Protein 6WC2 (pdb70)

Solvent-accessible surface area: 44729 Å² total; per-residue (Å²): 117,247,174,184,87,129,50,80,87,23,139,83,109,172,76,25,91,50,19,7,67,148,63,12,28,29,2,0,70,82,0,8,21,0,0,22,2,2,15,0,4,0,1,0,1,0,1,23,65,76,73,99,3,34,17,0,2,0,10,54,12,98,27,0,17,98,64,32,94,124,60,105,112,125,59,42,60,70,65,30,102,53,0,68,87,42,48,149,178,153,200,231,104,147,45,84,21,37,64,14,134,116,66,34,95,84,32,7,71,151,56,12,23,28,1,0,71,78,0,13,19,1,7,44,1,3,69,10,32,0,2,0,1,0,0,21,52,95,64,100,1,17,14,0,6,25,42,87,17,101,90,0,20,106,50,32,97,127,49,111,97,134,62,51,55,63,32,2,14,47,0,55,59,20,35,138,171,153,192,118,205,170,194,91,138,54,82,105,36,146,42,119,151,63,15,93,85,30,7,72,152,62,19,54,27,1,1,74,85,0,13,19,0,6,40,1,2,62,8,71,0,1,0,2,0,2,17,52,71,69,93,1,27,12,0,4,8,112,47,18,110,141,5,23,103,62,32,100,123,62,92,116,122,64,48,56,82,47,25,93,55,0,76,103,59,64,148,240,118,248,180,184,92,134,43,83,26,25,56,82,94,184,63,12,88,53,19,3,60,145,59,17,60,34,3,2,71,81,0,16,22,1,8,44,1,2,66,9,65,0,2,0,2,0,0,7,50,73,76,106,3,27,12,0,2,17,73,55,16,76,136,0,22,87,63,32,96,133,59,113,129,38,110,46,67,39,36,25,105,56,0,92,106,22,63,117,170,231,116,190,289,119,253,177,180,87,92,48,22,25,25,4,33,58,132,74,7,87,84,22,7,66,139,61,14,26,27,1,5,72,80,0,15,23,0,8,45,1,1,56,8,42,0,2,1,2,2,1,22,28,63,63,90,3,17,20,1,1,4,98,70,13,103,126,0,28,114,43,33,102,128,72,124,132,39,115,33,58,88,48,31,104,53,1,76,94,19,48,148,152,152,200,118,215,165,179,87,123,53,83,115,34,157,57,135,109,90,34,93,88,30,6,70,151,62,15,31,29,2,2,74,80,0,16,20,1,7,41,1,2,52,9,44,0,1,0,1,0,0,18,50,82,64,93,3,14,20,0,6,17,59,72,14,107,101,0,28,118,46,36,102,131,68,123,132,39,119,32,57,82,40,21,106,56,1,74,111,43,25,107,182,133,118,202,282,88,128,51,56,136,74,35,46,110,57,0,36,124,64,7,136,145,51,122,153,17,56,56,98,64,47,77,126,15,5,81,105,15,182,24,82,44,78,47,0,79,73,34,5,86,96,44,52,132,130,62,160,91,263,122,158,55,56,167,72,32,54,136,47,0,43,127,46,7,166,135,63,117,154,13,56,51,98,49,51,76,124,19,5,79,115,16,175,25,50,41,73,70,0,76,70,34,4,82,95,49,48,128,145,55,178,199,170,56,58,137,67,34,49,142,67,0,65,133,25,14,162,35,34,105,146,15,56,52,85,32,55,70,121,16,4,88,114,15,178,25,81,39,81,69,0,82,72,33,5,84,77,61,37,124,138,53,133,165

Structure (mmCIF, N/CA/C/O backbone):
data_6WC2
#
_entry.id   6WC2
#
_cell.length_a   69.370
_cell.length_b   133.900
_cell.length_c   140.040
_cell.angle_alpha   90.000
_cell.angle_beta   90.000
_cell.angle_gamma   90.000
#
_symmetry.space_group_name_H-M   'P 21 21 21'
#
loop_
_entity.id
_entity.type
_entity.pdbx_description
1 polymer 'MEF2 Chimera,Myocyte-specific enhancer factor 2B,Myocyte-specific enhancer factor 2A'
2 polymer 'Myocardin Enhancer DNA'
3 polymer 'Myocardin Enhancer DNA'
4 polymer 'Homeobox protein Nkx-2.5'
5 water water
#
loop_
_atom_site.group_PDB
_atom_site.id
_atom_site.type_symbol
_atom_site.label_atom_id
_atom_site.label_alt_id
_atom_site.label_comp_id
_atom_site.label_asym_id
_atom_site.label_entity_id
_atom_site.label_seq_id
_atom_site.pdbx_PDB_ins_code
_atom_site.Cartn_x
_atom_site.Cartn_y
_atom_site.Cartn_z
_atom_site.occupancy
_atom_site.B_iso_or_equiv
_atom_site.auth_seq_id
_atom_site.auth_comp_id
_atom_site.auth_asym_id
_atom_site.auth_atom_id
_atom_site.pdbx_PDB_model_num
ATOM 1 N N . GLY A 1 2 ? 3.437 -111.195 4.096 1.00 45.90 2 GLY A N 1
ATOM 2 C CA . GLY A 1 2 ? 3.296 -112.655 4.017 1.00 47.41 2 GLY A CA 1
ATOM 3 C C . GLY A 1 2 ? 3.138 -113.103 2.595 1.00 48.29 2 GLY A C 1
ATOM 4 O O . GLY A 1 2 ? 2.790 -112.268 1.771 1.00 48.32 2 GLY A O 1
ATOM 5 N N . ARG A 1 3 ? 3.349 -114.383 2.307 1.00 53.15 3 ARG A N 1
ATOM 6 C CA . ARG A 1 3 ? 3.149 -114.941 0.956 1.00 56.41 3 ARG A CA 1
ATOM 7 C C . ARG A 1 3 ? 1.711 -114.640 0.492 1.00 59.18 3 ARG A C 1
ATOM 8 O O . ARG A 1 3 ? 1.535 -114.415 -0.712 1.00 59.25 3 ARG A O 1
ATOM 16 N N . LYS A 1 4 ? 0.724 -114.635 1.398 1.00 57.61 4 LYS A N 1
ATOM 17 C CA . LYS A 1 4 ? -0.683 -114.241 1.097 1.00 59.31 4 LYS A CA 1
ATOM 18 C C . LYS A 1 4 ? -1.177 -113.306 2.211 1.00 54.91 4 LYS A C 1
ATOM 19 O O . LYS A 1 4 ? -0.687 -113.450 3.345 1.00 50.64 4 LYS A O 1
ATOM 25 N N . LYS A 1 5 ? -2.099 -112.403 1.881 1.00 54.57 5 LYS A N 1
ATOM 26 C CA . LYS A 1 5 ? -2.868 -111.547 2.823 1.00 55.02 5 LYS A CA 1
ATOM 27 C C . LYS A 1 5 ? -3.794 -112.475 3.606 1.00 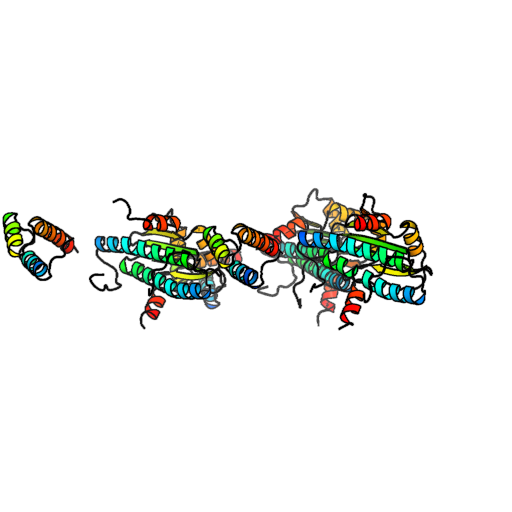56.07 5 LYS A C 1
ATOM 28 O O . LYS A 1 5 ? -4.369 -113.386 2.969 1.00 57.01 5 LYS A O 1
ATOM 34 N N . ILE A 1 6 ? -3.913 -112.319 4.915 1.00 55.60 6 ILE A N 1
ATOM 35 C CA . ILE A 1 6 ? -4.909 -113.125 5.677 1.00 57.45 6 ILE A CA 1
ATOM 36 C C . ILE A 1 6 ? -5.994 -112.192 6.188 1.00 56.87 6 ILE A C 1
ATOM 37 O O . ILE A 1 6 ? -5.706 -110.992 6.481 1.00 56.98 6 ILE A O 1
ATOM 42 N N . GLN A 1 7 ? -7.182 -112.749 6.333 1.00 53.25 7 GLN A N 1
ATOM 43 C CA . GLN A 1 7 ? -8.292 -112.083 7.051 1.00 55.85 7 GLN A CA 1
ATOM 44 C C . GLN A 1 7 ? -8.032 -112.242 8.543 1.00 50.10 7 GLN A C 1
ATOM 45 O O . GLN A 1 7 ? -7.534 -113.292 8.956 1.00 50.00 7 GLN A O 1
ATOM 51 N N . ILE A 1 8 ? -8.388 -111.228 9.309 1.00 46.79 8 ILE A N 1
ATOM 52 C CA . ILE A 1 8 ? -8.297 -111.262 10.786 1.00 44.18 8 ILE A CA 1
ATOM 53 C C . ILE A 1 8 ? -9.577 -111.924 11.290 1.00 47.45 8 ILE A C 1
ATOM 54 O O . ILE A 1 8 ? -10.601 -111.271 11.456 1.00 50.03 8 ILE A O 1
ATOM 59 N N . THR A 1 9 ? -9.490 -113.245 11.408 1.00 47.81 9 THR A N 1
ATOM 60 C CA . THR A 1 9 ? -10.549 -114.155 11.878 1.00 49.28 9 THR A CA 1
ATOM 61 C C . THR A 1 9 ? -9.832 -115.321 12.548 1.00 46.38 9 THR A C 1
ATOM 62 O O . THR A 1 9 ? -8.626 -115.518 12.250 1.00 41.29 9 THR A O 1
ATOM 66 N N . ARG A 1 10 ? -10.495 -116.027 13.457 1.00 47.40 10 ARG A N 1
ATOM 67 C CA A ARG A 1 10 ? -9.831 -117.091 14.253 0.50 46.93 10 ARG A CA 1
ATOM 68 C CA B ARG A 1 10 ? -9.841 -117.099 14.254 0.50 47.86 10 ARG A CA 1
ATOM 69 C C . ARG A 1 10 ? -9.285 -118.137 13.272 1.00 46.46 10 ARG A C 1
ATOM 70 O O . ARG A 1 10 ? -10.017 -118.571 12.422 1.00 49.95 10 ARG A O 1
ATOM 85 N N . ILE A 1 11 ? -8.033 -118.518 13.445 1.00 46.32 11 ILE A N 1
ATOM 86 C CA . ILE A 1 11 ? -7.397 -119.588 12.650 1.00 47.91 11 ILE A CA 1
ATOM 87 C C . ILE A 1 11 ? -7.938 -120.932 13.144 1.00 54.33 11 ILE A C 1
ATOM 88 O O . ILE A 1 11 ? -7.728 -121.253 14.330 1.00 49.32 11 ILE A O 1
ATOM 93 N N . MET A 1 12 ? -8.589 -121.688 12.272 1.00 57.36 12 MET A N 1
ATOM 94 C CA . MET A 1 12 ? -9.338 -122.898 12.692 1.00 65.34 12 MET A CA 1
ATOM 95 C C . MET A 1 12 ? -8.377 -124.091 12.799 1.00 62.22 12 MET A C 1
ATOM 96 O O . MET A 1 12 ? -8.584 -124.890 13.732 1.00 68.22 12 MET A O 1
ATOM 101 N N . ASP A 1 13 ? -7.309 -124.152 11.994 1.00 60.37 13 ASP A N 1
ATOM 102 C CA . ASP A 1 13 ? -6.248 -125.194 12.115 1.00 65.06 13 ASP A CA 1
ATOM 103 C C . ASP A 1 13 ? -5.394 -124.944 13.377 1.00 65.23 13 ASP A C 1
ATOM 104 O O . ASP A 1 13 ? -4.681 -123.929 13.405 1.00 55.92 13 ASP A O 1
ATOM 109 N N . GLU A 1 14 ? -5.427 -125.862 14.349 1.00 70.81 14 GLU A N 1
ATOM 110 C CA . GLU A 1 14 ? -4.695 -125.750 15.646 1.00 72.06 14 GLU A CA 1
ATOM 111 C C . GLU A 1 14 ? -3.187 -125.574 15.405 1.00 63.39 14 GLU A C 1
ATOM 112 O O . GLU A 1 14 ? -2.550 -124.778 16.084 1.00 52.68 14 GLU A O 1
ATOM 118 N N . ARG A 1 15 ? -2.609 -126.315 14.472 1.00 64.85 15 ARG A N 1
ATOM 119 C CA . ARG A 1 15 ? -1.147 -126.255 14.249 1.00 61.18 15 ARG A CA 1
ATOM 120 C C . ARG A 1 15 ? -0.797 -124.862 13.727 1.00 55.46 15 ARG A C 1
ATOM 121 O O . ARG A 1 15 ? 0.121 -124.270 14.281 1.00 45.77 15 ARG A O 1
ATOM 129 N N . ASN A 1 16 ? -1.521 -124.352 12.719 1.00 50.15 16 ASN A N 1
ATOM 130 C CA . ASN A 1 16 ? -1.257 -123.001 12.135 1.00 51.50 16 ASN A CA 1
ATOM 131 C C . ASN A 1 16 ? -1.523 -121.956 13.225 1.00 41.22 16 ASN A C 1
ATOM 132 O O . ASN A 1 16 ? -0.764 -121.022 13.329 1.00 36.42 16 ASN A O 1
ATOM 137 N N . ARG A 1 17 ? -2.566 -122.145 14.027 1.00 41.74 17 ARG A N 1
ATOM 138 C CA . ARG A 1 17 ? -2.885 -121.164 15.087 1.00 41.77 17 ARG A CA 1
ATOM 139 C C . ARG A 1 17 ? -1.697 -121.031 16.047 1.00 37.16 17 ARG A C 1
ATOM 140 O O . ARG A 1 17 ? -1.327 -119.879 16.362 1.00 34.50 17 ARG A O 1
ATOM 148 N N . GLN A 1 18 ? -1.122 -122.161 16.475 1.00 38.42 18 GLN A N 1
ATOM 149 C CA . GLN A 1 18 ? 0.024 -122.180 17.430 1.00 39.20 18 GLN A CA 1
ATOM 150 C C . GLN A 1 18 ? 1.256 -121.541 16.763 1.00 37.27 18 GLN A C 1
ATOM 151 O O . GLN A 1 18 ? 1.979 -120.766 17.444 1.00 31.04 18 GLN A O 1
ATOM 157 N N . VAL A 1 19 ? 1.549 -121.855 15.497 1.00 37.66 19 VAL A N 1
ATOM 158 C CA . VAL A 1 19 ? 2.776 -121.302 14.836 1.00 39.25 19 VAL A CA 1
ATOM 159 C C . VAL A 1 19 ? 2.614 -119.791 14.756 1.00 34.23 19 VAL A C 1
ATOM 160 O O . VAL A 1 19 ? 3.547 -119.055 15.032 1.00 34.27 19 VAL A O 1
ATOM 164 N N . THR A 1 20 ? 1.427 -119.324 14.363 1.00 37.41 20 THR A N 1
ATOM 165 C CA . THR A 1 20 ? 1.149 -117.875 14.182 1.00 31.84 20 THR A CA 1
ATOM 166 C C . THR A 1 20 ? 1.267 -117.202 15.544 1.00 30.19 20 THR A C 1
ATOM 167 O O . THR A 1 20 ? 1.879 -116.091 15.625 1.00 27.53 20 THR A O 1
ATOM 171 N N . PHE A 1 21 ? 0.709 -117.818 16.584 1.00 28.64 21 PHE A N 1
ATOM 172 C CA . PHE A 1 21 ? 0.737 -117.245 17.959 1.00 28.60 21 PHE A CA 1
ATOM 173 C C . PHE A 1 21 ? 2.190 -116.983 18.391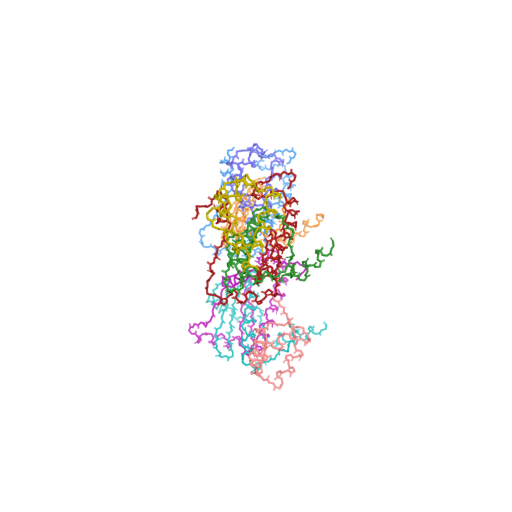 1.00 28.24 21 PHE A C 1
ATOM 174 O O . PHE A 1 21 ? 2.525 -115.883 18.820 1.00 25.74 21 PHE A O 1
ATOM 182 N N . THR A 1 22 ? 3.049 -117.974 18.236 1.00 34.23 22 THR A N 1
ATOM 183 C CA . THR A 1 22 ? 4.465 -117.887 18.668 1.00 39.39 22 THR A CA 1
ATOM 184 C C . THR A 1 22 ? 5.177 -116.758 17.909 1.00 39.36 22 THR A C 1
ATOM 185 O O . THR A 1 22 ? 5.812 -115.906 18.567 1.00 34.69 22 THR A O 1
ATOM 189 N N . LYS A 1 23 ? 5.036 -116.712 16.587 1.00 32.72 23 LYS A N 1
ATOM 190 C CA . LYS A 1 23 ? 5.688 -115.669 15.752 1.00 37.23 23 LYS A CA 1
ATOM 191 C C . LYS A 1 23 ? 5.127 -114.299 16.125 1.00 28.44 23 LYS A C 1
ATOM 192 O O . LYS A 1 23 ? 5.902 -113.358 16.381 1.00 29.49 23 LYS A O 1
ATOM 198 N N . ARG A 1 24 ? 3.822 -114.137 16.126 1.00 28.92 24 ARG A N 1
ATOM 199 C CA . ARG A 1 24 ? 3.253 -112.777 16.324 1.00 25.77 24 ARG A CA 1
ATOM 200 C C . ARG A 1 24 ? 3.412 -112.315 17.762 1.00 24.33 24 ARG A C 1
ATOM 201 O O . ARG A 1 24 ? 3.486 -111.090 17.972 1.00 24.98 24 ARG A O 1
ATOM 209 N N . LYS A 1 25 ? 3.457 -113.225 18.740 1.00 27.59 25 LYS A N 1
ATOM 210 C CA . LYS A 1 25 ? 3.627 -112.795 20.157 1.00 24.58 25 LYS A CA 1
ATOM 211 C C . LYS A 1 25 ? 5.005 -112.141 20.272 1.00 24.25 25 LYS A C 1
ATOM 212 O O . LYS A 1 25 ? 5.127 -111.087 20.886 1.00 24.52 25 LYS A O 1
ATOM 218 N N . PHE A 1 26 ? 6.037 -112.722 19.682 1.00 25.65 26 PHE A N 1
ATOM 219 C CA . PHE A 1 26 ? 7.385 -112.141 19.785 1.00 23.38 26 PHE A CA 1
ATOM 220 C C . PHE A 1 26 ? 7.387 -110.794 19.053 1.00 24.86 26 PHE A C 1
ATOM 221 O O . PHE A 1 26 ? 7.935 -109.799 19.582 1.00 25.30 26 PHE A O 1
ATOM 229 N N . GLY A 1 27 ? 6.778 -110.739 17.863 1.00 25.57 27 GLY A N 1
ATOM 230 C CA . GLY A 1 27 ? 6.697 -109.488 17.089 1.00 25.52 27 GLY A CA 1
ATOM 231 C C . GLY A 1 27 ? 6.027 -108.352 17.886 1.00 23.40 27 GLY A C 1
ATOM 232 O O . GLY A 1 27 ? 6.437 -107.213 17.818 1.00 23.76 27 GLY A O 1
ATOM 233 N N . LEU A 1 28 ? 5.000 -108.670 18.631 1.00 22.41 28 LEU A N 1
ATOM 234 C CA . LEU A 1 28 ? 4.245 -107.724 19.478 1.00 23.30 28 LEU A CA 1
ATOM 235 C C . LEU A 1 28 ? 5.122 -107.253 20.659 1.00 22.26 28 LEU A C 1
ATOM 236 O O . LEU A 1 28 ? 5.175 -106.086 20.958 1.00 23.77 28 LEU A O 1
ATOM 241 N N . MET A 1 29 ? 5.808 -108.162 21.303 1.00 22.50 29 MET A N 1
ATOM 242 C CA . MET A 1 29 ? 6.731 -107.809 22.426 1.00 24.02 29 MET A CA 1
ATOM 243 C C . MET A 1 29 ? 7.903 -106.959 21.882 1.00 24.96 29 MET A C 1
ATOM 244 O O . MET A 1 29 ? 8.292 -105.973 22.526 1.00 20.89 29 MET A O 1
ATOM 249 N N . LYS A 1 30 ? 8.367 -107.259 20.674 1.00 24.75 30 LYS A N 1
ATOM 250 C CA . LYS A 1 30 ? 9.440 -106.441 20.069 1.00 22.90 30 LYS A CA 1
ATOM 251 C C . LYS A 1 30 ? 8.937 -105.017 19.815 1.00 22.66 30 LYS A C 1
ATOM 252 O O . LYS A 1 30 ? 9.664 -104.048 20.080 1.00 21.15 30 LYS A O 1
ATOM 258 N N . LYS A 1 31 ? 7.724 -104.853 19.327 1.00 22.42 31 LYS A N 1
ATOM 259 C CA A LYS A 1 31 ? 7.163 -103.512 19.064 0.50 21.14 31 LYS A CA 1
ATOM 260 C CA B LYS A 1 31 ? 7.148 -103.515 19.058 0.50 23.22 31 LYS A CA 1
ATOM 261 C C . LYS A 1 31 ? 6.927 -102.789 20.388 1.00 22.99 31 LYS A C 1
ATOM 262 O O . LYS A 1 31 ? 7.108 -101.553 20.411 1.00 20.98 31 LYS A O 1
ATOM 273 N N . ALA A 1 32 ? 6.554 -103.498 21.451 1.00 22.23 32 ALA A N 1
ATOM 274 C CA . ALA A 1 32 ? 6.346 -102.848 22.781 1.00 19.94 32 ALA A CA 1
ATOM 275 C C . ALA A 1 32 ? 7.711 -102.318 23.253 1.00 19.99 32 ALA A C 1
ATOM 276 O O . ALA A 1 32 ? 7.794 -101.182 23.732 1.00 21.23 32 ALA A O 1
ATOM 278 N N . TYR A 1 33 ? 8.758 -103.128 23.119 1.00 23.37 33 TYR A N 1
ATOM 279 C CA . TYR A 1 33 ? 10.140 -102.754 23.499 1.00 23.91 33 TYR A CA 1
ATOM 280 C C . TYR A 1 33 ? 10.538 -101.505 22.716 1.00 25.86 33 TYR A C 1
ATOM 281 O O . TYR A 1 33 ? 11.028 -100.562 23.306 1.00 22.95 33 TYR A O 1
ATOM 290 N N . GLU A 1 34 ? 10.254 -101.466 21.421 1.00 22.40 34 GLU A N 1
ATOM 291 C CA . GLU A 1 34 ? 10.670 -100.326 20.559 1.00 25.45 34 GLU A CA 1
ATOM 292 C C . GLU A 1 34 ? 9.928 -99.047 20.966 1.00 25.62 34 GLU A C 1
ATOM 293 O O . GLU A 1 34 ? 10.584 -97.992 21.155 1.00 28.05 34 GLU A O 1
ATOM 299 N N . LEU A 1 35 ? 8.625 -99.149 21.172 1.00 23.56 35 LEU A N 1
ATOM 300 C CA . LEU A 1 35 ? 7.848 -97.991 21.661 1.00 24.77 35 LEU A CA 1
ATOM 301 C C . LEU A 1 35 ? 8.420 -97.521 23.031 1.00 24.99 35 LEU A C 1
ATOM 302 O O . LEU A 1 35 ? 8.589 -96.333 23.212 1.00 22.46 35 LEU A O 1
ATOM 307 N N . SER A 1 36 ? 8.689 -98.444 23.957 1.00 22.85 36 SER A N 1
ATOM 308 C CA . SER A 1 36 ? 9.161 -98.131 25.324 1.00 25.84 36 SER A CA 1
ATOM 309 C C . SER A 1 36 ? 10.456 -97.330 25.240 1.00 23.92 36 SER A C 1
ATOM 310 O O . SER A 1 36 ? 10.588 -96.338 25.950 1.00 26.01 36 SER A O 1
ATOM 313 N N . VAL A 1 37 ? 11.365 -97.749 24.377 1.00 23.17 37 VAL A N 1
ATOM 314 C CA . VAL A 1 37 ? 12.709 -97.142 24.288 1.00 26.47 37 VAL A CA 1
ATOM 315 C C . VAL A 1 37 ? 12.633 -95.872 23.469 1.00 25.53 37 VAL A C 1
ATOM 316 O O . VAL A 1 37 ? 13.217 -94.865 23.907 1.00 25.45 37 VAL A O 1
ATOM 320 N N . LEU A 1 38 ? 12.022 -95.889 22.297 1.00 27.06 38 LEU A N 1
ATOM 321 C CA . LEU A 1 38 ? 11.972 -94.662 21.442 1.00 26.51 38 LEU A CA 1
ATOM 322 C C . LEU A 1 38 ? 11.274 -93.532 22.223 1.00 26.82 38 LEU A C 1
ATOM 323 O O . LEU A 1 38 ? 11.677 -92.368 22.112 1.00 27.67 38 LEU A O 1
ATOM 328 N N . CYS A 1 39 ? 10.183 -93.823 22.899 1.00 25.38 39 CYS A N 1
ATOM 329 C CA . CYS A 1 39 ? 9.260 -92.766 23.375 1.00 25.99 39 CYS A CA 1
ATOM 330 C C . CYS A 1 39 ? 9.242 -92.690 24.914 1.00 27.00 39 CYS A C 1
ATOM 331 O O . CYS A 1 39 ? 8.441 -91.933 25.443 1.00 29.99 39 CYS A O 1
ATOM 334 N N . ASP A 1 40 ? 10.140 -93.394 25.604 1.00 27.31 40 ASP A N 1
ATOM 335 C CA . ASP A 1 40 ? 10.297 -93.262 27.082 1.00 29.10 40 ASP A CA 1
ATOM 336 C C . ASP A 1 40 ? 8.964 -93.637 27.752 1.00 27.71 40 ASP A C 1
ATOM 337 O O . ASP A 1 40 ? 8.406 -92.802 28.508 1.00 30.63 40 ASP A O 1
ATOM 342 N N . CYS A 1 41 ? 8.440 -94.801 27.450 1.00 27.79 41 CYS A N 1
ATOM 343 C CA . CYS A 1 41 ? 7.144 -95.330 27.985 1.00 29.04 41 CYS A CA 1
ATOM 344 C C . CYS A 1 41 ? 7.410 -96.536 28.873 1.00 26.91 41 CYS A C 1
ATOM 345 O O . CYS A 1 41 ? 8.174 -97.338 28.464 1.00 26.61 41 CYS A O 1
ATOM 348 N N . GLU A 1 42 ? 6.656 -96.718 29.927 1.00 25.84 42 GLU A N 1
ATOM 349 C CA . GLU A 1 42 ? 6.570 -97.954 30.729 1.00 27.95 42 GLU A CA 1
ATOM 350 C C . GLU A 1 42 ? 5.330 -98.712 30.275 1.00 24.24 42 GLU A C 1
ATOM 351 O O . GLU A 1 42 ? 4.254 -98.129 30.256 1.00 26.44 42 GLU A O 1
ATOM 357 N N . ILE A 1 43 ? 5.501 -99.944 29.861 1.00 22.28 43 ILE A N 1
ATOM 358 C CA . ILE A 1 43 ? 4.438 -100.756 29.220 1.00 23.25 43 ILE A CA 1
ATOM 359 C C . ILE A 1 43 ? 4.388 -102.106 29.916 1.00 22.50 43 ILE A C 1
ATOM 360 O O . ILE A 1 43 ? 5.448 -102.653 30.342 1.00 23.38 43 ILE A O 1
ATOM 365 N N . ALA A 1 44 ? 3.184 -102.611 30.107 1.00 21.92 44 ALA A N 1
ATOM 366 C CA . ALA A 1 44 ? 2.924 -103.985 30.511 1.00 23.55 44 ALA A CA 1
ATOM 367 C C . ALA A 1 44 ? 2.042 -104.630 29.430 1.00 24.21 44 ALA A C 1
ATOM 368 O O . ALA A 1 44 ? 1.057 -103.970 28.952 1.00 23.59 44 ALA A O 1
ATOM 370 N N . LEU A 1 45 ? 2.362 -105.873 29.092 1.00 22.30 45 LEU A N 1
ATOM 371 C CA . LEU A 1 45 ? 1.597 -106.660 28.105 1.00 23.91 45 LEU A CA 1
ATOM 372 C C . LEU A 1 45 ? 1.374 -108.037 28.720 1.00 24.22 45 LEU A C 1
ATOM 373 O O . LEU A 1 45 ? 2.363 -108.740 29.067 1.00 22.84 45 LEU A O 1
ATOM 378 N N . ILE A 1 46 ? 0.106 -108.389 28.875 1.00 24.23 46 ILE A N 1
ATOM 379 C CA . ILE A 1 46 ? -0.315 -109.676 29.483 1.00 23.89 46 ILE A CA 1
ATOM 380 C C . ILE A 1 46 ? -1.083 -110.453 28.422 1.00 21.88 46 ILE A C 1
ATOM 381 O O . ILE A 1 46 ? -2.045 -109.885 27.855 1.00 22.09 46 ILE A O 1
ATOM 386 N N . ILE A 1 47 ? -0.654 -111.686 28.154 1.00 23.99 47 ILE A N 1
ATOM 387 C CA . ILE A 1 47 ? -1.285 -112.546 27.120 1.00 23.06 47 ILE A CA 1
ATOM 388 C C . ILE A 1 47 ? -1.611 -113.885 27.736 1.00 24.37 47 ILE A C 1
ATOM 389 O O . ILE A 1 47 ? -0.670 -114.563 28.215 1.00 24.15 47 ILE A O 1
ATOM 394 N N . PHE A 1 48 ? -2.894 -114.266 27.705 1.00 24.43 48 PHE A N 1
ATOM 395 C CA . PHE A 1 48 ? -3.323 -115.625 27.999 1.00 27.19 48 PHE A CA 1
ATOM 396 C C . PHE A 1 48 ? -3.656 -116.273 26.652 1.00 29.94 48 PHE A C 1
ATOM 397 O O . PHE A 1 48 ? -4.478 -115.749 25.915 1.00 30.38 48 PHE A O 1
ATOM 405 N N . ASN A 1 49 ? -3.093 -117.437 26.382 1.00 28.52 49 ASN A N 1
ATOM 406 C CA . ASN A 1 49 ? -3.468 -118.207 25.161 1.00 35.01 49 ASN A CA 1
ATOM 407 C C . ASN A 1 49 ? -4.769 -118.939 25.453 1.00 33.03 49 ASN A C 1
ATOM 408 O O . ASN A 1 49 ? -5.302 -118.829 26.589 1.00 34.81 49 ASN A O 1
ATOM 413 N N . SER A 1 50 ? -5.263 -119.683 24.468 1.00 40.08 50 SER A N 1
ATOM 414 C CA . SER A 1 50 ? -6.571 -120.394 24.539 1.00 43.16 50 SER A CA 1
ATOM 415 C C . SER A 1 50 ? -6.546 -121.437 25.643 1.00 43.67 50 SER A C 1
ATOM 416 O O . SER A 1 50 ? -7.622 -121.753 26.137 1.00 45.38 50 SER A O 1
ATOM 419 N N . SER A 1 51 ? -5.385 -121.977 26.038 1.00 42.35 51 SER A N 1
ATOM 420 C CA . SER A 1 51 ? -5.310 -122.958 27.164 1.00 43.48 51 SER A CA 1
ATOM 421 C C . SER A 1 51 ? -5.100 -122.227 28.502 1.00 40.83 51 SER A C 1
ATOM 422 O O . SER A 1 51 ? -4.800 -122.895 29.466 1.00 39.25 51 SER A O 1
ATOM 425 N N . ASN A 1 52 ? -5.167 -120.898 28.536 1.00 40.00 52 ASN A N 1
ATOM 426 C CA . ASN A 1 52 ? -4.953 -120.078 29.758 1.00 40.55 52 ASN A CA 1
ATOM 427 C C . ASN A 1 52 ? -3.500 -120.121 30.250 1.00 40.18 52 ASN A C 1
ATOM 428 O O . ASN A 1 52 ? -3.265 -119.869 31.454 1.00 32.84 52 ASN A O 1
ATOM 433 N N . LYS A 1 53 ? -2.533 -120.326 29.372 1.00 34.65 53 LYS A N 1
ATOM 434 C CA . LYS A 1 53 ? -1.111 -120.134 29.749 1.00 33.30 53 LYS A CA 1
ATOM 435 C C . LYS A 1 53 ? -0.779 -118.651 29.637 1.00 27.42 53 LYS A C 1
ATOM 436 O O . LYS A 1 53 ? -1.246 -118.008 28.697 1.00 27.87 53 LYS A O 1
ATOM 442 N N . LEU A 1 54 ? 0.059 -118.159 30.538 1.00 25.28 54 LEU A N 1
ATOM 443 C CA . LEU A 1 54 ? 0.457 -116.738 30.621 1.00 24.53 54 LEU A CA 1
ATOM 444 C C . LEU A 1 54 ? 1.782 -116.479 29.916 1.00 24.30 54 LEU A C 1
ATOM 445 O O . LEU A 1 54 ? 2.754 -117.271 30.043 1.00 24.28 54 LEU A O 1
ATOM 450 N N . PHE A 1 55 ? 1.806 -115.419 29.128 1.00 23.52 55 PHE A N 1
ATOM 451 C CA . PHE A 1 55 ? 3.040 -114.861 28.514 1.00 25.50 55 PHE A CA 1
ATOM 452 C C . PHE A 1 55 ? 3.028 -113.381 28.845 1.00 24.18 55 PHE A C 1
ATOM 453 O O . PHE A 1 55 ? 1.971 -112.791 28.654 1.00 24.80 55 PHE A O 1
ATOM 461 N N . GLN A 1 56 ? 4.151 -112.804 29.270 1.00 23.15 56 GLN A N 1
ATOM 462 C CA . GLN A 1 56 ? 4.154 -111.377 29.672 1.00 24.60 56 GLN A CA 1
ATOM 463 C C . GLN A 1 56 ? 5.382 -110.669 29.116 1.00 21.75 56 GLN A C 1
ATOM 464 O O . GLN A 1 56 ? 6.449 -111.300 28.930 1.00 23.54 56 GLN A O 1
ATOM 470 N N . TYR A 1 57 ? 5.215 -109.377 28.913 1.00 21.46 57 TYR A N 1
ATOM 471 C CA . TYR A 1 57 ? 6.286 -108.382 28.728 1.00 21.62 57 TYR A CA 1
ATOM 472 C C . TYR A 1 57 ? 6.037 -107.211 29.684 1.00 22.88 57 TYR A C 1
ATOM 473 O O . TYR A 1 57 ? 4.877 -106.776 29.872 1.00 20.57 57 TYR A O 1
ATOM 482 N N . ALA A 1 58 ? 7.106 -106.676 30.228 1.00 21.33 58 ALA A N 1
ATOM 483 C CA . ALA A 1 58 ? 7.062 -105.365 30.907 1.00 20.38 58 ALA A CA 1
ATOM 484 C C . ALA A 1 58 ? 8.365 -104.660 30.652 1.00 21.96 58 ALA A C 1
ATOM 485 O O . ALA A 1 58 ? 9.405 -105.321 30.600 1.00 23.79 58 ALA A O 1
ATOM 487 N N . SER A 1 59 ? 8.321 -103.353 30.469 1.00 20.73 59 SER A N 1
ATOM 488 C CA . SER A 1 59 ? 9.529 -102.594 30.078 1.00 23.38 59 SER A CA 1
ATOM 489 C C . SER A 1 59 ? 10.692 -102.856 31.058 1.00 24.12 59 SER A C 1
ATOM 490 O O . SER A 1 59 ? 11.805 -103.190 30.631 1.00 19.85 59 SER A O 1
ATOM 493 N N . THR A 1 60 ? 10.404 -102.717 32.344 1.00 25.46 60 THR A N 1
ATOM 494 C CA . THR A 1 60 ? 11.384 -102.820 33.411 1.00 28.38 60 THR A CA 1
ATOM 495 C C . THR A 1 60 ? 10.854 -103.699 34.528 1.00 31.67 60 THR A C 1
ATOM 496 O O . THR A 1 60 ? 11.659 -104.436 35.068 1.00 36.54 60 THR A O 1
ATOM 500 N N . ASP A 1 61 ? 9.623 -103.500 34.954 1.00 31.93 61 ASP A N 1
ATOM 501 C CA . ASP A 1 61 ? 9.049 -104.212 36.120 1.00 31.42 61 ASP A CA 1
ATOM 502 C C . ASP A 1 61 ? 7.528 -104.261 35.990 1.00 26.85 61 ASP A C 1
ATOM 503 O O . ASP A 1 61 ? 6.853 -103.173 36.060 1.00 31.80 61 ASP A O 1
ATOM 508 N N . MET A 1 62 ? 6.978 -105.473 35.916 1.00 25.32 62 MET A N 1
ATOM 509 C CA . MET A 1 62 ? 5.515 -105.647 35.759 1.00 25.87 62 MET A CA 1
ATOM 510 C C . MET A 1 62 ? 4.773 -105.047 36.965 1.00 31.03 62 MET A C 1
ATOM 511 O O . MET A 1 62 ? 3.787 -104.304 36.767 1.00 28.74 62 MET A O 1
ATOM 516 N N . ASP A 1 63 ? 5.180 -105.396 38.182 1.00 34.27 63 ASP A N 1
ATOM 517 C CA . ASP A 1 63 ? 4.417 -105.012 39.420 1.00 37.60 63 ASP A CA 1
ATOM 518 C C . ASP A 1 63 ? 4.330 -103.492 39.553 1.00 37.33 63 ASP A C 1
ATOM 519 O O . ASP A 1 63 ? 3.250 -103.010 39.977 1.00 41.40 63 ASP A O 1
ATOM 524 N N . LYS A 1 64 ? 5.382 -102.756 39.181 1.00 34.42 64 LYS A N 1
ATOM 525 C CA . LYS A 1 64 ? 5.369 -101.269 39.241 1.00 39.76 64 LYS A CA 1
ATOM 526 C C . LYS A 1 64 ? 4.311 -100.720 38.258 1.00 33.84 64 LYS A C 1
ATOM 527 O O . LYS A 1 64 ? 3.570 -99.810 38.593 1.00 33.08 64 LYS A O 1
ATOM 533 N N . VAL A 1 65 ? 4.229 -101.256 37.052 1.00 32.15 65 VAL A N 1
ATOM 534 C CA . VAL A 1 65 ? 3.252 -100.724 36.068 1.00 29.70 65 VAL A CA 1
ATOM 535 C C . VAL A 1 65 ? 1.846 -101.033 36.564 1.00 32.77 65 VAL A C 1
ATOM 536 O O . VAL A 1 65 ? 1.013 -100.141 36.523 1.00 32.88 65 VAL A O 1
ATOM 540 N N . LEU A 1 66 ? 1.591 -102.240 37.058 1.00 35.24 66 LEU A N 1
ATOM 541 C CA . LEU A 1 66 ? 0.222 -102.659 37.471 1.00 36.15 66 LEU A CA 1
ATOM 542 C C . LEU A 1 66 ? -0.208 -101.834 38.696 1.00 40.97 66 LEU A C 1
ATOM 543 O O . LEU A 1 66 ? -1.381 -101.436 38.740 1.00 38.44 66 LEU A O 1
ATOM 548 N N . LEU A 1 67 ? 0.707 -101.512 39.601 1.00 40.24 67 LEU A N 1
ATOM 549 C CA . LEU A 1 67 ? 0.406 -100.673 40.779 1.00 44.79 67 LEU A CA 1
ATOM 550 C C . LEU A 1 67 ? 0.022 -99.264 40.322 1.00 45.45 67 LEU A C 1
ATOM 551 O O . LEU A 1 67 ? -1.013 -98.731 40.788 1.00 46.47 67 LEU A O 1
ATOM 556 N N . LYS A 1 68 ? 0.821 -98.664 39.443 1.00 42.75 68 LYS A N 1
ATOM 557 C CA . LYS A 1 68 ? 0.490 -97.342 38.856 1.00 44.94 68 LYS A CA 1
ATOM 558 C C . LYS A 1 68 ? -0.890 -97.409 38.178 1.00 45.31 68 LYS A C 1
ATOM 559 O O . LYS A 1 68 ? -1.649 -96.470 38.304 1.00 45.09 68 LYS A O 1
ATOM 565 N N . TYR A 1 69 ? -1.176 -98.482 37.435 1.00 40.20 69 TYR A N 1
ATOM 566 C CA . TYR A 1 69 ? -2.491 -98.696 36.777 1.00 41.33 69 TYR A CA 1
ATOM 567 C C . TYR A 1 69 ? -3.591 -98.634 37.844 1.00 46.47 69 TYR A C 1
ATOM 568 O O . TYR A 1 69 ? -4.560 -97.893 37.662 1.00 48.27 69 TYR A O 1
ATOM 577 N N . THR A 1 70 ? -3.464 -99.377 38.948 1.00 47.90 70 THR A N 1
ATOM 578 C CA . THR A 1 70 ? -4.599 -99.579 39.884 1.00 53.09 70 THR A CA 1
ATOM 579 C C . THR A 1 70 ? -4.812 -98.299 40.691 1.00 57.35 70 THR A C 1
ATOM 580 O O . THR A 1 70 ? -5.924 -98.077 41.136 1.00 57.63 70 THR A O 1
ATOM 584 N N . GLU A 1 71 ? -3.777 -97.472 40.839 1.00 56.54 71 GLU A N 1
ATOM 585 C CA . GLU A 1 71 ? -3.864 -96.215 41.618 1.00 59.11 71 GLU A CA 1
ATOM 586 C C . GLU A 1 71 ? -4.309 -95.075 40.715 1.00 57.17 71 GLU A C 1
ATOM 587 O O . GLU A 1 71 ? -4.557 -94.014 41.232 1.00 54.91 71 GLU A O 1
ATOM 593 N N . TYR A 1 72 ? -4.366 -95.263 39.405 1.00 55.39 72 TYR A N 1
ATOM 594 C CA . TYR A 1 72 ? -4.703 -94.160 38.465 1.00 59.13 72 TYR A CA 1
ATOM 595 C C . TYR A 1 72 ? -6.194 -93.839 38.578 1.00 64.68 72 TYR A C 1
ATOM 596 O O . TYR A 1 72 ? -7.033 -94.728 38.389 1.00 71.82 72 TYR A O 1
ATOM 605 N N . SER A 1 73 ? -6.500 -92.595 38.924 1.00 67.77 73 SER A N 1
ATOM 606 C CA . SER A 1 73 ? -7.870 -92.130 39.256 1.00 82.65 73 SER A CA 1
ATOM 607 C C . SER A 1 73 ? -8.407 -91.233 38.131 1.00 88.74 73 SER A C 1
ATOM 608 O O . SER A 1 73 ? -9.636 -91.185 37.955 1.00 93.87 73 SER A O 1
ATOM 611 N N . GLU A 1 74 ? -7.537 -90.587 37.351 1.00 91.95 74 GLU A N 1
ATOM 612 C CA . GLU A 1 74 ? -7.919 -89.646 36.267 1.00 87.11 74 GLU A CA 1
ATOM 613 C C . GLU A 1 74 ? -8.563 -90.429 35.128 1.00 82.25 74 GLU A C 1
ATOM 614 O O . GLU A 1 74 ? -8.251 -91.598 34.887 1.00 78.67 74 GLU A O 1
ATOM 620 N N . PRO A 1 75 ? -9.468 -89.805 34.348 1.00 80.63 75 PRO A N 1
ATOM 621 C CA . PRO A 1 75 ? -9.934 -90.410 33.103 1.00 80.19 75 PRO A CA 1
ATOM 622 C C . PRO A 1 75 ? -8.772 -90.539 32.104 1.00 78.88 75 PRO A C 1
ATOM 623 O O . PRO A 1 75 ? -7.827 -89.784 32.145 1.00 85.35 75 PRO A O 1
ATOM 627 N N . HIS A 1 76 ? -8.824 -91.553 31.256 1.00 69.70 76 HIS A N 1
ATOM 628 C CA . HIS A 1 76 ? -7.655 -91.954 30.444 1.00 68.67 76 HIS A CA 1
ATOM 629 C C . HIS A 1 76 ? -8.138 -92.664 29.184 1.00 69.39 76 HIS A C 1
ATOM 630 O O . HIS A 1 76 ? -9.262 -93.220 29.224 1.00 64.95 76 HIS A O 1
ATOM 637 N N . GLU A 1 77 ? -7.328 -92.640 28.123 1.00 60.75 77 GLU A N 1
ATOM 638 C CA . GLU A 1 77 ? -7.691 -93.336 26.874 1.00 60.72 77 GLU A CA 1
ATOM 639 C C . GLU A 1 77 ? -7.778 -94.844 27.152 1.00 55.53 77 GLU A C 1
ATOM 640 O O . GLU A 1 77 ? -6.855 -95.451 27.757 1.00 45.59 77 GLU A O 1
ATOM 646 N N . SER A 1 78 ? -8.859 -95.448 26.675 1.00 53.23 78 SER A N 1
ATOM 647 C CA . SER A 1 78 ? -9.196 -96.875 26.861 1.00 53.63 78 SER A CA 1
ATOM 648 C C . SER A 1 78 ? -9.697 -97.436 25.533 1.00 51.39 78 SER A C 1
ATOM 649 O O . SER A 1 78 ? -10.637 -96.864 25.033 1.00 56.27 78 SER A O 1
ATOM 652 N N . ARG A 1 79 ? -9.102 -98.504 25.010 1.00 47.51 79 ARG A N 1
ATOM 653 C CA . ARG A 1 79 ? -9.502 -99.079 23.703 1.00 48.74 79 ARG A CA 1
ATOM 654 C C . ARG A 1 79 ? -9.924 -100.541 23.861 1.00 47.56 79 ARG A C 1
ATOM 655 O O . ARG A 1 79 ? -9.320 -101.269 24.689 1.00 40.99 79 ARG A O 1
ATOM 663 N N . THR A 1 80 ? -10.889 -100.939 23.042 1.00 44.92 80 THR A N 1
ATOM 664 C CA . THR A 1 80 ? -11.370 -102.325 22.889 1.00 47.10 80 THR A CA 1
ATOM 665 C C . THR A 1 80 ? -11.286 -102.709 21.416 1.00 45.39 80 THR A C 1
ATOM 666 O O . THR A 1 80 ? -11.002 -101.827 20.550 1.00 44.02 80 THR A O 1
ATOM 670 N N . ASN A 1 81 ? -11.538 -103.970 21.135 1.00 46.30 81 ASN A N 1
ATOM 671 C CA . ASN A 1 81 ? -11.480 -104.497 19.745 1.00 49.61 81 ASN A CA 1
ATOM 672 C C . ASN A 1 81 ? -12.439 -103.675 18.873 1.00 52.36 81 ASN A C 1
ATOM 673 O O . ASN A 1 81 ? -12.062 -103.270 17.756 1.00 48.37 81 ASN A O 1
ATOM 678 N N . THR A 1 82 ? -13.626 -103.361 19.392 1.00 54.18 82 THR A N 1
ATOM 679 C CA . THR A 1 82 ? -14.625 -102.593 18.627 1.00 56.69 82 THR A CA 1
ATOM 680 C C . THR A 1 82 ? -14.021 -101.232 18.240 1.00 56.13 82 THR A C 1
ATOM 681 O O . THR A 1 82 ? -14.221 -100.861 17.124 1.00 54.91 82 THR A O 1
ATOM 685 N N . ASP A 1 83 ? -13.293 -100.506 19.092 1.00 53.09 83 ASP A N 1
ATOM 686 C CA . ASP A 1 83 ? -12.717 -99.178 18.736 1.00 54.04 83 ASP A CA 1
ATOM 687 C C . ASP A 1 83 ? -11.611 -99.297 17.679 1.00 50.79 83 ASP A C 1
ATOM 688 O O . ASP A 1 83 ? -11.498 -98.412 16.814 1.00 54.52 83 ASP A O 1
ATOM 693 N N . ILE A 1 84 ? -10.771 -100.316 17.788 1.00 45.07 84 ILE A N 1
ATOM 694 C CA . ILE A 1 84 ? -9.681 -100.546 16.809 1.00 44.86 84 ILE A CA 1
ATOM 695 C C . ILE A 1 84 ? -10.329 -100.797 15.433 1.00 46.85 84 ILE A C 1
ATOM 696 O O . ILE A 1 84 ? -9.922 -100.140 14.463 1.00 50.84 84 ILE A O 1
ATOM 701 N N . LEU A 1 85 ? -11.326 -101.690 15.365 1.00 49.18 85 LEU A N 1
ATOM 702 C CA . LEU A 1 85 ? -12.058 -101.993 14.105 1.00 54.42 85 LEU A CA 1
ATOM 703 C C . LEU A 1 85 ? -12.667 -100.717 13.524 1.00 57.62 85 LEU A C 1
ATOM 704 O O . LEU A 1 85 ? -12.555 -100.508 12.314 1.00 58.83 85 LEU A O 1
ATOM 709 N N . GLU A 1 86 ? -13.277 -99.875 14.357 1.00 61.08 86 GLU A N 1
ATOM 710 C CA . GLU A 1 86 ? -13.947 -98.622 13.892 1.00 63.27 86 GLU A CA 1
ATOM 711 C C . GLU A 1 86 ? -12.876 -97.690 13.326 1.00 60.28 86 GLU A C 1
ATOM 712 O O . GLU A 1 86 ? -13.107 -97.091 12.294 1.00 59.91 86 GLU A O 1
ATOM 718 N N . THR A 1 87 ? -11.723 -97.561 13.980 1.00 59.50 87 THR A N 1
ATOM 719 C CA . THR A 1 87 ? -10.625 -96.729 13.435 1.00 59.27 87 THR A CA 1
ATOM 720 C C . THR A 1 87 ? -10.217 -97.259 12.054 1.00 58.19 87 THR A C 1
ATOM 721 O O . THR A 1 87 ? -10.097 -96.427 11.119 1.00 62.45 87 THR A O 1
ATOM 725 N N . LEU A 1 88 ? -10.018 -98.572 11.923 1.00 55.07 88 LEU A N 1
ATOM 726 C CA . LEU A 1 88 ? -9.533 -99.191 10.654 1.00 56.50 88 LEU A CA 1
ATOM 727 C C . LEU A 1 88 ? -10.575 -98.978 9.542 1.00 58.89 88 LEU A C 1
ATOM 728 O O . LEU A 1 88 ? -10.164 -98.565 8.447 1.00 65.77 88 LEU A O 1
ATOM 733 N N . LYS A 1 89 ? -11.865 -99.143 9.828 1.00 65.50 89 LYS A N 1
ATOM 734 C CA . LYS A 1 89 ? -12.950 -98.867 8.846 1.00 75.30 89 LYS A CA 1
ATOM 735 C C . LYS A 1 89 ? -12.879 -97.405 8.398 1.00 76.90 89 LYS A C 1
ATOM 736 O O . LYS A 1 89 ? -12.984 -97.163 7.202 1.00 75.37 89 LYS A O 1
ATOM 742 N N . ARG A 1 90 ? -12.762 -96.462 9.331 1.00 80.76 90 ARG A N 1
ATOM 743 C CA . ARG A 1 90 ? -12.795 -95.018 8.985 1.00 90.86 90 ARG A CA 1
ATOM 744 C C . ARG A 1 90 ? -11.644 -94.698 8.028 1.00 94.29 90 ARG A C 1
ATOM 745 O O . ARG A 1 90 ? -11.812 -93.770 7.232 1.00 105.01 90 ARG A O 1
ATOM 753 N N . ARG A 1 91 ? -10.525 -95.427 8.068 1.00 90.08 91 ARG A N 1
ATOM 754 C CA . ARG A 1 91 ? -9.528 -95.372 6.953 1.00 89.10 91 ARG A CA 1
ATOM 755 C C . ARG A 1 91 ? -10.069 -96.191 5.754 1.00 90.29 91 ARG A C 1
ATOM 756 O O . ARG A 1 91 ? -9.698 -97.364 5.610 1.00 84.57 91 ARG A O 1
ATOM 764 N N . GLU A 1 92 ? -10.955 -95.618 4.925 1.00 100.53 92 GLU A N 1
ATOM 765 C CA . GLU A 1 92 ? -11.862 -96.398 4.035 1.00 99.04 92 GLU A CA 1
ATOM 766 C C . GLU A 1 92 ? -11.240 -97.783 3.812 1.00 98.11 92 GLU A C 1
ATOM 767 O O . GLU A 1 92 ? -11.032 -98.161 2.673 1.00 113.14 92 GLU A O 1
ATOM 773 N N . LYS B 1 5 ? 16.291 -96.487 8.848 1.00 97.40 5 LYS B N 1
ATOM 774 C CA . LYS B 1 5 ? 16.942 -97.790 9.222 1.00 97.36 5 LYS B CA 1
ATOM 775 C C . LYS B 1 5 ? 16.845 -98.026 10.735 1.00 101.10 5 LYS B C 1
ATOM 776 O O . LYS B 1 5 ? 17.051 -99.173 11.174 1.00 85.96 5 LYS B O 1
ATOM 782 N N . ILE B 1 6 ? 16.598 -96.956 11.513 1.00 92.61 6 ILE B N 1
ATOM 783 C CA . ILE B 1 6 ? 15.990 -96.838 12.893 1.00 83.57 6 ILE B CA 1
ATOM 784 C C . ILE B 1 6 ? 16.800 -97.452 14.068 1.00 68.50 6 ILE B C 1
ATOM 785 O O . ILE B 1 6 ? 16.586 -98.675 14.380 1.00 63.95 6 ILE B O 1
ATOM 790 N N . GLN B 1 7 ? 17.632 -96.642 14.746 1.00 59.69 7 GLN B N 1
ATOM 791 C CA . GLN B 1 7 ? 18.298 -97.052 16.002 1.00 60.67 7 GLN B CA 1
ATOM 792 C C . GLN B 1 7 ? 17.271 -96.948 17.135 1.00 48.96 7 GLN B C 1
ATOM 793 O O . GLN B 1 7 ? 16.496 -95.965 17.155 1.00 40.37 7 GLN B O 1
ATOM 799 N N . ILE B 1 8 ? 17.219 -97.976 17.989 1.00 44.74 8 ILE B N 1
ATOM 800 C CA . ILE B 1 8 ? 16.258 -97.999 19.107 1.00 36.18 8 ILE B CA 1
ATOM 801 C C . ILE B 1 8 ? 16.971 -97.283 20.259 1.00 38.04 8 ILE B C 1
ATOM 802 O O . ILE B 1 8 ? 17.692 -97.883 21.034 1.00 34.97 8 ILE B O 1
ATOM 807 N N . THR B 1 9 ? 16.781 -95.976 20.293 1.00 33.99 9 THR B N 1
ATOM 808 C CA . THR B 1 9 ? 17.333 -95.018 21.281 1.00 35.82 9 THR B CA 1
ATOM 809 C C . THR B 1 9 ? 16.285 -93.914 21.422 1.00 33.43 9 THR B C 1
ATOM 810 O O . THR B 1 9 ? 15.476 -93.741 20.522 1.00 30.29 9 THR B O 1
ATOM 814 N N . ARG B 1 10 ? 16.297 -93.210 22.543 1.00 35.24 10 ARG B N 1
ATOM 815 C CA . ARG B 1 10 ? 15.294 -92.195 22.894 1.00 30.98 10 ARG B CA 1
ATOM 816 C C . ARG B 1 10 ? 15.242 -91.179 21.761 1.00 29.27 10 ARG B C 1
ATOM 817 O O . ARG B 1 10 ? 16.269 -90.658 21.366 1.00 28.97 10 ARG B O 1
ATOM 825 N N . ILE B 1 11 ? 14.052 -90.870 21.279 1.00 26.92 11 ILE B N 1
ATOM 826 C CA . ILE B 1 11 ? 13.863 -89.697 20.387 1.00 29.44 11 ILE B CA 1
ATOM 827 C C . ILE B 1 11 ? 13.912 -88.449 21.257 1.00 31.43 11 ILE B C 1
ATOM 828 O O . ILE B 1 11 ? 13.030 -88.315 22.132 1.00 31.81 11 ILE B O 1
ATOM 833 N N . MET B 1 12 ? 14.899 -87.582 21.067 1.00 35.14 12 MET B N 1
ATOM 834 C CA . MET B 1 12 ? 15.190 -86.528 22.046 1.00 37.46 12 MET B CA 1
ATOM 835 C C . MET B 1 12 ? 14.310 -85.314 21.738 1.00 40.67 12 MET B C 1
ATOM 836 O O . MET B 1 12 ? 13.929 -84.651 22.723 1.00 40.81 12 MET B O 1
ATOM 841 N N . ASP B 1 13 ? 13.895 -85.101 20.466 1.00 38.81 13 ASP B N 1
ATOM 842 C CA . ASP B 1 13 ? 12.955 -84.014 20.090 1.00 42.16 13 ASP B CA 1
ATOM 843 C C . ASP B 1 13 ? 11.548 -84.413 20.561 1.00 39.54 13 ASP B C 1
ATOM 844 O O . ASP B 1 13 ? 11.003 -85.370 20.024 1.00 36.56 13 ASP B O 1
ATOM 849 N N . GLU B 1 14 ? 10.956 -83.651 21.475 1.00 41.41 14 GLU B N 1
ATOM 850 C CA . GLU B 1 14 ? 9.605 -83.889 22.045 1.00 43.20 14 GLU B CA 1
ATOM 851 C C . GLU B 1 14 ? 8.543 -83.971 20.942 1.00 36.79 14 GLU B C 1
ATOM 852 O O . GLU B 1 14 ? 7.687 -84.819 21.026 1.00 32.88 14 GLU B O 1
ATOM 858 N N . ARG B 1 15 ? 8.583 -83.111 19.955 1.00 37.15 15 ARG B N 1
ATOM 859 C CA . ARG B 1 15 ? 7.533 -83.081 18.902 1.00 40.32 15 ARG B CA 1
ATOM 860 C C . ARG B 1 15 ? 7.624 -84.376 18.106 1.00 36.84 15 ARG B C 1
ATOM 861 O O . ARG B 1 15 ? 6.591 -85.018 17.940 1.00 36.89 15 ARG B O 1
ATOM 869 N N . ASN B 1 16 ? 8.814 -84.767 17.659 1.00 38.12 16 ASN B N 1
ATOM 870 C CA . ASN B 1 16 ? 9.013 -86.028 16.869 1.00 36.09 16 ASN B CA 1
ATOM 871 C C . ASN B 1 16 ? 8.687 -87.205 17.768 1.00 33.34 16 ASN B C 1
ATOM 872 O O . ASN B 1 16 ? 8.068 -88.158 17.293 1.00 30.42 16 ASN B O 1
ATOM 877 N N . ARG B 1 17 ? 9.054 -87.152 19.049 1.00 30.87 17 ARG B N 1
ATOM 878 C CA . ARG B 1 17 ? 8.771 -88.288 19.955 1.00 31.61 17 ARG B CA 1
ATOM 879 C C . ARG B 1 17 ? 7.269 -88.511 20.018 1.00 28.65 17 ARG B C 1
ATOM 880 O O . ARG B 1 17 ? 6.864 -89.673 19.951 1.00 26.35 17 ARG B O 1
ATOM 888 N N . GLN B 1 18 ? 6.484 -87.441 20.164 1.00 31.89 18 GLN B N 1
ATOM 889 C CA . GLN B 1 18 ? 5.007 -87.517 20.287 1.00 31.78 18 GLN B CA 1
ATOM 890 C C . GLN B 1 18 ? 4.421 -88.035 18.965 1.00 31.94 18 GLN B C 1
ATOM 891 O O . GLN B 1 18 ? 3.487 -88.809 19.021 1.00 30.07 18 GLN B O 1
ATOM 897 N N . VAL B 1 19 ? 4.904 -87.608 17.796 1.00 34.05 19 VAL B N 1
ATOM 898 C CA . VAL B 1 19 ? 4.341 -88.105 16.492 1.00 34.69 19 VAL B CA 1
ATOM 899 C C . VAL B 1 19 ? 4.574 -89.618 16.427 1.00 31.75 19 VAL B C 1
ATOM 900 O O . VAL B 1 19 ? 3.657 -90.378 16.090 1.00 32.21 19 VAL B O 1
ATOM 904 N N . THR B 1 20 ? 5.784 -90.083 16.750 1.00 30.77 20 THR B N 1
ATOM 905 C CA . THR B 1 20 ? 6.114 -91.533 16.706 1.00 28.29 20 THR B CA 1
ATOM 906 C C . THR B 1 20 ? 5.264 -92.262 17.742 1.00 27.69 20 THR B C 1
ATOM 907 O O . THR B 1 20 ? 4.754 -93.364 17.433 1.00 25.41 20 THR B O 1
ATOM 911 N N . PHE B 1 21 ? 5.096 -91.702 18.934 1.00 28.39 21 PHE B N 1
ATOM 912 C CA . PHE B 1 21 ? 4.315 -92.332 20.041 1.00 28.47 21 PHE B CA 1
ATOM 913 C C . PHE B 1 21 ? 2.897 -92.610 19.535 1.00 27.18 21 PHE B C 1
ATOM 914 O O . PHE B 1 21 ? 2.396 -93.735 19.655 1.00 25.84 21 PHE B O 1
ATOM 922 N N . THR B 1 22 ? 2.250 -91.606 18.961 1.00 29.36 22 THR B N 1
ATOM 923 C CA . THR B 1 22 ? 0.854 -91.727 18.481 1.00 31.54 22 THR B CA 1
ATOM 924 C C . THR B 1 22 ? 0.760 -92.813 17.402 1.00 30.61 22 THR B C 1
ATOM 925 O O . THR B 1 22 ? -0.108 -93.686 17.532 1.00 30.68 22 THR B O 1
ATOM 929 N N . LYS B 1 23 ? 1.651 -92.805 16.408 1.00 30.93 23 LYS B N 1
ATOM 930 C CA . LYS B 1 23 ? 1.646 -93.833 15.311 1.00 30.67 23 LYS B CA 1
ATOM 931 C C . LYS B 1 23 ? 1.898 -95.212 15.905 1.00 30.14 23 LYS B C 1
ATOM 932 O O . LYS B 1 23 ? 1.123 -96.106 15.654 1.00 26.84 23 LYS B O 1
ATOM 938 N N . ARG B 1 24 ? 2.954 -95.372 16.684 1.00 26.31 24 ARG B N 1
ATOM 939 C CA . ARG B 1 24 ? 3.339 -96.714 17.148 1.00 25.29 24 ARG B CA 1
ATOM 940 C C . ARG B 1 24 ? 2.392 -97.228 18.221 1.00 22.67 24 ARG B C 1
ATOM 941 O O . ARG B 1 24 ? 2.246 -98.446 18.320 1.00 23.22 24 ARG B O 1
ATOM 949 N N . LYS B 1 25 ? 1.752 -96.370 19.002 1.00 25.34 25 LYS B N 1
ATOM 950 C CA . LYS B 1 25 ? 0.786 -96.842 20.031 1.00 25.22 25 LYS B CA 1
ATOM 951 C C . LYS B 1 25 ? -0.388 -97.530 19.311 1.00 27.71 25 LYS B C 1
ATOM 952 O O . LYS B 1 25 ? -0.785 -98.635 19.674 1.00 27.04 25 LYS B O 1
ATOM 958 N N . PHE B 1 26 ? -0.894 -96.906 18.277 1.00 26.82 26 PHE B N 1
ATOM 959 C CA . PHE B 1 26 ? -2.017 -97.481 17.507 1.00 30.38 26 PHE B CA 1
ATOM 960 C C . PHE B 1 26 ? -1.526 -98.762 16.822 1.00 29.16 26 PHE B C 1
ATOM 961 O O . PHE B 1 26 ? -2.240 -99.763 16.833 1.00 30.86 26 PHE B O 1
ATOM 969 N N . GLY B 1 27 ? -0.323 -98.751 16.254 1.00 28.92 27 GLY B N 1
ATOM 970 C CA . GLY B 1 27 ? 0.265 -99.919 15.561 1.00 27.73 27 GLY B CA 1
ATOM 971 C C . GLY B 1 27 ? 0.359 -101.110 16.471 1.00 26.68 27 GLY B C 1
ATOM 972 O O . GLY B 1 27 ? 0.054 -102.257 16.040 1.00 27.39 27 GLY B O 1
ATOM 973 N N . LEU B 1 28 ? 0.717 -100.862 17.717 1.00 26.82 28 LEU B N 1
ATOM 974 C CA . LEU B 1 28 ? 0.864 -101.921 18.742 1.00 25.19 28 LEU B CA 1
ATOM 975 C C . LEU B 1 28 ? -0.510 -102.449 19.122 1.00 23.73 28 LEU B C 1
ATOM 976 O O . LEU B 1 28 ? -0.672 -103.657 19.215 1.00 24.36 28 LEU B O 1
ATOM 981 N N . MET B 1 29 ? -1.479 -101.562 19.344 1.00 24.83 29 MET B N 1
ATOM 982 C CA . MET B 1 29 ? -2.859 -101.968 19.683 1.00 26.40 29 MET B CA 1
ATOM 983 C C . MET B 1 29 ? -3.445 -102.752 18.516 1.00 26.14 29 MET B C 1
ATOM 984 O O . MET B 1 29 ? -4.137 -103.739 18.753 1.00 28.71 29 MET B O 1
ATOM 989 N N . LYS B 1 30 ? -3.154 -102.357 17.289 1.00 25.14 30 LYS B N 1
ATOM 990 C CA . LYS B 1 30 ? -3.683 -103.073 16.111 1.00 27.46 30 LYS B CA 1
ATOM 991 C C . LYS B 1 30 ? -3.123 -104.496 16.088 1.00 25.76 30 LYS B C 1
ATOM 992 O O . LYS B 1 30 ? -3.901 -105.447 15.870 1.00 29.75 30 LYS B O 1
ATOM 998 N N . LYS B 1 31 ? -1.839 -104.662 16.340 1.00 25.78 31 LYS B N 1
ATOM 999 C CA . LYS B 1 31 ? -1.204 -106.002 16.348 1.00 28.49 31 LYS B CA 1
ATOM 1000 C C . LYS B 1 31 ? -1.762 -106.829 17.508 1.00 24.67 31 LYS B C 1
ATOM 1001 O O . LYS B 1 31 ? -1.946 -108.027 17.307 1.00 24.53 31 LYS B O 1
ATOM 1007 N N . ALA B 1 32 ? -2.050 -106.215 18.649 1.00 27.37 32 ALA B N 1
ATOM 1008 C CA . ALA B 1 32 ? -2.635 -106.929 19.807 1.00 28.56 32 ALA B CA 1
ATOM 1009 C C . ALA B 1 32 ? -4.028 -107.425 19.433 1.00 28.65 32 ALA B C 1
ATOM 1010 O O . ALA B 1 32 ? -4.343 -108.589 19.696 1.00 36.64 32 ALA B O 1
ATOM 1012 N N . TYR B 1 33 ? -4.830 -106.571 18.820 1.00 29.14 33 TYR B N 1
ATOM 1013 C CA . TYR B 1 33 ? -6.199 -106.908 18.356 1.00 32.47 33 TYR B CA 1
ATOM 1014 C C . TYR B 1 33 ? -6.099 -108.109 17.422 1.00 32.89 33 TYR B C 1
ATOM 1015 O O . TYR B 1 33 ? -6.835 -109.095 17.643 1.00 34.10 33 TYR B O 1
ATOM 1024 N N . GLU B 1 34 ? -5.163 -108.059 16.459 1.00 32.32 34 GLU B N 1
ATOM 1025 C CA . GLU B 1 34 ? -5.032 -109.128 15.425 1.00 30.87 34 GLU B CA 1
ATOM 1026 C C . GLU B 1 34 ? -4.642 -110.435 16.091 1.00 29.59 34 GLU B C 1
ATOM 1027 O O . GLU B 1 34 ? -5.239 -111.463 15.791 1.00 28.64 34 GLU B O 1
ATOM 1033 N N . LEU B 1 35 ? -3.655 -110.411 16.978 1.00 29.27 35 LEU B N 1
ATOM 1034 C CA . LEU B 1 35 ? -3.232 -111.616 17.698 1.00 28.67 35 LEU B CA 1
ATOM 1035 C C . LEU B 1 35 ? -4.402 -112.170 18.509 1.00 27.52 35 LEU B C 1
ATOM 1036 O O . LEU B 1 35 ? -4.596 -113.399 18.463 1.00 30.85 35 LEU B O 1
ATOM 1041 N N . SER B 1 36 ? -5.161 -111.330 19.210 1.00 28.67 36 SER B N 1
ATOM 1042 C CA . SER B 1 36 ? -6.292 -111.792 20.068 1.00 30.97 36 SER B CA 1
ATOM 1043 C C . SER B 1 36 ? -7.308 -112.525 19.214 1.00 31.97 36 SER B C 1
ATOM 1044 O O . SER B 1 36 ? -7.783 -113.572 19.633 1.00 34.64 36 SER B O 1
ATOM 1047 N N . VAL B 1 37 ? -7.591 -112.026 18.016 1.00 34.80 37 VAL B N 1
ATOM 1048 C CA . VAL B 1 37 ? -8.623 -112.625 17.134 1.00 37.50 37 VAL B CA 1
ATOM 1049 C C . VAL B 1 37 ? -8.037 -113.836 16.406 1.00 39.05 37 VAL B C 1
ATOM 1050 O O . VAL B 1 37 ? -8.703 -114.881 16.404 1.00 43.01 37 VAL B O 1
ATOM 1054 N N . LEU B 1 38 ? -6.867 -113.720 15.782 1.00 35.60 38 LEU B N 1
ATOM 1055 C CA . LEU B 1 38 ? -6.285 -114.842 14.999 1.00 35.75 38 LEU B CA 1
ATOM 1056 C C . LEU B 1 38 ? -6.091 -116.060 15.909 1.00 34.48 38 LEU B C 1
ATOM 1057 O O . LEU B 1 38 ? -6.325 -117.164 15.461 1.00 35.36 38 LEU B O 1
ATOM 1062 N N . CYS B 1 39 ? -5.594 -115.852 17.119 1.00 31.52 39 CYS B N 1
ATOM 1063 C CA . CYS B 1 39 ? -5.120 -116.984 17.953 1.00 33.82 39 CYS B CA 1
ATOM 1064 C C . CYS B 1 39 ? -6.012 -117.192 19.179 1.00 36.63 39 CYS B C 1
ATOM 1065 O O . CYS B 1 39 ? -5.651 -118.012 20.025 1.00 33.99 39 CYS B O 1
ATOM 1068 N N . ASP B 1 40 ? -7.150 -116.506 19.254 1.00 38.84 40 ASP B N 1
ATOM 1069 C CA . ASP B 1 40 ? -8.174 -116.732 20.303 1.00 44.87 40 ASP B CA 1
ATOM 1070 C C . ASP B 1 40 ? -7.516 -116.510 21.682 1.00 38.33 40 ASP B C 1
ATOM 1071 O O . ASP B 1 40 ? -7.532 -117.418 22.503 1.00 41.38 40 ASP B O 1
ATOM 1076 N N . CYS B 1 41 ? -6.843 -115.389 21.897 1.00 34.89 41 CYS B N 1
ATOM 1077 C CA . CYS B 1 41 ? -6.227 -115.146 23.215 1.00 35.89 41 CYS B CA 1
ATOM 1078 C C . CYS B 1 41 ? -6.774 -113.877 23.831 1.00 36.05 41 CYS B C 1
ATOM 1079 O O . CYS B 1 41 ? -7.384 -113.075 23.145 1.00 39.99 41 CYS B O 1
ATOM 1082 N N . GLU B 1 42 ? -6.531 -113.735 25.129 1.00 33.04 42 GLU B N 1
ATOM 1083 C CA . GLU B 1 42 ? -6.914 -112.562 25.932 1.00 32.50 42 GLU B CA 1
ATOM 1084 C C . GLU B 1 42 ? -5.660 -111.723 26.135 1.00 29.30 42 GLU B C 1
ATOM 1085 O O . GLU B 1 42 ? -4.674 -112.279 26.602 1.00 28.49 42 GLU B O 1
ATOM 1091 N N . ILE B 1 43 ? -5.716 -110.449 25.781 1.00 29.67 43 ILE B N 1
ATOM 1092 C CA . ILE B 1 43 ? -4.547 -109.543 25.872 1.00 24.10 43 ILE B CA 1
ATOM 1093 C C . ILE B 1 43 ? -4.946 -108.279 26.616 1.00 26.85 43 ILE B C 1
ATOM 1094 O O . ILE B 1 43 ? -5.991 -107.731 26.348 1.00 28.90 43 ILE B O 1
ATOM 1099 N N . ALA B 1 44 ? -4.113 -107.844 27.539 1.00 25.60 44 ALA B N 1
ATOM 1100 C CA . ALA B 1 44 ? -4.183 -106.519 28.170 1.00 27.95 44 ALA B CA 1
ATOM 1101 C C . ALA B 1 44 ? -2.867 -105.777 27.930 1.00 24.19 44 ALA B C 1
ATOM 1102 O O . ALA B 1 44 ? -1.838 -106.382 28.004 1.00 26.08 44 ALA B O 1
ATOM 1104 N N . LEU B 1 45 ? -2.959 -104.515 27.580 1.00 26.55 45 LEU B N 1
ATOM 1105 C CA . LEU B 1 45 ? -1.838 -103.628 27.251 1.00 25.45 45 LEU B CA 1
ATOM 1106 C C . LEU B 1 45 ? -2.019 -102.322 28.031 1.00 28.42 45 LEU B C 1
ATOM 1107 O O . LEU B 1 45 ? -3.021 -101.643 27.866 1.00 28.47 45 LEU B O 1
ATOM 1112 N N . ILE B 1 46 ? -1.057 -102.030 28.873 1.00 24.75 46 ILE B N 1
ATOM 1113 C CA . ILE B 1 46 ? -0.986 -100.787 29.671 1.00 26.30 46 ILE B CA 1
ATOM 1114 C C . ILE B 1 46 ? 0.235 -99.997 29.208 1.00 30.43 46 ILE B C 1
ATOM 1115 O O . ILE B 1 46 ? 1.352 -100.566 29.198 1.00 28.05 46 ILE B O 1
ATOM 1120 N N . ILE B 1 47 ? 0.013 -98.739 28.827 1.00 28.19 47 ILE B N 1
ATOM 1121 C CA . ILE B 1 47 ? 1.096 -97.806 28.413 1.00 28.44 47 ILE B CA 1
ATOM 1122 C C . ILE B 1 47 ? 1.033 -96.553 29.256 1.00 29.25 47 ILE B C 1
ATOM 1123 O O . ILE B 1 47 ? -0.013 -95.886 29.233 1.00 30.56 47 ILE B O 1
ATOM 1128 N N . PHE B 1 48 ? 2.116 -96.260 29.981 1.00 29.08 48 PHE B N 1
ATOM 1129 C CA . PHE B 1 48 ? 2.338 -94.920 30.568 1.00 31.37 48 PHE B CA 1
ATOM 1130 C C . PHE B 1 48 ? 3.341 -94.175 29.698 1.00 33.23 48 PHE B C 1
ATOM 1131 O O . PHE B 1 48 ? 4.442 -94.710 29.484 1.00 36.17 48 PHE B O 1
ATOM 1139 N N . ASN B 1 49 ? 2.994 -92.993 29.203 1.00 33.26 49 ASN B N 1
ATOM 1140 C CA . ASN B 1 49 ? 3.941 -92.178 28.397 1.00 36.66 49 ASN B CA 1
ATOM 1141 C C . ASN B 1 49 ? 4.915 -91.488 29.347 1.00 40.47 49 ASN B C 1
ATOM 1142 O O . ASN B 1 49 ? 4.801 -91.693 30.594 1.00 37.01 49 ASN B O 1
ATOM 1147 N N . SER B 1 50 ? 5.826 -90.674 28.793 1.00 51.78 50 SER B N 1
ATOM 1148 C CA . SER B 1 50 ? 6.882 -89.968 29.581 1.00 56.09 50 SER B CA 1
ATOM 1149 C C . SER B 1 50 ? 6.266 -89.023 30.605 1.00 59.30 50 SER B C 1
ATOM 1150 O O . SER B 1 50 ? 6.947 -88.792 31.604 1.00 54.42 50 SER B O 1
ATOM 1153 N N . SER B 1 51 ? 5.044 -88.508 30.407 1.00 54.88 51 SER B N 1
ATOM 1154 C CA . SER B 1 51 ? 4.379 -87.654 31.443 1.00 53.15 51 SER B CA 1
ATOM 1155 C C . SER B 1 51 ? 3.577 -88.506 32.435 1.00 53.63 51 SER B C 1
ATOM 1156 O O . SER B 1 51 ? 2.854 -87.911 33.216 1.00 52.39 51 SER B O 1
ATOM 1159 N N . ASN B 1 52 ? 3.623 -89.832 32.349 1.00 52.67 52 ASN B N 1
ATOM 1160 C CA . ASN B 1 52 ? 2.785 -90.738 33.199 1.00 50.30 52 ASN B CA 1
ATOM 1161 C C . ASN B 1 52 ? 1.282 -90.634 32.871 1.00 46.76 52 ASN B C 1
ATOM 1162 O O . ASN B 1 52 ? 0.466 -90.961 33.736 1.00 41.35 52 ASN B O 1
ATOM 1167 N N . LYS B 1 53 ? 0.916 -90.284 31.645 1.00 42.63 53 LYS B N 1
ATOM 1168 C CA . LYS B 1 53 ? -0.490 -90.443 31.202 1.00 47.08 53 LYS B CA 1
ATOM 1169 C C . LYS B 1 53 ? -0.703 -91.915 30.800 1.00 43.06 53 LYS B C 1
ATOM 1170 O O . LYS B 1 53 ? 0.190 -92.512 30.203 1.00 42.99 53 LYS B O 1
ATOM 1176 N N . LEU B 1 54 ? -1.876 -92.449 31.082 1.00 38.27 54 LEU B N 1
ATOM 1177 C CA . LEU B 1 54 ? -2.239 -93.860 30.898 1.00 33.60 54 LEU B CA 1
ATOM 1178 C C . LEU B 1 54 ? -3.032 -94.061 29.616 1.00 34.60 54 LEU B C 1
ATOM 1179 O O . LEU B 1 54 ? -4.075 -93.438 29.475 1.00 41.75 54 LEU B O 1
ATOM 1184 N N . PHE B 1 55 ? -2.603 -94.998 28.787 1.00 32.49 55 PHE B N 1
ATOM 1185 C CA . PHE B 1 55 ? -3.325 -95.459 27.580 1.00 33.73 55 PHE B CA 1
ATOM 1186 C C . PHE B 1 55 ? -3.474 -96.965 27.709 1.00 35.00 55 PHE B C 1
ATOM 1187 O O . PHE B 1 55 ? -2.471 -97.603 28.059 1.00 34.72 55 PHE B O 1
ATOM 1195 N N . GLN B 1 56 ? -4.668 -97.520 27.525 1.00 32.06 56 GLN B N 1
ATOM 1196 C CA . GLN B 1 56 ? -4.881 -98.967 27.720 1.00 33.25 56 GLN B CA 1
ATOM 1197 C C . GLN B 1 56 ? -5.638 -99.554 26.544 1.00 34.06 56 GLN B C 1
ATOM 1198 O O . GLN B 1 56 ? -6.416 -98.841 25.891 1.00 33.06 56 GLN B O 1
ATOM 1204 N N . TYR B 1 57 ? -5.365 -100.824 26.298 1.00 31.51 57 TYR B N 1
ATOM 1205 C CA . TYR B 1 57 ? -6.116 -101.703 25.385 1.00 31.91 57 TYR B CA 1
ATOM 1206 C C . TYR B 1 57 ? -6.346 -103.029 26.099 1.00 32.37 57 TYR B C 1
ATOM 1207 O O . TYR B 1 57 ? -5.461 -103.526 26.822 1.00 28.83 57 TYR B O 1
ATOM 1216 N N . ALA B 1 58 ? -7.492 -103.641 25.909 1.00 30.13 58 ALA B N 1
ATOM 1217 C CA . ALA B 1 58 ? -7.715 -105.036 26.304 1.00 30.37 58 ALA B CA 1
ATOM 1218 C C . ALA B 1 58 ? -8.677 -105.665 25.312 1.00 34.67 58 ALA B C 1
ATOM 1219 O O . ALA B 1 58 ? -9.631 -104.991 24.902 1.00 32.17 58 ALA B O 1
ATOM 1221 N N . SER B 1 59 ? -8.461 -106.920 24.984 1.00 34.13 59 SER B N 1
ATOM 1222 C CA . SER B 1 59 ? -9.301 -107.605 23.985 1.00 38.32 59 SER B CA 1
ATOM 1223 C C . SER B 1 59 ? -10.609 -107.980 24.674 1.00 41.66 59 SER B C 1
ATOM 1224 O O . SER B 1 59 ? -11.426 -108.512 24.030 1.00 45.51 59 SER B O 1
ATOM 1227 N N . THR B 1 60 ? -10.693 -107.951 25.992 1.00 42.28 60 THR B N 1
ATOM 1228 C CA . THR B 1 60 ? -11.800 -108.442 26.834 1.00 44.11 60 THR B CA 1
ATOM 1229 C C . THR B 1 60 ? -11.766 -107.572 28.080 1.00 45.43 60 THR B C 1
ATOM 1230 O O . THR B 1 60 ? -10.898 -106.761 28.193 1.00 46.13 60 THR B O 1
ATOM 1234 N N . ASP B 1 61 ? -12.631 -107.784 29.049 1.00 44.81 61 ASP B N 1
ATOM 1235 C CA . ASP B 1 61 ? -12.686 -107.092 30.356 1.00 46.15 61 ASP B CA 1
ATOM 1236 C C . ASP B 1 61 ? -11.290 -107.053 31.008 1.00 46.15 61 ASP B C 1
ATOM 1237 O O . ASP B 1 61 ? -10.686 -108.114 31.308 1.00 44.24 61 ASP B O 1
ATOM 1242 N N . MET B 1 62 ? -10.789 -105.854 31.257 1.00 44.27 62 MET B N 1
ATOM 1243 C CA . MET B 1 62 ? -9.432 -105.652 31.810 1.00 45.79 62 MET B CA 1
ATOM 1244 C C . MET B 1 62 ? -9.346 -106.305 33.207 1.00 43.99 62 MET B C 1
ATOM 1245 O O . MET B 1 62 ? -8.361 -106.968 33.492 1.00 41.72 62 MET B O 1
ATOM 1250 N N . ASP B 1 63 ? -10.324 -106.108 34.077 1.00 41.98 63 ASP B N 1
ATOM 1251 C CA . ASP B 1 63 ? -10.274 -106.584 35.489 1.00 47.43 63 ASP B CA 1
ATOM 1252 C C . ASP B 1 63 ? -10.175 -108.121 35.527 1.00 46.18 63 ASP B C 1
ATOM 1253 O O . ASP B 1 63 ? -9.460 -108.665 36.406 1.00 44.33 63 ASP B O 1
ATOM 1258 N N . LYS B 1 64 ? -10.841 -108.831 34.617 1.00 46.15 64 LYS B N 1
ATOM 1259 C CA . LYS B 1 64 ? -10.750 -110.317 34.542 1.00 46.77 64 LYS B CA 1
ATOM 1260 C C . LYS B 1 64 ? -9.320 -110.721 34.133 1.00 39.57 64 LYS B C 1
ATOM 1261 O O . LYS B 1 64 ? -8.757 -111.671 34.712 1.00 37.63 64 LYS B O 1
ATOM 1267 N N . VAL B 1 65 ? -8.711 -110.044 33.186 1.00 33.95 65 VAL B N 1
ATOM 1268 C CA . VAL B 1 65 ? -7.307 -110.414 32.798 1.00 34.18 65 VAL B CA 1
ATOM 1269 C C . VAL B 1 65 ? -6.367 -110.181 33.993 1.00 32.31 65 VAL B C 1
ATOM 1270 O O . VAL B 1 65 ? -5.547 -111.048 34.272 1.00 30.57 65 VAL B O 1
ATOM 1274 N N . LEU B 1 66 ? -6.489 -109.050 34.680 1.00 31.62 66 LEU B N 1
ATOM 1275 C CA . LEU B 1 66 ? -5.561 -108.696 35.782 1.00 35.37 66 LEU B CA 1
ATOM 1276 C C . LEU B 1 66 ? -5.754 -109.666 36.955 1.00 35.12 66 LEU B C 1
ATOM 1277 O O . LEU B 1 66 ? -4.752 -110.052 37.541 1.00 37.78 66 LEU B O 1
ATOM 1282 N N . LEU B 1 67 ? -6.964 -110.120 37.211 1.00 35.50 67 LEU B N 1
ATOM 1283 C CA . LEU B 1 67 ? -7.248 -111.111 38.285 1.00 37.61 67 LEU B CA 1
ATOM 1284 C C . LEU B 1 67 ? -6.574 -112.448 37.918 1.00 36.99 67 LEU B C 1
ATOM 1285 O O . LEU B 1 67 ? -5.886 -113.047 38.786 1.00 37.05 67 LEU B O 1
ATOM 1290 N N . LYS B 1 68 ? -6.752 -112.918 36.695 1.00 35.87 68 LYS B N 1
ATOM 1291 C CA . LYS B 1 68 ? -6.048 -114.128 36.219 1.00 37.86 68 LYS B CA 1
ATOM 1292 C C . LYS B 1 68 ? -4.528 -113.961 36.356 1.00 34.10 68 LYS B C 1
ATOM 1293 O O . LYS B 1 68 ? -3.870 -114.912 36.756 1.00 34.72 68 LYS B O 1
ATOM 1299 N N . TYR B 1 69 ? -3.995 -112.791 36.010 1.00 32.69 69 TYR B N 1
ATOM 1300 C CA . TYR B 1 69 ? -2.556 -112.465 36.174 1.00 34.27 69 TYR B CA 1
ATOM 1301 C C . TYR B 1 69 ? -2.159 -112.675 37.644 1.00 34.17 69 TYR B C 1
ATOM 1302 O O . TYR B 1 69 ? -1.195 -113.390 37.897 1.00 30.27 69 TYR B O 1
ATOM 1311 N N . THR B 1 70 ? -2.904 -112.098 38.596 1.00 39.63 70 THR B N 1
ATOM 1312 C CA . THR B 1 70 ? -2.447 -112.030 40.007 1.00 39.89 70 THR B CA 1
ATOM 1313 C C . THR B 1 70 ? -2.561 -113.415 40.628 1.00 40.12 70 THR B C 1
ATOM 1314 O O . THR B 1 70 ? -1.808 -113.680 41.572 1.00 42.19 70 THR B O 1
ATOM 1318 N N . GLU B 1 71 ? -3.451 -114.273 40.127 1.00 40.11 71 GLU B N 1
ATOM 1319 C CA . GLU B 1 71 ? -3.632 -115.628 40.708 1.00 43.77 71 GLU B CA 1
ATOM 1320 C C . GLU B 1 71 ? -2.665 -116.626 40.044 1.00 40.66 71 GLU B C 1
ATOM 1321 O O . GLU B 1 71 ? -2.609 -117.779 40.538 1.00 40.06 71 GLU B O 1
ATOM 1327 N N . TYR B 1 72 ? -1.959 -116.239 38.985 1.00 36.62 72 TYR B N 1
ATOM 1328 C CA . TYR B 1 72 ? -1.120 -117.212 38.235 1.00 37.98 72 TYR B CA 1
ATOM 1329 C C . TYR B 1 72 ? 0.147 -117.539 39.026 1.00 41.45 72 TYR B C 1
ATOM 1330 O O . TYR B 1 72 ? 0.860 -116.607 39.384 1.00 53.46 72 TYR B O 1
ATOM 1339 N N . SER B 1 73 ? 0.387 -118.810 39.332 1.00 41.27 73 SER B N 1
ATOM 1340 C CA . SER B 1 73 ? 1.523 -119.247 40.190 1.00 50.45 73 SER B CA 1
ATOM 1341 C C . SER B 1 73 ? 2.642 -119.905 39.362 1.00 50.85 73 SER B C 1
ATOM 1342 O O . SER B 1 73 ? 3.798 -119.804 39.790 1.00 58.04 73 SER B O 1
ATOM 1345 N N . GLU B 1 74 ? 2.354 -120.470 38.193 1.00 45.84 74 GLU B N 1
ATOM 1346 C CA . GLU B 1 74 ? 3.324 -121.328 37.452 1.00 44.11 74 GLU B CA 1
ATOM 1347 C C . GLU B 1 74 ? 4.379 -120.431 36.799 1.00 41.44 74 GLU B C 1
ATOM 1348 O O . GLU B 1 74 ? 4.126 -119.295 36.419 1.00 37.64 74 GLU B O 1
ATOM 1354 N N . PRO B 1 75 ? 5.616 -120.934 36.611 1.00 36.10 75 PRO B N 1
ATOM 1355 C CA . PRO B 1 75 ? 6.631 -120.213 35.863 1.00 34.68 75 PRO B CA 1
ATOM 1356 C C . PRO B 1 75 ? 6.225 -120.069 34.400 1.00 30.62 75 PRO B C 1
ATOM 1357 O O . PRO B 1 75 ? 5.462 -120.891 33.878 1.00 34.22 75 PRO B O 1
ATOM 1361 N N . HIS B 1 76 ? 6.604 -118.955 33.799 1.00 27.74 76 HIS B N 1
ATOM 1362 C CA . HIS B 1 76 ? 6.041 -118.559 32.486 1.00 27.72 76 HIS B CA 1
ATOM 1363 C C . HIS B 1 76 ? 7.003 -117.588 31.832 1.00 29.51 76 HIS B C 1
ATOM 1364 O O . HIS B 1 76 ? 7.750 -116.919 32.534 1.00 29.26 76 HIS B O 1
ATOM 1371 N N . GLU B 1 77 ? 6.971 -117.514 30.503 1.00 28.29 77 GLU B N 1
ATOM 1372 C CA . GLU B 1 77 ? 7.722 -116.540 29.698 1.00 27.56 77 GLU B CA 1
ATOM 1373 C C . GLU B 1 77 ? 7.430 -115.130 30.208 1.00 25.36 77 GLU B C 1
ATOM 1374 O O . GLU B 1 77 ? 6.263 -114.726 30.233 1.00 24.07 77 GLU B O 1
ATOM 1380 N N . SER B 1 78 ? 8.490 -114.377 30.481 1.00 24.19 78 SER B N 1
ATOM 1381 C CA . SER B 1 78 ? 8.433 -113.009 31.043 1.00 23.48 78 SER B CA 1
ATOM 1382 C C . SER B 1 78 ? 9.573 -112.237 30.418 1.00 26.04 78 SER B C 1
ATOM 1383 O O . SER B 1 78 ? 10.719 -112.501 30.766 1.00 28.00 78 SER B O 1
ATOM 1386 N N . ARG B 1 79 ? 9.277 -111.355 29.492 1.00 23.35 79 ARG B N 1
ATOM 1387 C CA . ARG B 1 79 ? 10.302 -110.567 28.791 1.00 23.60 79 ARG B CA 1
ATOM 1388 C C . ARG B 1 79 ? 10.296 -109.126 29.279 1.00 22.63 79 ARG B C 1
ATOM 1389 O O . ARG B 1 79 ? 9.240 -108.706 29.783 1.00 20.04 79 ARG B O 1
ATOM 1397 N N . THR B 1 80 ? 11.477 -108.497 29.241 1.00 21.72 80 THR B N 1
ATOM 1398 C CA . THR B 1 80 ? 11.659 -107.057 29.510 1.00 22.36 80 THR B CA 1
ATOM 1399 C C . THR B 1 80 ? 12.560 -106.482 28.424 1.00 22.90 80 THR B C 1
ATOM 1400 O O . THR B 1 80 ? 13.079 -107.233 27.606 1.00 22.79 80 THR B O 1
ATOM 1404 N N . ASN B 1 81 ? 12.748 -105.175 28.458 1.00 20.86 81 ASN B N 1
ATOM 1405 C CA . ASN B 1 81 ? 13.578 -104.454 27.479 1.00 23.37 81 ASN B CA 1
ATOM 1406 C C . ASN B 1 81 ? 14.959 -105.075 27.467 1.00 22.58 81 ASN B C 1
ATOM 1407 O O . ASN B 1 81 ? 15.453 -105.375 26.337 1.00 26.46 81 ASN B O 1
ATOM 1412 N N . THR B 1 82 ? 15.528 -105.345 28.646 1.00 24.41 82 THR B N 1
ATOM 1413 C CA . THR B 1 82 ? 16.905 -105.857 28.736 1.00 26.11 82 THR B CA 1
ATOM 1414 C C . THR B 1 82 ? 17.017 -107.159 27.908 1.00 27.24 82 THR B C 1
ATOM 1415 O O . THR B 1 82 ? 17.961 -107.315 27.062 1.00 27.50 82 THR B O 1
ATOM 1419 N N . ASP B 1 83 ? 16.099 -108.114 28.149 1.00 25.05 83 ASP B N 1
ATOM 1420 C CA . ASP B 1 83 ? 16.298 -109.455 27.523 1.00 26.53 83 ASP B CA 1
ATOM 1421 C C . ASP B 1 83 ? 15.834 -109.389 26.062 1.00 24.35 83 ASP B C 1
ATOM 1422 O O . ASP B 1 83 ? 16.369 -110.173 25.294 1.00 25.70 83 ASP B O 1
ATOM 1427 N N . ILE B 1 84 ? 14.904 -108.535 25.677 1.00 22.99 84 ILE B N 1
ATOM 1428 C CA . ILE B 1 84 ? 14.531 -108.412 24.241 1.00 26.05 84 ILE B CA 1
ATOM 1429 C C . ILE B 1 84 ? 15.737 -107.882 23.471 1.00 26.48 84 ILE B C 1
ATOM 1430 O O . ILE B 1 84 ? 16.037 -108.495 22.444 1.00 25.18 84 ILE B O 1
ATOM 1435 N N . LEU B 1 85 ? 16.423 -106.848 23.964 1.00 24.68 85 LEU B N 1
ATOM 1436 C CA . LEU B 1 85 ? 17.664 -106.345 23.314 1.00 27.51 85 LEU B CA 1
ATOM 1437 C C . LEU B 1 85 ? 18.691 -107.468 23.169 1.00 32.08 85 LEU B C 1
ATOM 1438 O O . LEU B 1 85 ? 19.289 -107.582 22.065 1.00 30.32 85 LEU B O 1
ATOM 1443 N N . GLU B 1 86 ? 18.886 -108.282 24.211 1.00 28.60 86 GLU B N 1
ATOM 1444 C CA . GLU B 1 86 ? 19.873 -109.389 24.166 1.00 35.05 86 GLU B CA 1
ATOM 1445 C C . GLU B 1 86 ? 19.445 -110.419 23.106 1.00 32.43 86 GLU B C 1
ATOM 1446 O O . GLU B 1 86 ? 20.298 -110.880 22.358 1.00 32.10 86 GLU B O 1
ATOM 1452 N N . THR B 1 87 ? 18.159 -110.756 23.025 1.00 31.23 87 THR B N 1
ATOM 1453 C CA . THR B 1 87 ? 17.664 -111.683 21.979 1.00 32.48 87 THR B CA 1
ATOM 1454 C C . THR B 1 87 ? 17.986 -111.097 20.588 1.00 32.16 87 THR B C 1
ATOM 1455 O O . THR B 1 87 ? 18.480 -111.821 19.730 1.00 31.76 87 THR B O 1
ATOM 1459 N N . LEU B 1 88 ? 17.713 -109.816 20.370 1.00 33.10 88 LEU B N 1
ATOM 1460 C CA . LEU B 1 88 ? 17.883 -109.160 19.036 1.00 33.61 88 LEU B CA 1
ATOM 1461 C C . LEU B 1 88 ? 19.359 -109.130 18.661 1.00 35.80 88 LEU B C 1
ATOM 1462 O O . LEU B 1 88 ? 19.672 -109.478 17.523 1.00 36.39 88 LEU B O 1
ATOM 1467 N N . LYS B 1 89 ? 20.249 -108.829 19.612 1.00 38.00 89 LYS B N 1
ATOM 1468 C CA . LYS B 1 89 ? 21.713 -108.861 19.366 1.00 40.66 89 LYS B CA 1
ATOM 1469 C C . LYS B 1 89 ? 22.121 -110.271 18.969 1.00 47.12 89 LYS B C 1
ATOM 1470 O O . LYS B 1 89 ? 22.933 -110.390 18.032 1.00 43.86 89 LYS B O 1
ATOM 1476 N N . ARG B 1 90 ? 21.653 -111.293 19.669 1.00 41.48 90 ARG B N 1
ATOM 1477 C CA . ARG B 1 90 ? 22.084 -112.684 19.362 1.00 46.85 90 ARG B CA 1
ATOM 1478 C C . ARG B 1 90 ? 21.697 -113.046 17.924 1.00 50.15 90 ARG B C 1
ATOM 1479 O O . ARG B 1 90 ? 22.394 -113.857 17.319 1.00 56.95 90 ARG B O 1
ATOM 1487 N N . ARG B 1 91 ? 20.648 -112.471 17.355 1.00 53.57 91 ARG B N 1
ATOM 1488 C CA . ARG B 1 91 ? 20.420 -112.536 15.875 1.00 59.48 91 ARG B CA 1
ATOM 1489 C C . ARG B 1 91 ? 21.426 -111.577 15.197 1.00 62.58 91 ARG B C 1
ATOM 1490 O O . ARG B 1 91 ? 21.058 -110.452 14.872 1.00 75.33 91 ARG B O 1
ATOM 1498 N N . GLU B 1 92 ? 22.699 -111.999 15.106 1.00 76.66 92 GLU B N 1
ATOM 1499 C CA . GLU B 1 92 ? 23.919 -111.127 15.070 1.00 78.77 92 GLU B CA 1
ATOM 1500 C C . GLU B 1 92 ? 23.937 -110.425 13.715 1.00 85.88 92 GLU B C 1
ATOM 1501 O O . GLU B 1 92 ? 22.951 -109.679 13.709 1.00 85.38 92 GLU B O 1
ATOM 1507 N N . GLY C 1 2 ? 48.848 -44.945 -11.225 1.00 74.12 2 GLY C N 1
ATOM 1508 C CA . GLY C 1 2 ? 48.501 -43.576 -11.645 1.00 75.28 2 GLY C CA 1
ATOM 1509 C C . GLY C 1 2 ? 49.510 -43.068 -12.642 1.00 76.32 2 GLY C C 1
ATOM 1510 O O . GLY C 1 2 ? 50.164 -43.919 -13.281 1.00 77.82 2 GLY C O 1
ATOM 1511 N N . ARG C 1 3 ? 49.606 -41.753 -12.829 1.00 82.39 3 ARG C N 1
ATOM 1512 C CA . ARG C 1 3 ? 50.496 -41.189 -13.870 1.00 94.16 3 ARG C CA 1
ATOM 1513 C C . ARG C 1 3 ? 51.938 -41.669 -13.618 1.00 93.61 3 ARG C C 1
ATOM 1514 O O . ARG C 1 3 ? 52.657 -41.889 -14.614 1.00 90.71 3 ARG C O 1
ATOM 1522 N N . LYS C 1 4 ? 52.344 -41.842 -12.349 1.00 92.26 4 LYS C N 1
ATOM 1523 C CA . LYS C 1 4 ? 53.681 -42.380 -11.958 1.00 97.24 4 LYS C CA 1
ATOM 1524 C C . LYS C 1 4 ? 53.512 -43.359 -10.791 1.00 87.06 4 LYS C C 1
ATOM 1525 O O . LYS C 1 4 ? 52.526 -43.196 -10.052 1.00 87.02 4 LYS C O 1
ATOM 1531 N N . LYS C 1 5 ? 54.438 -44.319 -10.671 1.00 81.84 5 LYS C N 1
ATOM 1532 C CA . LYS C 1 5 ? 54.599 -45.288 -9.561 1.00 78.05 5 LYS C CA 1
ATOM 1533 C C . LYS C 1 5 ? 54.959 -44.496 -8.304 1.00 75.12 5 LYS C C 1
ATOM 1534 O O . LYS C 1 5 ? 55.789 -43.562 -8.449 1.00 71.65 5 LYS C O 1
ATOM 1540 N N . ILE C 1 6 ? 54.360 -44.794 -7.145 1.00 68.60 6 ILE C N 1
ATOM 1541 C CA . ILE C 1 6 ? 54.810 -44.113 -5.894 1.00 72.34 6 ILE C CA 1
ATOM 1542 C C . ILE C 1 6 ? 55.492 -45.094 -4.958 1.00 73.94 6 ILE C C 1
ATOM 1543 O O . ILE C 1 6 ? 55.173 -46.273 -5.008 1.00 81.23 6 ILE C O 1
ATOM 1548 N N . GLN C 1 7 ? 56.384 -44.561 -4.134 1.00 72.65 7 GLN C N 1
ATOM 1549 C CA . GLN C 1 7 ? 57.051 -45.292 -3.036 1.00 71.50 7 GLN C CA 1
ATOM 1550 C C . GLN C 1 7 ? 56.050 -45.370 -1.890 1.00 58.71 7 GLN C C 1
ATOM 1551 O O . GLN C 1 7 ? 55.332 -44.378 -1.649 1.00 57.08 7 GLN C O 1
ATOM 1557 N N . ILE C 1 8 ? 56.017 -46.501 -1.199 1.00 54.62 8 ILE C N 1
ATOM 1558 C CA . ILE C 1 8 ? 55.224 -46.653 0.039 1.00 54.43 8 ILE C CA 1
ATOM 1559 C C . ILE C 1 8 ? 56.046 -46.103 1.197 1.00 52.73 8 ILE C C 1
ATOM 1560 O O . ILE C 1 8 ? 56.850 -46.831 1.773 1.00 54.04 8 ILE C O 1
ATOM 1565 N N . THR C 1 9 ? 55.913 -44.804 1.410 1.00 51.28 9 THR C N 1
ATOM 1566 C CA . THR C 1 9 ? 56.646 -44.027 2.436 1.00 52.69 9 THR C CA 1
ATOM 1567 C C . THR C 1 9 ? 55.751 -42.856 2.836 1.00 48.20 9 THR C C 1
ATOM 1568 O O . THR C 1 9 ? 54.893 -42.470 2.027 1.00 48.02 9 THR C O 1
ATOM 1572 N N . ARG C 1 10 ? 55.876 -42.391 4.071 1.00 48.73 10 ARG C N 1
ATOM 1573 C CA . ARG C 1 10 ? 54.931 -41.403 4.665 1.00 47.91 10 ARG C CA 1
ATOM 1574 C C . ARG C 1 10 ? 54.918 -40.153 3.782 1.00 46.60 10 ARG C C 1
ATOM 1575 O O . ARG C 1 10 ? 55.948 -39.649 3.428 1.00 47.85 10 ARG C O 1
ATOM 1583 N N . ILE C 1 11 ? 53.745 -39.695 3.407 1.00 47.03 11 ILE C N 1
ATOM 1584 C CA . ILE C 1 11 ? 53.586 -38.418 2.658 1.00 46.97 11 ILE C CA 1
ATOM 1585 C C . ILE C 1 11 ? 53.745 -37.278 3.658 1.00 46.70 11 ILE C C 1
ATOM 1586 O O . ILE C 1 11 ? 52.936 -37.211 4.600 1.00 49.69 11 ILE C O 1
ATOM 1591 N N . MET C 1 12 ? 54.730 -36.430 3.479 1.00 48.13 12 MET C N 1
ATOM 1592 C CA . MET C 1 12 ? 55.163 -35.511 4.555 1.00 52.73 12 MET C CA 1
ATOM 1593 C C . MET C 1 12 ? 54.302 -34.242 4.530 1.00 50.24 12 MET C C 1
ATOM 1594 O O . MET C 1 12 ? 54.003 -33.724 5.609 1.00 48.74 12 MET C O 1
ATOM 1599 N N . ASP C 1 13 ? 53.865 -33.802 3.342 1.00 51.79 13 ASP C N 1
ATOM 1600 C CA . ASP C 1 13 ? 52.993 -32.601 3.154 1.00 50.71 13 ASP C CA 1
ATOM 1601 C C . ASP C 1 13 ? 51.575 -32.960 3.626 1.00 46.41 13 ASP C C 1
ATOM 1602 O O . ASP C 1 13 ? 50.958 -33.837 2.994 1.00 41.58 13 ASP C O 1
ATOM 1607 N N . GLU C 1 14 ? 51.071 -32.284 4.652 1.00 50.14 14 GLU C N 1
ATOM 1608 C CA . GLU C 1 14 ? 49.729 -32.554 5.245 1.00 52.44 14 GLU C CA 1
ATOM 1609 C C . GLU C 1 14 ? 48.622 -32.439 4.183 1.00 45.96 14 GLU C C 1
ATOM 1610 O O . GLU C 1 14 ? 47.706 -33.257 4.193 1.00 40.28 14 GLU C O 1
ATOM 1616 N N . ARG C 1 15 ? 48.659 -31.451 3.308 1.00 44.81 15 ARG C N 1
ATOM 1617 C CA . ARG C 1 15 ? 47.552 -31.286 2.331 1.00 44.39 15 ARG C CA 1
ATOM 1618 C C . ARG C 1 15 ? 47.567 -32.468 1.363 1.00 42.84 15 ARG C C 1
ATOM 1619 O O . ARG C 1 15 ? 46.477 -33.042 1.149 1.00 37.57 15 ARG C O 1
ATOM 1627 N N . ASN C 1 16 ? 48.732 -32.846 0.828 1.00 44.49 16 ASN C N 1
ATOM 1628 C CA . ASN C 1 16 ? 48.817 -34.025 -0.108 1.00 47.41 16 ASN C CA 1
ATOM 1629 C C . ASN C 1 16 ? 48.446 -35.286 0.658 1.00 37.71 16 ASN C C 1
ATOM 1630 O O . ASN C 1 16 ? 47.770 -36.184 0.112 1.00 34.06 16 ASN C O 1
ATOM 1635 N N . ARG C 1 17 ? 48.879 -35.392 1.908 1.00 38.50 17 ARG C N 1
ATOM 1636 C CA . ARG C 1 17 ? 48.559 -36.601 2.713 1.00 38.43 17 ARG C CA 1
ATOM 1637 C C . ARG C 1 17 ? 47.047 -36.765 2.811 1.00 37.03 17 ARG C C 1
ATOM 1638 O O . ARG C 1 17 ? 46.574 -37.887 2.659 1.00 35.79 17 ARG C O 1
ATOM 1646 N N . GLN C 1 18 ? 46.324 -35.681 3.097 1.00 37.43 18 GLN C N 1
ATOM 1647 C CA . GLN C 1 18 ? 44.841 -35.701 3.247 1.00 36.58 18 GLN C CA 1
ATOM 1648 C C . GLN C 1 18 ? 44.188 -36.063 1.900 1.00 36.82 18 GLN C C 1
ATOM 1649 O O . GLN C 1 18 ? 43.233 -36.792 1.913 1.00 36.64 18 GLN C O 1
ATOM 1655 N N . VAL C 1 19 ? 44.661 -35.553 0.755 1.00 36.57 19 VAL C N 1
ATOM 1656 C CA . VAL C 1 19 ? 44.054 -35.912 -0.564 1.00 37.87 19 VAL C CA 1
ATOM 1657 C C . VAL C 1 19 ? 44.190 -37.434 -0.772 1.00 33.68 19 VAL C C 1
ATOM 1658 O O . VAL C 1 19 ? 43.180 -38.110 -1.141 1.00 33.71 19 VAL C O 1
ATOM 1662 N N . THR C 1 20 ? 45.388 -37.976 -0.535 1.00 35.61 20 THR C N 1
ATOM 1663 C CA . THR C 1 20 ? 45.638 -39.423 -0.712 1.00 33.48 20 THR C CA 1
ATOM 1664 C C . THR C 1 20 ? 44.771 -40.213 0.292 1.00 32.77 20 THR C C 1
ATOM 1665 O O . THR C 1 20 ? 44.190 -41.258 -0.070 1.00 31.54 20 THR C O 1
ATOM 1669 N N . PHE C 1 21 ? 44.707 -39.760 1.530 1.00 31.33 21 PHE C N 1
ATOM 1670 C CA . PHE C 1 21 ? 43.957 -40.438 2.625 1.00 30.52 21 PHE C CA 1
ATOM 1671 C C . PHE C 1 21 ? 42.487 -40.575 2.226 1.00 32.94 21 PHE C C 1
ATOM 1672 O O . PHE C 1 21 ? 41.945 -41.683 2.292 1.00 34.08 21 PHE C O 1
ATOM 1680 N N . THR C 1 22 ? 41.870 -39.500 1.754 1.00 32.01 22 THR C N 1
ATOM 1681 C CA . THR C 1 22 ? 40.440 -39.518 1.352 1.00 33.41 22 THR C CA 1
ATOM 1682 C C . THR C 1 22 ? 40.228 -40.536 0.233 1.00 31.18 22 THR C C 1
ATOM 1683 O O . THR C 1 22 ? 39.334 -41.383 0.400 1.00 30.93 22 THR C O 1
ATOM 1687 N N . LYS C 1 23 ? 41.050 -40.511 -0.813 1.00 28.67 23 LYS C N 1
ATOM 1688 C CA . LYS C 1 23 ? 40.893 -41.415 -1.979 1.00 31.35 23 LYS C CA 1
ATOM 1689 C C . LYS C 1 23 ? 41.119 -42.846 -1.519 1.00 30.48 23 LYS C C 1
ATOM 1690 O O . LYS C 1 23 ? 40.281 -43.717 -1.808 1.00 29.29 23 LYS C O 1
ATOM 1696 N N . ARG C 1 24 ? 42.244 -43.111 -0.868 1.00 27.98 24 ARG C N 1
ATOM 1697 C CA . ARG C 1 24 ? 42.591 -44.512 -0.556 1.00 30.16 24 ARG C CA 1
ATOM 1698 C C . ARG C 1 24 ? 41.683 -45.055 0.566 1.00 27.32 24 ARG C C 1
ATOM 1699 O O . ARG C 1 24 ? 41.442 -46.270 0.577 1.00 27.23 24 ARG C O 1
ATOM 1707 N N . LYS C 1 25 ? 41.194 -44.229 1.468 1.00 26.43 25 LYS C N 1
ATOM 1708 C CA . LYS C 1 25 ? 40.296 -44.754 2.554 1.00 27.12 25 LYS C CA 1
ATOM 1709 C C . LYS C 1 25 ? 39.021 -45.298 1.904 1.00 26.22 25 LYS C C 1
ATOM 1710 O O . LYS C 1 25 ? 38.570 -46.409 2.239 1.00 27.71 25 LYS C O 1
ATOM 1716 N N . PHE C 1 26 ? 38.471 -44.572 0.961 1.00 30.13 26 PHE C N 1
ATOM 1717 C CA . PHE C 1 26 ? 37.238 -45.036 0.274 1.00 29.48 26 PHE C CA 1
ATOM 1718 C C . PHE C 1 26 ? 37.564 -46.302 -0.516 1.00 29.36 26 PHE C C 1
ATOM 1719 O O . PHE C 1 26 ? 36.796 -47.247 -0.504 1.00 29.72 26 PHE C O 1
ATOM 1727 N N . GLY C 1 27 ? 38.692 -46.330 -1.212 1.00 30.83 27 GLY C N 1
ATOM 1728 C CA . GLY C 1 27 ? 39.087 -47.487 -2.030 1.00 31.29 27 GLY C CA 1
ATOM 1729 C C . GLY C 1 27 ? 39.261 -48.728 -1.180 1.00 30.76 27 GLY C C 1
ATOM 1730 O O . GLY C 1 27 ? 38.876 -49.821 -1.632 1.00 31.44 27 GLY C O 1
ATOM 1731 N N . LEU C 1 28 ? 39.774 -48.579 0.029 1.00 29.80 28 LEU C N 1
ATOM 1732 C CA . LEU C 1 28 ? 39.944 -49.687 1.000 1.00 30.45 28 LEU C CA 1
ATOM 1733 C C . LEU C 1 28 ? 38.564 -50.157 1.474 1.00 31.11 28 LEU C C 1
ATOM 1734 O O . LEU C 1 28 ? 38.325 -51.353 1.544 1.00 32.85 28 LEU C O 1
ATOM 1739 N N . MET C 1 29 ? 37.679 -49.248 1.820 1.00 28.50 29 MET C N 1
ATOM 1740 C CA . MET C 1 29 ? 36.298 -49.605 2.261 1.00 28.48 29 MET C CA 1
ATOM 1741 C C . MET C 1 29 ? 35.543 -50.245 1.087 1.00 29.95 29 MET C C 1
ATOM 1742 O O . MET C 1 29 ? 34.826 -51.186 1.298 1.00 29.32 29 MET C O 1
ATOM 1747 N N . LYS C 1 30 ? 35.777 -49.805 -0.139 1.00 27.28 30 LYS C N 1
ATOM 1748 C CA . LYS C 1 30 ? 35.107 -50.420 -1.309 1.00 29.36 30 LYS C CA 1
ATOM 1749 C C . LYS C 1 30 ? 35.595 -51.868 -1.461 1.00 31.19 30 LYS C C 1
ATOM 1750 O O . LYS C 1 30 ? 34.786 -52.737 -1.699 1.00 31.31 30 LYS C O 1
ATOM 1756 N N . LYS C 1 31 ? 36.889 -52.125 -1.307 1.00 29.31 31 LYS C N 1
ATOM 1757 C CA . LYS C 1 31 ? 37.424 -53.501 -1.393 1.00 31.05 31 LYS C CA 1
ATOM 1758 C C . LYS C 1 31 ? 36.894 -54.348 -0.231 1.00 28.35 31 LYS C C 1
ATOM 1759 O O . LYS C 1 31 ? 36.600 -55.549 -0.460 1.00 28.78 31 LYS C O 1
ATOM 1765 N N . ALA C 1 32 ? 36.712 -53.768 0.962 1.00 26.35 32 ALA C N 1
ATOM 1766 C CA . ALA C 1 32 ? 36.181 -54.517 2.118 1.00 27.87 32 ALA C CA 1
ATOM 1767 C C . ALA C 1 32 ? 34.723 -54.908 1.810 1.00 27.13 32 ALA C C 1
ATOM 1768 O O . ALA C 1 32 ? 34.349 -56.049 2.014 1.00 27.58 32 ALA C O 1
ATOM 1770 N N . TYR C 1 33 ? 33.948 -53.972 1.302 1.00 30.73 33 TYR C N 1
ATOM 1771 C CA . TYR C 1 33 ? 32.539 -54.156 0.902 1.00 32.75 33 TYR C CA 1
ATOM 1772 C C . TYR C 1 33 ? 32.488 -55.293 -0.113 1.00 33.05 33 TYR C C 1
ATOM 1773 O O . TYR C 1 33 ? 31.686 -56.212 0.087 1.00 36.43 33 TYR C O 1
ATOM 1782 N N . GLU C 1 34 ? 33.354 -55.278 -1.119 1.00 32.06 34 GLU C N 1
ATOM 1783 C CA . GLU C 1 34 ? 33.315 -56.285 -2.221 1.00 36.40 34 GLU C CA 1
ATOM 1784 C C . GLU C 1 34 ? 33.652 -57.675 -1.669 1.00 34.68 34 GLU C C 1
ATOM 1785 O O . GLU C 1 34 ? 32.922 -58.627 -1.956 1.00 31.75 34 GLU C O 1
ATOM 1791 N N . LEU C 1 35 ? 34.698 -57.765 -0.860 1.00 32.89 35 LEU C N 1
ATOM 1792 C CA . LEU C 1 35 ? 35.041 -59.048 -0.214 1.00 36.16 35 LEU C CA 1
ATOM 1793 C C . LEU C 1 35 ? 33.866 -59.534 0.664 1.00 33.50 35 LEU C C 1
ATOM 1794 O O . LEU C 1 35 ? 33.536 -60.720 0.587 1.00 32.67 35 LEU C O 1
ATOM 1799 N N . SER C 1 36 ? 33.248 -58.657 1.455 1.00 33.43 36 SER C N 1
ATOM 1800 C CA . SER C 1 36 ? 32.146 -59.052 2.388 1.00 34.35 36 SER C CA 1
ATOM 1801 C C . SER C 1 36 ? 30.988 -59.638 1.575 1.00 33.25 36 SER C C 1
ATOM 1802 O O . SER C 1 36 ? 30.448 -60.659 1.968 1.00 33.72 36 SER C O 1
ATOM 1805 N N . VAL C 1 37 ? 30.670 -59.053 0.424 1.00 36.52 37 VAL C N 1
ATOM 1806 C CA . VAL C 1 37 ? 29.505 -59.487 -0.379 1.00 35.80 37 VAL C CA 1
ATOM 1807 C C . VAL C 1 37 ? 29.889 -60.703 -1.201 1.00 38.64 37 VAL C C 1
ATOM 1808 O O . VAL C 1 37 ? 29.112 -61.661 -1.214 1.00 40.94 37 VAL C O 1
ATOM 1812 N N . LEU C 1 38 ? 31.009 -60.673 -1.918 1.00 39.67 38 LEU C N 1
ATOM 1813 C CA . LEU C 1 38 ? 31.371 -61.801 -2.824 1.00 41.67 38 LEU C CA 1
ATOM 1814 C C . LEU C 1 38 ? 31.518 -63.067 -1.986 1.00 39.92 38 LEU C C 1
ATOM 1815 O O . LEU C 1 38 ? 31.147 -64.135 -2.459 1.00 40.44 38 LEU C O 1
ATOM 1820 N N . CYS C 1 39 ? 32.135 -62.964 -0.812 1.00 39.48 39 CYS C N 1
ATOM 1821 C CA . CYS C 1 39 ? 32.607 -64.178 -0.080 1.00 42.74 39 CYS C CA 1
ATOM 1822 C C . CYS C 1 39 ? 31.825 -64.378 1.215 1.00 40.85 39 CYS C C 1
ATOM 1823 O O . CYS C 1 39 ? 32.192 -65.250 2.002 1.00 44.75 39 CYS C O 1
ATOM 1826 N N . ASP C 1 40 ? 30.758 -63.609 1.419 1.00 40.22 40 ASP C N 1
ATOM 1827 C CA . ASP C 1 40 ? 29.808 -63.802 2.540 1.00 43.71 40 ASP C CA 1
ATOM 1828 C C . ASP C 1 40 ? 30.577 -63.718 3.865 1.00 44.10 40 ASP C C 1
ATOM 1829 O O . ASP C 1 40 ? 30.490 -64.639 4.638 1.00 40.78 40 ASP C O 1
ATOM 1834 N N . CYS C 1 41 ? 31.361 -62.660 4.058 1.00 44.90 41 CYS C N 1
ATOM 1835 C CA . CYS C 1 41 ? 32.247 -62.439 5.216 1.00 43.94 41 CYS C CA 1
ATOM 1836 C C . CYS C 1 41 ? 31.681 -61.310 6.071 1.00 39.62 41 CYS C C 1
ATOM 1837 O O . CYS C 1 41 ? 31.098 -60.362 5.487 1.00 38.72 41 CYS C O 1
ATOM 1840 N N . GLU C 1 42 ? 32.003 -61.337 7.354 1.00 35.62 42 GLU C N 1
ATOM 1841 C CA . GLU C 1 42 ? 31.759 -60.224 8.274 1.00 38.29 42 GLU C CA 1
ATOM 1842 C C . GLU C 1 42 ? 33.096 -59.535 8.478 1.00 33.96 42 GLU C C 1
ATOM 1843 O O . GLU C 1 42 ? 34.063 -60.212 8.869 1.00 38.48 42 GLU C O 1
ATOM 1849 N N . ILE C 1 43 ? 33.136 -58.244 8.252 1.00 30.80 43 ILE C N 1
ATOM 1850 C CA . ILE C 1 43 ? 34.395 -57.464 8.262 1.00 31.88 43 ILE C CA 1
ATOM 1851 C C . ILE C 1 43 ? 34.224 -56.242 9.171 1.00 32.20 43 ILE C C 1
ATOM 1852 O O . ILE C 1 43 ? 33.141 -55.596 9.115 1.00 32.87 43 ILE C O 1
ATOM 1857 N N . ALA C 1 44 ? 35.229 -55.951 9.977 1.00 29.52 44 ALA C N 1
ATOM 1858 C CA . ALA C 1 44 ? 35.353 -54.659 10.672 1.00 32.20 44 ALA C CA 1
ATOM 1859 C C . ALA C 1 44 ? 36.688 -54.025 10.303 1.00 32.62 44 ALA C C 1
ATOM 1860 O O . ALA C 1 44 ? 37.697 -54.743 10.245 1.00 31.85 44 ALA C O 1
ATOM 1862 N N . LEU C 1 45 ? 36.682 -52.717 10.066 1.00 29.58 45 LEU C N 1
ATOM 1863 C CA . LEU C 1 45 ? 37.887 -51.932 9.740 1.00 29.22 45 LEU C CA 1
ATOM 1864 C C . LEU C 1 45 ? 37.873 -50.682 10.612 1.00 31.63 45 LEU C C 1
ATOM 1865 O O . LEU C 1 45 ? 36.869 -49.915 10.577 1.00 27.53 45 LEU C O 1
ATOM 1870 N N . ILE C 1 46 ? 38.949 -50.489 11.366 1.00 28.76 46 ILE C N 1
ATOM 1871 C CA . ILE C 1 46 ? 39.128 -49.291 12.218 1.00 30.07 46 ILE C CA 1
ATOM 1872 C C . ILE C 1 46 ? 40.357 -48.528 11.729 1.00 31.88 46 ILE C C 1
ATOM 1873 O O . ILE C 1 46 ? 41.454 -49.155 11.602 1.00 33.50 46 ILE C O 1
ATOM 1878 N N . ILE C 1 47 ? 40.204 -47.225 11.483 1.00 28.28 47 ILE C N 1
ATOM 1879 C CA . ILE C 1 47 ? 41.286 -46.329 11.026 1.00 30.20 47 ILE C CA 1
ATOM 1880 C C . ILE C 1 47 ? 41.340 -45.122 11.956 1.00 30.61 47 ILE C C 1
ATOM 1881 O O . ILE C 1 47 ? 40.335 -44.381 12.010 1.00 29.86 47 ILE C O 1
ATOM 1886 N N . PHE C 1 48 ? 42.487 -44.896 12.598 1.00 29.79 48 PHE C N 1
ATOM 1887 C CA . PHE C 1 48 ? 42.799 -43.583 13.224 1.00 32.32 48 PHE C CA 1
ATOM 1888 C C . PHE C 1 48 ? 43.784 -42.865 12.293 1.00 35.35 48 PHE C C 1
ATOM 1889 O O . PHE C 1 48 ? 44.839 -43.439 11.993 1.00 32.20 48 PHE C O 1
ATOM 1897 N N . ASN C 1 49 ? 43.419 -41.685 11.771 1.00 33.13 49 ASN C N 1
ATOM 1898 C CA . ASN C 1 49 ? 44.297 -40.929 10.857 1.00 35.31 49 ASN C CA 1
ATOM 1899 C C . ASN C 1 49 ? 45.378 -40.239 11.678 1.00 35.63 49 ASN C C 1
ATOM 1900 O O . ASN C 1 49 ? 45.382 -40.406 12.943 1.00 33.77 49 ASN C O 1
ATOM 1905 N N . SER C 1 50 ? 46.250 -39.468 11.010 1.00 38.28 50 SER C N 1
ATOM 1906 C CA . SER C 1 50 ? 47.418 -38.815 11.659 1.00 40.03 50 SER C CA 1
ATOM 1907 C C . SER C 1 50 ? 46.955 -37.815 12.719 1.00 42.55 50 SER C C 1
ATOM 1908 O O . SER C 1 50 ? 47.748 -37.573 13.621 1.00 45.61 50 SER C O 1
ATOM 1911 N N . SER C 1 51 ? 45.745 -37.233 12.618 1.00 43.39 51 SER C N 1
ATOM 1912 C CA . SER C 1 51 ? 45.215 -36.304 13.660 1.00 49.51 51 SER C CA 1
ATOM 1913 C C . SER C 1 51 ? 44.454 -37.079 14.736 1.00 45.83 51 SER C C 1
ATOM 1914 O O . SER C 1 51 ? 43.805 -36.418 15.564 1.00 51.14 51 SER C O 1
ATOM 1917 N N . ASN C 1 52 ? 44.442 -38.411 14.700 1.00 41.81 52 ASN C N 1
ATOM 1918 C CA . ASN C 1 52 ? 43.701 -39.256 15.685 1.00 43.23 52 ASN C CA 1
ATOM 1919 C C . ASN C 1 52 ? 42.173 -39.139 15.511 1.00 40.20 52 ASN C C 1
ATOM 1920 O O . ASN C 1 52 ? 41.460 -39.475 16.425 1.00 39.55 52 ASN C O 1
ATOM 1925 N N . LYS C 1 53 ? 41.681 -38.805 14.331 1.00 38.09 53 LYS C N 1
ATOM 1926 C CA . LYS C 1 53 ? 40.233 -38.960 14.012 1.00 36.42 53 LYS C CA 1
ATOM 1927 C C . LYS C 1 53 ? 39.949 -40.419 13.701 1.00 30.45 53 LYS C C 1
ATOM 1928 O O . LYS C 1 53 ? 40.774 -41.053 13.075 1.00 31.30 53 LYS C O 1
ATOM 1934 N N . LEU C 1 54 ? 38.773 -40.906 14.089 1.00 31.61 54 LEU C N 1
ATOM 1935 C CA . LEU C 1 54 ? 38.377 -42.318 13.945 1.00 29.11 54 LEU C CA 1
ATOM 1936 C C . LEU C 1 54 ? 37.427 -42.468 12.759 1.00 27.49 54 LEU C C 1
ATOM 1937 O O . LEU C 1 54 ? 36.346 -41.865 12.797 1.00 27.85 54 LEU C O 1
ATOM 1942 N N . PHE C 1 55 ? 37.734 -43.372 11.858 1.00 27.20 55 PHE C N 1
ATOM 1943 C CA . PHE C 1 55 ? 36.900 -43.757 10.700 1.00 29.44 55 PHE C CA 1
ATOM 1944 C C . PHE C 1 55 ? 36.722 -45.262 10.768 1.00 28.72 55 PHE C C 1
ATOM 1945 O O . PHE C 1 55 ? 37.707 -45.940 11.009 1.00 32.24 55 PHE C O 1
ATOM 1953 N N . GLN C 1 56 ? 35.517 -45.742 10.615 1.00 25.41 56 GLN C N 1
ATOM 1954 C CA . GLN C 1 56 ? 35.211 -47.167 10.771 1.00 26.16 56 GLN C CA 1
ATOM 1955 C C . GLN C 1 56 ? 34.310 -47.584 9.627 1.00 25.75 56 GLN C C 1
ATOM 1956 O O . GLN C 1 56 ? 33.467 -46.787 9.146 1.00 29.44 56 GLN C O 1
ATOM 1962 N N . TYR C 1 57 ? 34.471 -48.849 9.271 1.00 29.84 57 TYR C N 1
ATOM 1963 C CA . TYR C 1 57 ? 33.577 -49.598 8.357 1.00 27.47 57 TYR C CA 1
ATOM 1964 C C . TYR C 1 57 ? 33.273 -50.932 9.042 1.00 28.24 57 TYR C C 1
ATOM 1965 O O . TYR C 1 57 ? 34.150 -51.546 9.712 1.00 30.13 57 TYR C O 1
ATOM 1974 N N . ALA C 1 58 ? 32.054 -51.392 8.860 1.00 27.77 58 ALA C N 1
ATOM 1975 C CA . ALA C 1 58 ? 31.695 -52.774 9.222 1.00 30.99 58 ALA C CA 1
ATOM 1976 C C . ALA C 1 58 ? 30.661 -53.246 8.221 1.00 32.85 58 ALA C C 1
ATOM 1977 O O . ALA C 1 58 ? 29.804 -52.428 7.810 1.00 31.56 58 ALA C O 1
ATOM 1979 N N . SER C 1 59 ? 30.720 -54.503 7.841 1.00 31.70 59 SER C N 1
ATOM 1980 C CA . SER C 1 59 ? 29.859 -54.981 6.731 1.00 33.10 59 SER C CA 1
ATOM 1981 C C . SER C 1 59 ? 28.383 -54.815 7.133 1.00 35.29 59 SER C C 1
ATOM 1982 O O . SER C 1 59 ? 27.600 -54.118 6.351 1.00 35.03 59 SER C O 1
ATOM 1985 N N . THR C 1 60 ? 28.058 -55.170 8.365 1.00 32.12 60 THR C N 1
ATOM 1986 C CA . THR C 1 60 ? 26.716 -54.944 8.925 1.00 41.60 60 THR C CA 1
ATOM 1987 C C . THR C 1 60 ? 26.787 -54.259 10.282 1.00 40.35 60 THR C C 1
ATOM 1988 O O . THR C 1 60 ? 26.088 -53.277 10.442 1.00 47.38 60 THR C O 1
ATOM 1992 N N . ASP C 1 61 ? 27.494 -54.835 11.253 1.00 36.77 61 ASP C N 1
ATOM 1993 C CA . ASP C 1 61 ? 27.333 -54.456 12.679 1.00 40.98 61 ASP C CA 1
ATOM 1994 C C . ASP C 1 61 ? 28.684 -54.499 13.385 1.00 40.36 61 ASP C C 1
ATOM 1995 O O . ASP C 1 61 ? 29.181 -55.567 13.620 1.00 45.89 61 ASP C O 1
ATOM 2000 N N . MET C 1 62 ? 29.233 -53.346 13.727 1.00 36.25 62 MET C N 1
ATOM 2001 C CA . MET C 1 62 ? 30.563 -53.236 14.338 1.00 34.11 62 MET C CA 1
ATOM 2002 C C . MET C 1 62 ? 30.604 -54.004 15.677 1.00 36.08 62 MET C C 1
ATOM 2003 O O . MET C 1 62 ? 31.559 -54.833 15.837 1.00 34.29 62 MET C O 1
ATOM 2008 N N . ASP C 1 63 ? 29.637 -53.793 16.570 1.00 41.00 63 ASP C N 1
ATOM 2009 C CA . ASP C 1 63 ? 29.663 -54.405 17.926 1.00 43.06 63 ASP C CA 1
ATOM 2010 C C . ASP C 1 63 ? 29.661 -55.941 17.817 1.00 45.47 63 ASP C C 1
ATOM 2011 O O . ASP C 1 63 ? 30.356 -56.606 18.626 1.00 48.26 63 ASP C O 1
ATOM 2016 N N . LYS C 1 64 ? 28.899 -56.504 16.894 1.00 46.70 64 LYS C N 1
ATOM 2017 C CA . LYS C 1 64 ? 28.799 -57.983 16.718 1.00 48.77 64 LYS C CA 1
ATOM 2018 C C . LYS C 1 64 ? 30.143 -58.515 16.228 1.00 43.47 64 LYS C C 1
ATOM 2019 O O . LYS C 1 64 ? 30.582 -59.540 16.727 1.00 39.70 64 LYS C O 1
ATOM 2025 N N . VAL C 1 65 ? 30.816 -57.838 15.301 1.00 38.63 65 VAL C N 1
ATOM 2026 C CA . VAL C 1 65 ? 32.123 -58.373 14.839 1.00 36.37 65 VAL C CA 1
ATOM 2027 C C . VAL C 1 65 ? 33.129 -58.325 15.985 1.00 38.34 65 VAL C C 1
ATOM 2028 O O . VAL C 1 65 ? 33.822 -59.324 16.190 1.00 40.62 65 VAL C O 1
ATOM 2032 N N . LEU C 1 66 ? 33.187 -57.232 16.735 1.00 40.66 66 LEU C N 1
ATOM 2033 C CA . LEU C 1 66 ? 34.196 -57.077 17.818 1.00 46.94 66 LEU C CA 1
ATOM 2034 C C . LEU C 1 66 ? 33.921 -58.092 18.934 1.00 49.15 66 LEU C C 1
ATOM 2035 O O . LEU C 1 66 ? 34.896 -58.661 19.473 1.00 50.22 66 LEU C O 1
ATOM 2040 N N . LEU C 1 67 ? 32.657 -58.372 19.238 1.00 50.06 67 LEU C N 1
ATOM 2041 C CA . LEU C 1 67 ? 32.294 -59.390 20.270 1.00 50.90 67 LEU C CA 1
ATOM 2042 C C . LEU C 1 67 ? 32.736 -60.782 19.791 1.00 53.18 67 LEU C C 1
ATOM 2043 O O . LEU C 1 67 ? 33.342 -61.524 20.570 1.00 51.81 67 LEU C O 1
ATOM 2048 N N . LYS C 1 68 ? 32.455 -61.139 18.540 1.00 50.82 68 LYS C N 1
ATOM 2049 C CA . LYS C 1 68 ? 32.929 -62.420 17.959 1.00 54.54 68 LYS C CA 1
ATOM 2050 C C . LYS C 1 68 ? 34.449 -62.487 18.042 1.00 52.48 68 LYS C C 1
ATOM 2051 O O . LYS C 1 68 ? 34.969 -63.553 18.338 1.00 56.69 68 LYS C O 1
ATOM 2057 N N . TYR C 1 69 ? 35.143 -61.389 17.745 1.00 49.01 69 TYR C N 1
ATOM 2058 C CA . TYR C 1 69 ? 36.619 -61.306 17.869 1.00 49.86 69 TYR C CA 1
ATOM 2059 C C . TYR C 1 69 ? 37.026 -61.672 19.302 1.00 54.61 69 TYR C C 1
ATOM 2060 O O . TYR C 1 69 ? 37.898 -62.508 19.472 1.00 55.06 69 TYR C O 1
ATOM 2069 N N . THR C 1 70 ? 36.413 -61.068 20.318 1.00 56.61 70 THR C N 1
ATOM 2070 C CA . THR C 1 70 ? 36.910 -61.179 21.711 1.00 66.40 70 THR C CA 1
ATOM 2071 C C . THR C 1 70 ? 36.581 -62.581 22.250 1.00 70.42 70 THR C C 1
ATOM 2072 O O . THR C 1 70 ? 37.287 -63.027 23.143 1.00 66.85 70 THR C O 1
ATOM 2076 N N . GLU C 1 71 ? 35.583 -63.261 21.693 1.00 72.04 71 GLU C N 1
ATOM 2077 C CA . GLU C 1 71 ? 35.208 -64.616 22.147 1.00 78.65 71 GLU C CA 1
ATOM 2078 C C . GLU C 1 71 ? 36.017 -65.673 21.397 1.00 78.99 71 GLU C C 1
ATOM 2079 O O . GLU C 1 71 ? 35.974 -66.830 21.833 1.00 87.33 71 GLU C O 1
ATOM 2085 N N . TYR C 1 72 ? 36.747 -65.308 20.350 1.00 72.99 72 TYR C N 1
ATOM 2086 C CA . TYR C 1 72 ? 37.434 -66.307 19.505 1.00 73.65 72 TYR C CA 1
ATOM 2087 C C . TYR C 1 72 ? 38.664 -66.852 20.243 1.00 81.37 72 TYR C C 1
ATOM 2088 O O . TYR C 1 72 ? 39.542 -66.094 20.619 1.00 82.96 72 TYR C O 1
ATOM 2097 N N . SER C 1 73 ? 38.664 -68.165 20.496 1.00 93.48 73 SER C N 1
ATOM 2098 C CA . SER C 1 73 ? 39.608 -68.860 21.412 1.00 97.64 73 SER C CA 1
ATOM 2099 C C . SER C 1 73 ? 40.539 -69.755 20.586 1.00 100.79 73 SER C C 1
ATOM 2100 O O . SER C 1 73 ? 41.665 -70.020 21.042 1.00 104.45 73 SER C O 1
ATOM 2103 N N . GLU C 1 74 ? 40.137 -70.161 19.372 1.00 100.72 74 GLU C N 1
ATOM 2104 C CA . GLU C 1 74 ? 40.969 -70.965 18.446 1.00 101.23 74 GLU C CA 1
ATOM 2105 C C . GLU C 1 74 ? 42.162 -70.135 17.971 1.00 99.47 74 GLU C C 1
ATOM 2106 O O . GLU C 1 74 ? 42.089 -68.917 17.825 1.00 96.41 74 GLU C O 1
ATOM 2112 N N . PRO C 1 75 ? 43.298 -70.786 17.646 1.00 100.39 75 PRO C N 1
ATOM 2113 C CA . PRO C 1 75 ? 44.387 -70.103 16.953 1.00 98.48 75 PRO C CA 1
ATOM 2114 C C . PRO C 1 75 ? 43.928 -69.673 15.553 1.00 93.22 75 PRO C C 1
ATOM 2115 O O . PRO C 1 75 ? 43.044 -70.301 14.970 1.00 100.72 75 PRO C O 1
ATOM 2119 N N . HIS C 1 76 ? 44.473 -68.583 15.037 1.00 87.38 76 HIS C N 1
ATOM 2120 C CA . HIS C 1 76 ? 43.906 -67.945 13.827 1.00 75.65 76 HIS C CA 1
ATOM 2121 C C . HIS C 1 76 ? 44.990 -67.162 13.098 1.00 77.46 76 HIS C C 1
ATOM 2122 O O . HIS C 1 76 ? 45.950 -66.733 13.760 1.00 79.37 76 HIS C O 1
ATOM 2129 N N . GLU C 1 77 ? 44.827 -66.983 11.789 1.00 75.88 77 GLU C N 1
ATOM 2130 C CA . GLU C 1 77 ? 45.772 -66.190 10.975 1.00 72.73 77 GLU C CA 1
ATOM 2131 C C . GLU C 1 77 ? 45.808 -64.744 11.491 1.00 70.46 77 GLU C C 1
ATOM 2132 O O . GLU C 1 77 ? 44.752 -64.119 11.703 1.00 64.12 77 GLU C O 1
ATOM 2138 N N . SER C 1 78 ? 47.017 -64.226 11.664 1.00 67.54 78 SER C N 1
ATOM 2139 C CA . SER C 1 78 ? 47.317 -62.890 12.222 1.00 64.43 78 SER C CA 1
ATOM 2140 C C . SER C 1 78 ? 48.406 -62.241 11.382 1.00 64.61 78 SER C C 1
ATOM 2141 O O . SER C 1 78 ? 49.464 -62.859 11.274 1.00 67.99 78 SER C O 1
ATOM 2144 N N . ARG C 1 79 ? 48.161 -61.060 10.814 1.00 61.88 79 ARG C N 1
ATOM 2145 C CA . ARG C 1 79 ? 49.170 -60.356 9.988 1.00 65.35 79 ARG C CA 1
ATOM 2146 C C . ARG C 1 79 ? 49.457 -58.978 10.579 1.00 66.04 79 ARG C C 1
ATOM 2147 O O . ARG C 1 79 ? 48.557 -58.359 11.177 1.00 58.98 79 ARG C O 1
ATOM 2155 N N . THR C 1 80 ? 50.710 -58.553 10.433 1.00 66.70 80 THR C N 1
ATOM 2156 C CA . THR C 1 80 ? 51.179 -57.173 10.693 1.00 68.89 80 THR C CA 1
ATOM 2157 C C . THR C 1 80 ? 51.904 -56.661 9.457 1.00 67.47 80 THR C C 1
ATOM 2158 O O . THR C 1 80 ? 52.119 -57.448 8.498 1.00 64.19 80 THR C O 1
ATOM 2162 N N . ASN C 1 81 ? 52.292 -55.393 9.490 1.00 68.14 81 ASN C N 1
ATOM 2163 C CA . ASN C 1 81 ? 53.052 -54.763 8.389 1.00 73.78 81 ASN C CA 1
ATOM 2164 C C . ASN C 1 81 ? 54.291 -55.606 8.072 1.00 80.51 81 ASN C C 1
ATOM 2165 O O . ASN C 1 81 ? 54.553 -55.856 6.885 1.00 83.44 81 ASN C O 1
ATOM 2170 N N . THR C 1 82 ? 54.996 -56.086 9.085 1.00 82.03 82 THR C N 1
ATOM 2171 C CA . THR C 1 82 ? 56.222 -56.892 8.855 1.00 88.73 82 THR C CA 1
ATOM 2172 C C . THR C 1 82 ? 55.877 -58.134 8.011 1.00 83.33 82 THR C C 1
ATOM 2173 O O . THR C 1 82 ? 56.627 -58.404 7.092 1.00 77.81 82 THR C O 1
ATOM 2177 N N . ASP C 1 83 ? 54.778 -58.850 8.258 1.00 82.41 83 ASP C N 1
ATOM 2178 C CA . ASP C 1 83 ? 54.416 -60.068 7.472 1.00 86.41 83 ASP C CA 1
ATOM 2179 C C . ASP C 1 83 ? 54.045 -59.729 6.027 1.00 80.53 83 ASP C C 1
ATOM 2180 O O . ASP C 1 83 ? 54.361 -60.506 5.114 1.00 78.55 83 ASP C O 1
ATOM 2185 N N . ILE C 1 84 ? 53.316 -58.639 5.838 1.00 78.46 84 ILE C N 1
ATOM 2186 C CA . ILE C 1 84 ? 52.887 -58.208 4.480 1.00 74.07 84 ILE C CA 1
ATOM 2187 C C . ILE C 1 84 ? 54.145 -57.870 3.680 1.00 71.42 84 ILE C C 1
ATOM 2188 O O . ILE C 1 84 ? 54.249 -58.370 2.558 1.00 71.62 84 ILE C O 1
ATOM 2193 N N . LEU C 1 85 ? 55.065 -57.086 4.249 1.00 77.50 85 LEU C N 1
ATOM 2194 C CA . LEU C 1 85 ? 56.362 -56.737 3.593 1.00 88.15 85 LEU C CA 1
ATOM 2195 C C . LEU C 1 85 ? 57.122 -58.005 3.199 1.00 90.80 85 LEU C C 1
ATOM 2196 O O . LEU C 1 85 ? 57.621 -58.071 2.048 1.00 97.88 85 LEU C O 1
ATOM 2201 N N . GLU C 1 86 ? 57.188 -58.992 4.096 1.00 100.97 86 GLU C N 1
ATOM 2202 C CA . GLU C 1 86 ? 57.943 -60.253 3.848 1.00 105.34 86 GLU C CA 1
ATOM 2203 C C . GLU C 1 86 ? 57.272 -60.986 2.682 1.00 98.36 86 GLU C C 1
ATOM 2204 O O . GLU C 1 86 ? 57.994 -61.475 1.794 1.00 92.22 86 GLU C O 1
ATOM 2210 N N . THR C 1 87 ? 55.937 -61.061 2.658 1.00 86.12 87 THR C N 1
ATOM 2211 C CA . THR C 1 87 ? 55.226 -61.717 1.536 1.00 86.00 87 THR C CA 1
ATOM 2212 C C . THR C 1 87 ? 55.577 -61.009 0.228 1.00 85.17 87 THR C C 1
ATOM 2213 O O . THR C 1 87 ? 55.877 -61.711 -0.745 1.00 94.24 87 THR C O 1
ATOM 2217 N N . LEU C 1 88 ? 55.544 -59.670 0.208 1.00 87.29 88 LEU C N 1
ATOM 2218 C CA . LEU C 1 88 ? 55.763 -58.870 -1.027 1.00 89.75 88 LEU C CA 1
ATOM 2219 C C . LEU C 1 88 ? 57.181 -59.088 -1.536 1.00 94.42 88 LEU C C 1
ATOM 2220 O O . LEU C 1 88 ? 57.318 -59.346 -2.758 1.00 96.14 88 LEU C O 1
ATOM 2225 N N . LYS C 1 89 ? 58.179 -59.092 -0.645 1.00 102.81 89 LYS C N 1
ATOM 2226 C CA . LYS C 1 89 ? 59.590 -59.258 -1.113 1.00 106.67 89 LYS C CA 1
ATOM 2227 C C . LYS C 1 89 ? 59.696 -60.709 -1.638 1.00 110.34 89 LYS C C 1
ATOM 2228 O O . LYS C 1 89 ? 59.909 -61.678 -0.862 1.00 111.05 89 LYS C O 1
ATOM 2234 N N . ARG C 1 90 ? 59.486 -60.847 -2.954 1.00 111.14 90 ARG C N 1
ATOM 2235 C CA . ARG C 1 90 ? 59.137 -62.108 -3.668 1.00 114.03 90 ARG C CA 1
ATOM 2236 C C . ARG C 1 90 ? 58.658 -61.718 -5.083 1.00 108.76 90 ARG C C 1
ATOM 2237 O O . ARG C 1 90 ? 57.434 -62.037 -5.515 1.00 106.70 90 ARG C O 1
ATOM 2245 N N . GLY D 1 2 ? 40.175 -58.321 -14.365 1.00 52.60 2 GLY D N 1
ATOM 2246 C CA . GLY D 1 2 ? 39.716 -59.732 -14.437 1.00 54.18 2 GLY D CA 1
ATOM 2247 C C . GLY D 1 2 ? 39.428 -60.100 -15.871 1.00 58.03 2 GLY D C 1
ATOM 2248 O O . GLY D 1 2 ? 39.120 -59.165 -16.642 1.00 59.22 2 GLY D O 1
ATOM 2249 N N . ARG D 1 3 ? 39.465 -61.395 -16.224 1.00 61.38 3 ARG D N 1
ATOM 2250 C CA . ARG D 1 3 ? 39.203 -61.798 -17.619 1.00 66.68 3 ARG D CA 1
ATOM 2251 C C . ARG D 1 3 ? 37.783 -61.337 -18.004 1.00 68.27 3 ARG D C 1
ATOM 2252 O O . ARG D 1 3 ? 37.577 -61.039 -19.185 1.00 73.20 3 ARG D O 1
ATOM 2260 N N . LYS D 1 4 ? 36.841 -61.272 -17.062 1.00 70.85 4 LYS D N 1
ATOM 2261 C CA . LYS D 1 4 ? 35.464 -60.736 -17.277 1.00 73.63 4 LYS D CA 1
ATOM 2262 C C . LYS D 1 4 ? 35.073 -59.853 -16.088 1.00 65.01 4 LYS D C 1
ATOM 2263 O O . LYS D 1 4 ? 35.618 -60.072 -15.018 1.00 65.39 4 LYS D O 1
ATOM 2269 N N . LYS D 1 5 ? 34.178 -58.890 -16.316 1.00 65.53 5 LYS D N 1
ATOM 2270 C CA . LYS D 1 5 ? 33.526 -58.029 -15.292 1.00 62.14 5 LYS D CA 1
ATOM 2271 C C . LYS D 1 5 ? 32.629 -58.930 -14.428 1.00 58.86 5 LYS D C 1
ATOM 2272 O O . LYS D 1 5 ? 31.936 -59.757 -15.013 1.00 58.75 5 LYS D O 1
ATOM 2278 N N . ILE D 1 6 ? 32.664 -58.808 -13.109 1.00 58.00 6 ILE D N 1
ATOM 2279 C CA . ILE D 1 6 ? 31.694 -59.522 -12.228 1.00 56.42 6 ILE D CA 1
ATOM 2280 C C . ILE D 1 6 ? 30.799 -58.498 -11.563 1.00 53.97 6 ILE D C 1
ATOM 2281 O O . ILE D 1 6 ? 31.231 -57.370 -11.300 1.00 51.69 6 ILE D O 1
ATOM 2286 N N . GLN D 1 7 ? 29.583 -58.926 -11.266 1.00 54.86 7 GLN D N 1
ATOM 2287 C CA . GLN D 1 7 ? 28.661 -58.223 -10.339 1.00 57.33 7 GLN D CA 1
ATOM 2288 C C . GLN D 1 7 ? 29.158 -58.506 -8.907 1.00 55.51 7 GLN D C 1
ATOM 2289 O O . GLN D 1 7 ? 29.655 -59.612 -8.634 1.00 53.13 7 GLN D O 1
ATOM 2295 N N . ILE D 1 8 ? 28.999 -57.544 -8.016 1.00 47.20 8 ILE D N 1
ATOM 2296 C CA . ILE D 1 8 ? 29.293 -57.727 -6.585 1.00 44.45 8 ILE D CA 1
ATOM 2297 C C . ILE D 1 8 ? 28.046 -58.338 -5.950 1.00 46.40 8 ILE D C 1
ATOM 2298 O O . ILE D 1 8 ? 27.119 -57.612 -5.558 1.00 46.59 8 ILE D O 1
ATOM 2303 N N . THR D 1 9 ? 27.990 -59.660 -5.977 1.00 50.74 9 THR D N 1
ATOM 2304 C CA . THR D 1 9 ? 26.883 -60.462 -5.388 1.00 51.72 9 THR D CA 1
ATOM 2305 C C . THR D 1 9 ? 27.490 -61.779 -4.917 1.00 49.59 9 THR D C 1
ATOM 2306 O O . THR D 1 9 ? 28.571 -62.127 -5.428 1.00 43.35 9 THR D O 1
ATOM 2310 N N . ARG D 1 10 ? 26.890 -62.415 -3.909 1.00 47.21 10 ARG D N 1
ATOM 2311 C CA . ARG D 1 10 ? 27.490 -63.587 -3.239 1.00 50.17 10 ARG D CA 1
ATOM 2312 C C . ARG D 1 10 ? 27.841 -64.639 -4.296 1.00 51.60 10 ARG D C 1
ATOM 2313 O O . ARG D 1 10 ? 26.949 -65.010 -5.095 1.00 52.57 10 ARG D O 1
ATOM 2321 N N . ILE D 1 11 ? 29.081 -65.112 -4.271 1.00 51.71 11 ILE D N 1
ATOM 2322 C CA . ILE D 1 11 ? 29.535 -66.207 -5.152 1.00 54.88 11 ILE D CA 1
ATOM 2323 C C . ILE D 1 11 ? 28.970 -67.500 -4.568 1.00 63.51 11 ILE D C 1
ATOM 2324 O O . ILE D 1 11 ? 29.316 -67.830 -3.376 1.00 63.70 11 ILE D O 1
ATOM 2329 N N . MET D 1 12 ? 28.165 -68.219 -5.344 1.00 68.55 12 MET D N 1
ATOM 2330 C CA . MET D 1 12 ? 27.398 -69.373 -4.821 1.00 76.05 12 MET D CA 1
ATOM 2331 C C . MET D 1 12 ? 28.283 -70.623 -4.734 1.00 72.08 12 MET D C 1
ATOM 2332 O O . MET D 1 12 ? 28.160 -71.362 -3.755 1.00 72.74 12 MET D O 1
ATOM 2337 N N . ASP D 1 13 ? 29.211 -70.777 -5.678 1.00 73.48 13 ASP D N 1
ATOM 2338 C CA . ASP D 1 13 ? 30.152 -71.918 -5.790 1.00 73.54 13 ASP D CA 1
ATOM 2339 C C . ASP D 1 13 ? 31.207 -71.807 -4.685 1.00 67.55 13 ASP D C 1
ATOM 2340 O O . ASP D 1 13 ? 32.005 -70.817 -4.684 1.00 60.59 13 ASP D O 1
ATOM 2345 N N . GLU D 1 14 ? 31.233 -72.784 -3.776 1.00 66.30 14 GLU D N 1
ATOM 2346 C CA . GLU D 1 14 ? 32.108 -72.750 -2.570 1.00 66.91 14 GLU D CA 1
ATOM 2347 C C . GLU D 1 14 ? 33.581 -72.659 -2.976 1.00 64.88 14 GLU D C 1
ATOM 2348 O O . GLU D 1 14 ? 34.350 -71.936 -2.358 1.00 59.60 14 GLU D O 1
ATOM 2354 N N . ARG D 1 15 ? 33.979 -73.417 -3.982 1.00 67.05 15 ARG D N 1
ATOM 2355 C CA . ARG D 1 15 ? 35.396 -73.467 -4.412 1.00 69.30 15 ARG D CA 1
ATOM 2356 C C . ARG D 1 15 ? 35.803 -72.083 -4.928 1.00 66.37 15 ARG D C 1
ATOM 2357 O O . ARG D 1 15 ? 36.834 -71.608 -4.515 1.00 62.70 15 ARG D O 1
ATOM 2365 N N . ASN D 1 16 ? 35.016 -71.477 -5.813 1.00 67.03 16 ASN D N 1
ATOM 2366 C CA . ASN D 1 16 ? 35.305 -70.140 -6.406 1.00 64.50 16 ASN D CA 1
ATOM 2367 C C . ASN D 1 16 ? 35.260 -69.109 -5.265 1.00 61.47 16 ASN D C 1
ATOM 2368 O O . ASN D 1 16 ? 36.122 -68.214 -5.223 1.00 54.32 16 ASN D O 1
ATOM 2373 N N . ARG D 1 17 ? 34.315 -69.244 -4.346 1.00 54.67 17 ARG D N 1
ATOM 2374 C CA . ARG D 1 17 ? 34.235 -68.269 -3.237 1.00 53.44 17 ARG D CA 1
ATOM 2375 C C . ARG D 1 17 ? 35.536 -68.298 -2.426 1.00 50.92 17 ARG D C 1
ATOM 2376 O O . ARG D 1 17 ? 36.025 -67.222 -2.094 1.00 47.84 17 ARG D O 1
ATOM 2384 N N . GLN D 1 18 ? 36.056 -69.488 -2.119 1.00 53.92 18 GLN D N 1
ATOM 2385 C CA . GLN D 1 18 ? 37.291 -69.657 -1.307 1.00 55.42 18 GLN D CA 1
ATOM 2386 C C . GLN D 1 18 ? 38.494 -69.097 -2.095 1.00 59.19 18 GLN D C 1
ATOM 2387 O O . GLN D 1 18 ? 39.356 -68.436 -1.477 1.00 58.30 18 GLN D O 1
ATOM 2393 N N . VAL D 1 19 ? 38.598 -69.343 -3.406 1.00 60.65 19 VAL D N 1
ATOM 2394 C CA . VAL D 1 19 ? 39.786 -68.852 -4.164 1.00 62.79 19 VAL D CA 1
ATOM 2395 C C . VAL D 1 19 ? 39.749 -67.323 -4.171 1.00 55.92 19 VAL D C 1
ATOM 2396 O O . VAL D 1 19 ? 40.772 -66.667 -3.952 1.00 53.80 19 VAL D O 1
ATOM 2400 N N . THR D 1 20 ? 38.575 -66.752 -4.395 1.00 57.52 20 THR D N 1
ATOM 2401 C CA . THR D 1 20 ? 38.368 -65.275 -4.447 1.00 50.66 20 THR D CA 1
ATOM 2402 C C . THR D 1 20 ? 38.702 -64.697 -3.070 1.00 48.59 20 THR D C 1
ATOM 2403 O O . THR D 1 20 ? 39.386 -63.639 -2.982 1.00 44.86 20 THR D O 1
ATOM 2407 N N . PHE D 1 21 ? 38.235 -65.352 -2.013 1.00 47.40 21 PHE D N 1
ATOM 2408 C CA . PHE D 1 21 ? 38.457 -64.885 -0.622 1.00 49.92 21 PHE D CA 1
ATOM 2409 C C . PHE D 1 21 ? 39.966 -64.752 -0.362 1.00 52.36 21 PHE D C 1
ATOM 2410 O O . PHE D 1 21 ? 40.428 -63.715 0.121 1.00 52.92 21 PHE D O 1
ATOM 2418 N N . THR D 1 22 ? 40.728 -65.779 -0.673 1.00 52.67 22 THR D N 1
ATOM 2419 C CA . THR D 1 22 ? 42.179 -65.821 -0.388 1.00 57.07 22 THR D CA 1
ATOM 2420 C C . THR D 1 22 ? 42.891 -64.705 -1.162 1.00 56.38 22 THR D C 1
ATOM 2421 O O . THR D 1 22 ? 43.662 -63.969 -0.517 1.00 58.95 22 THR D O 1
ATOM 2425 N N . LYS D 1 23 ? 42.608 -64.550 -2.458 1.00 55.34 23 LYS D N 1
ATOM 2426 C CA . LYS D 1 23 ? 43.213 -63.477 -3.293 1.00 55.05 23 LYS D CA 1
ATOM 2427 C C . LYS D 1 23 ? 42.817 -62.101 -2.721 1.00 50.74 23 LYS D C 1
ATOM 2428 O O . LYS D 1 23 ? 43.691 -61.243 -2.475 1.00 51.42 23 LYS D O 1
ATOM 2434 N N . ARG D 1 24 ? 41.531 -61.858 -2.536 1.00 45.39 24 ARG D N 1
ATOM 2435 C CA . ARG D 1 24 ? 41.102 -60.488 -2.202 1.00 41.50 24 ARG D CA 1
ATOM 2436 C C . ARG D 1 24 ? 41.436 -60.152 -0.743 1.00 42.46 24 ARG D C 1
ATOM 2437 O O . ARG D 1 24 ? 41.614 -58.944 -0.440 1.00 40.44 24 ARG D O 1
ATOM 2445 N N . LYS D 1 25 ? 41.535 -61.144 0.142 1.00 43.37 25 LYS D N 1
ATOM 2446 C CA . LYS D 1 25 ? 41.896 -60.861 1.553 1.00 44.63 25 LYS D CA 1
ATOM 2447 C C . LYS D 1 25 ? 43.309 -60.283 1.575 1.00 42.65 25 LYS D C 1
ATOM 2448 O O . LYS D 1 25 ? 43.558 -59.261 2.259 1.00 41.90 25 LYS D O 1
ATOM 2454 N N . PHE D 1 26 ? 44.215 -60.881 0.833 1.00 43.37 26 PHE D N 1
ATOM 2455 C CA . PHE D 1 26 ? 45.606 -60.382 0.808 1.00 45.81 26 PHE D CA 1
ATOM 2456 C C . PHE D 1 26 ? 45.612 -58.972 0.181 1.00 44.32 26 PHE D C 1
ATOM 2457 O O . PHE D 1 26 ? 46.287 -58.073 0.716 1.00 44.41 26 PHE D O 1
ATOM 2465 N N . GLY D 1 27 ? 44.869 -58.779 -0.911 1.00 45.05 27 GLY D N 1
ATOM 2466 C CA . GLY D 1 27 ? 44.809 -57.470 -1.601 1.00 43.19 27 GLY D CA 1
ATOM 2467 C C . GLY D 1 27 ? 44.319 -56.367 -0.667 1.00 41.61 27 GLY D C 1
ATOM 2468 O O . GLY D 1 27 ? 44.852 -55.249 -0.710 1.00 37.58 27 GLY D O 1
ATOM 2469 N N . LEU D 1 28 ? 43.341 -56.695 0.188 1.00 35.75 28 LEU D N 1
ATOM 2470 C CA . LEU D 1 28 ? 42.774 -55.750 1.154 1.00 35.70 28 LEU D CA 1
ATOM 2471 C C . LEU D 1 28 ? 43.802 -55.429 2.245 1.00 36.89 28 LEU D C 1
ATOM 2472 O O . LEU D 1 28 ? 43.956 -54.256 2.598 1.00 34.27 28 LEU D O 1
ATOM 2477 N N . MET D 1 29 ? 44.488 -56.443 2.766 1.00 39.35 29 MET D N 1
ATOM 2478 C CA . MET D 1 29 ? 45.532 -56.227 3.795 1.00 39.57 29 MET D CA 1
ATOM 2479 C C . MET D 1 29 ? 46.686 -55.425 3.188 1.00 39.11 29 MET D C 1
ATOM 2480 O O . MET D 1 29 ? 47.239 -54.548 3.876 1.00 43.08 29 MET D O 1
ATOM 2485 N N . LYS D 1 30 ? 46.991 -55.651 1.930 1.00 38.83 30 LYS D N 1
ATOM 2486 C CA . LYS D 1 30 ? 48.084 -54.886 1.290 1.00 43.95 30 LYS D CA 1
ATOM 2487 C C . LYS D 1 30 ? 47.698 -53.401 1.184 1.00 39.25 30 LYS D C 1
ATOM 2488 O O . LYS D 1 30 ? 48.525 -52.530 1.486 1.00 38.26 30 LYS D O 1
ATOM 2494 N N . LYS D 1 31 ? 46.468 -53.109 0.801 1.00 37.53 31 LYS D N 1
ATOM 2495 C CA . LYS D 1 31 ? 45.991 -51.711 0.715 1.00 37.66 31 LYS D CA 1
ATOM 2496 C C . LYS D 1 31 ? 45.918 -51.088 2.128 1.00 37.43 31 LYS D C 1
ATOM 2497 O O . LYS D 1 31 ? 46.189 -49.896 2.245 1.00 34.50 31 LYS D O 1
ATOM 2503 N N . ALA D 1 32 ? 45.610 -51.863 3.166 1.00 33.93 32 ALA D N 1
ATOM 2504 C CA . ALA D 1 32 ? 45.573 -51.334 4.551 1.00 35.53 32 ALA D CA 1
ATOM 2505 C C . ALA D 1 32 ? 47.008 -50.949 4.944 1.00 34.27 32 ALA D C 1
ATOM 2506 O O . ALA D 1 32 ? 47.214 -49.847 5.500 1.00 32.97 32 ALA D O 1
ATOM 2508 N N . TYR D 1 33 ? 47.971 -51.823 4.639 1.00 38.10 33 TYR D N 1
ATOM 2509 C CA . TYR D 1 33 ? 49.402 -51.565 4.923 1.00 40.34 33 TYR D CA 1
ATOM 2510 C C . TYR D 1 33 ? 49.799 -50.256 4.232 1.00 40.41 33 TYR D C 1
ATOM 2511 O O . TYR D 1 33 ? 50.379 -49.381 4.899 1.00 43.88 33 TYR D O 1
ATOM 2520 N N . GLU D 1 34 ? 49.441 -50.105 2.961 1.00 42.49 34 GLU D N 1
ATOM 2521 C CA . GLU D 1 34 ? 49.871 -48.922 2.144 1.00 44.05 34 GLU D CA 1
ATOM 2522 C C . GLU D 1 34 ? 49.253 -47.638 2.738 1.00 40.59 34 GLU D C 1
ATOM 2523 O O . GLU D 1 34 ? 49.969 -46.635 2.938 1.00 37.75 34 GLU D O 1
ATOM 2529 N N . LEU D 1 35 ? 47.973 -47.663 3.032 1.00 36.59 35 LEU D N 1
ATOM 2530 C CA . LEU D 1 35 ? 47.316 -46.510 3.677 1.00 36.67 35 LEU D CA 1
ATOM 2531 C C . LEU D 1 35 ? 47.972 -46.185 5.032 1.00 33.28 35 LEU D C 1
ATOM 2532 O O . LEU D 1 35 ? 48.238 -44.986 5.273 1.00 33.43 35 LEU D O 1
ATOM 2537 N N . SER D 1 36 ? 48.263 -47.178 5.864 1.00 32.62 36 SER D N 1
ATOM 2538 C CA . SER D 1 36 ? 48.877 -46.954 7.202 1.00 37.68 36 SER D CA 1
ATOM 2539 C C . SER D 1 36 ? 50.226 -46.237 7.041 1.00 37.57 36 SER D C 1
ATOM 2540 O O . SER D 1 36 ? 50.486 -45.295 7.807 1.00 36.98 36 SER D O 1
ATOM 2543 N N . VAL D 1 37 ? 51.012 -46.618 6.040 1.00 37.65 37 VAL D N 1
ATOM 2544 C CA . VAL D 1 37 ? 52.374 -46.034 5.846 1.00 38.77 37 VAL D CA 1
ATOM 2545 C C . VAL D 1 37 ? 52.262 -44.668 5.143 1.00 38.55 37 VAL D C 1
ATOM 2546 O O . VAL D 1 37 ? 52.872 -43.715 5.606 1.00 38.23 37 VAL D O 1
ATOM 2550 N N . LEU D 1 38 ? 51.512 -44.577 4.042 1.00 36.95 38 LEU D N 1
ATOM 2551 C CA . LEU D 1 38 ? 51.426 -43.326 3.268 1.00 36.94 38 LEU D CA 1
ATOM 2552 C C . LEU D 1 38 ? 50.860 -42.214 4.150 1.00 35.73 38 LEU D C 1
ATOM 2553 O O . LEU D 1 38 ? 51.312 -41.073 4.047 1.00 36.02 38 LEU D O 1
ATOM 2558 N N . CYS D 1 39 ? 49.849 -42.512 4.944 1.00 35.45 39 CYS D N 1
ATOM 2559 C CA . CYS D 1 39 ? 49.058 -41.458 5.608 1.00 36.42 39 CYS D CA 1
ATOM 2560 C C . CYS D 1 39 ? 49.254 -41.493 7.132 1.00 37.02 39 CYS D C 1
ATOM 2561 O O . CYS D 1 39 ? 48.536 -40.762 7.798 1.00 38.89 39 CYS D O 1
ATOM 2564 N N . ASP D 1 40 ? 50.199 -42.285 7.651 1.00 40.27 40 ASP D N 1
ATOM 2565 C CA . ASP D 1 40 ? 50.522 -42.293 9.109 1.00 42.57 40 ASP D CA 1
ATOM 2566 C C . ASP D 1 40 ? 49.239 -42.615 9.904 1.00 41.37 40 ASP D C 1
ATOM 2567 O O . ASP D 1 40 ? 48.818 -41.809 10.765 1.00 38.06 40 ASP D O 1
ATOM 2572 N N . CYS D 1 41 ? 48.572 -43.714 9.564 1.00 38.35 41 CYS D N 1
ATOM 2573 C CA . CYS D 1 41 ? 47.327 -44.189 10.203 1.00 39.70 41 CYS D CA 1
ATOM 2574 C C . CYS D 1 41 ? 47.600 -45.435 11.012 1.00 39.86 41 CYS D C 1
ATOM 2575 O O . CYS D 1 41 ? 48.467 -46.200 10.603 1.00 38.93 41 CYS D O 1
ATOM 2578 N N . GLU D 1 42 ? 46.796 -45.672 12.040 1.00 39.23 42 GLU D N 1
ATOM 2579 C CA . GLU D 1 42 ? 46.795 -46.963 12.780 1.00 40.68 42 GLU D CA 1
ATOM 2580 C C . GLU D 1 42 ? 45.543 -47.692 12.315 1.00 38.34 42 GLU D C 1
ATOM 2581 O O . GLU D 1 42 ? 44.439 -47.097 12.418 1.00 34.88 42 GLU D O 1
ATOM 2587 N N . ILE D 1 43 ? 45.693 -48.910 11.810 1.00 38.40 43 ILE D N 1
ATOM 2588 C CA . ILE D 1 43 ? 44.567 -49.640 11.179 1.00 37.18 43 ILE D CA 1
ATOM 2589 C C . ILE D 1 43 ? 44.432 -51.015 11.816 1.00 38.29 43 ILE D C 1
ATOM 2590 O O . ILE D 1 43 ? 45.451 -51.670 12.034 1.00 35.80 43 ILE D O 1
ATOM 2595 N N . ALA D 1 44 ? 43.199 -51.413 12.103 1.00 35.53 44 ALA D N 1
ATOM 2596 C CA . ALA D 1 44 ? 42.900 -52.830 12.448 1.00 38.01 44 ALA D CA 1
ATOM 2597 C C . ALA D 1 44 ? 41.829 -53.352 11.491 1.00 35.24 44 ALA D C 1
ATOM 2598 O O . ALA D 1 44 ? 40.919 -52.600 11.141 1.00 32.25 44 ALA D O 1
ATOM 2600 N N . LEU D 1 45 ? 41.990 -54.598 11.064 1.00 35.57 45 LEU D N 1
ATOM 2601 C CA . LEU D 1 45 ? 41.080 -55.272 10.117 1.00 35.23 45 LEU D CA 1
ATOM 2602 C C . LEU D 1 45 ? 40.783 -56.658 10.667 1.00 36.87 45 LEU D C 1
ATOM 2603 O O . LEU D 1 45 ? 41.706 -57.451 10.887 1.00 37.60 45 LEU D O 1
ATOM 2608 N N . ILE D 1 46 ? 39.513 -56.926 10.902 1.00 36.46 46 ILE D N 1
ATOM 2609 C CA . ILE D 1 46 ? 38.997 -58.225 11.399 1.00 38.03 46 ILE D CA 1
ATOM 2610 C C . ILE D 1 46 ? 38.083 -58.798 10.320 1.00 39.31 46 ILE D C 1
ATOM 2611 O O . ILE D 1 46 ? 37.129 -58.073 9.875 1.00 35.45 46 ILE D O 1
ATOM 2616 N N . ILE D 1 47 ? 38.358 -60.034 9.903 1.00 37.14 47 ILE D N 1
ATOM 2617 C CA . ILE D 1 47 ? 37.562 -60.725 8.855 1.00 36.19 47 ILE D CA 1
ATOM 2618 C C . ILE D 1 47 ? 37.153 -62.091 9.372 1.00 39.74 47 ILE D C 1
ATOM 2619 O O . ILE D 1 47 ? 38.059 -62.893 9.686 1.00 46.85 47 ILE D O 1
ATOM 2624 N N . PHE D 1 48 ? 35.850 -62.358 9.434 1.00 37.52 48 PHE D N 1
ATOM 2625 C CA . PHE D 1 48 ? 35.303 -63.725 9.592 1.00 40.82 48 PHE D CA 1
ATOM 2626 C C . PHE D 1 48 ? 34.849 -64.226 8.216 1.00 42.52 48 PHE D C 1
ATOM 2627 O O . PHE D 1 48 ? 34.041 -63.559 7.591 1.00 41.63 48 PHE D O 1
ATOM 2635 N N . ASN D 1 49 ? 35.353 -65.364 7.750 1.00 44.75 49 ASN D N 1
ATOM 2636 C CA . ASN D 1 49 ? 34.895 -65.945 6.456 1.00 45.55 49 ASN D CA 1
ATOM 2637 C C . ASN D 1 49 ? 33.548 -66.630 6.665 1.00 44.00 49 ASN D C 1
ATOM 2638 O O . ASN D 1 49 ? 33.059 -66.631 7.821 1.00 41.65 49 ASN D O 1
ATOM 2643 N N . SER D 1 50 ? 32.981 -67.222 5.604 1.00 48.33 50 SER D N 1
ATOM 2644 C CA . SER D 1 50 ? 31.630 -67.852 5.658 1.00 51.84 50 SER D CA 1
ATOM 2645 C C . SER D 1 50 ? 31.634 -69.044 6.626 1.00 56.44 50 SER D C 1
ATOM 2646 O O . SER D 1 50 ? 30.548 -69.344 7.143 1.00 61.54 50 SER D O 1
ATOM 2649 N N . SER D 1 51 ? 32.778 -69.698 6.875 1.00 55.05 51 SER D N 1
ATOM 2650 C CA . SER D 1 51 ? 32.858 -70.810 7.865 1.00 60.91 51 SER D CA 1
ATOM 2651 C C . SER D 1 51 ? 33.171 -70.270 9.270 1.00 60.53 51 SER D C 1
ATOM 2652 O O . SER D 1 51 ? 33.466 -71.058 10.142 1.00 64.38 51 SER D O 1
ATOM 2655 N N . ASN D 1 52 ? 33.174 -68.953 9.472 1.00 66.42 52 ASN D N 1
ATOM 2656 C CA . ASN D 1 52 ? 33.420 -68.294 10.785 1.00 64.07 52 ASN D CA 1
ATOM 2657 C C . ASN D 1 52 ? 34.880 -68.453 11.237 1.00 60.60 52 ASN D C 1
ATOM 2658 O O . ASN D 1 52 ? 35.120 -68.295 12.431 1.00 57.65 52 ASN D O 1
ATOM 2663 N N . LYS D 1 53 ? 35.831 -68.653 10.334 1.00 56.96 53 LYS D N 1
ATOM 2664 C CA . LYS D 1 53 ? 37.259 -68.573 10.693 1.00 60.66 53 LYS D CA 1
ATOM 2665 C C . LYS D 1 53 ? 37.671 -67.094 10.756 1.00 56.03 53 LYS D C 1
ATOM 2666 O O . LYS D 1 53 ? 37.219 -66.318 9.911 1.00 50.47 53 LYS D O 1
ATOM 2672 N N . LEU D 1 54 ? 38.550 -66.740 11.684 1.00 54.05 54 LEU D N 1
ATOM 2673 C CA . LEU D 1 54 ? 39.011 -65.355 11.928 1.00 50.92 54 LEU D CA 1
ATOM 2674 C C . LEU D 1 54 ? 40.357 -65.109 11.263 1.00 52.53 54 LEU D C 1
ATOM 2675 O O . LEU D 1 54 ? 41.289 -65.855 11.563 1.00 53.86 54 LEU D O 1
ATOM 2680 N N . PHE D 1 55 ? 40.459 -64.039 10.480 1.00 49.92 55 PHE D N 1
ATOM 2681 C CA . PHE D 1 55 ? 41.726 -63.541 9.893 1.00 52.49 55 PHE D CA 1
ATOM 2682 C C . PHE D 1 55 ? 41.865 -62.095 10.316 1.00 53.74 55 PHE D C 1
ATOM 2683 O O . PHE D 1 55 ? 40.857 -61.376 10.186 1.00 55.38 55 PHE D O 1
ATOM 2691 N N . GLN D 1 56 ? 43.025 -61.692 10.822 1.00 46.01 56 GLN D N 1
ATOM 2692 C CA . GLN D 1 56 ? 43.194 -60.311 11.318 1.00 48.54 56 GLN D CA 1
ATOM 2693 C C . GLN D 1 56 ? 44.490 -59.719 10.764 1.00 48.88 56 GLN D C 1
ATOM 2694 O O . GLN D 1 56 ? 45.452 -60.454 10.494 1.00 44.43 56 GLN D O 1
ATOM 2700 N N . TYR D 1 57 ? 44.455 -58.406 10.605 1.00 47.31 57 TYR D N 1
ATOM 2701 C CA . TYR D 1 57 ? 45.616 -57.541 10.303 1.00 47.59 57 TYR D CA 1
ATOM 2702 C C . TYR D 1 57 ? 45.563 -56.333 11.234 1.00 45.22 57 TYR D C 1
ATOM 2703 O O . TYR D 1 57 ? 44.465 -55.807 11.550 1.00 41.03 57 TYR D O 1
ATOM 2712 N N . ALA D 1 58 ? 46.716 -55.871 11.677 1.00 43.13 58 ALA D N 1
ATOM 2713 C CA . ALA D 1 58 ? 46.823 -54.549 12.334 1.00 42.00 58 ALA D CA 1
ATOM 2714 C C . ALA D 1 58 ? 48.163 -53.950 11.946 1.00 46.80 58 ALA D C 1
ATOM 2715 O O . ALA D 1 58 ? 49.119 -54.694 11.821 1.00 43.65 58 ALA D O 1
ATOM 2717 N N . SER D 1 59 ? 48.202 -52.644 11.760 1.00 43.92 59 SER D N 1
ATOM 2718 C CA . SER D 1 59 ? 49.404 -51.994 11.210 1.00 49.05 59 SER D CA 1
ATOM 2719 C C . SER D 1 59 ? 50.460 -51.974 12.287 1.00 50.37 59 SER D C 1
ATOM 2720 O O . SER D 1 59 ? 51.572 -51.838 11.901 1.00 53.56 59 SER D O 1
ATOM 2723 N N . THR D 1 60 ? 50.094 -52.071 13.562 1.00 49.82 60 THR D N 1
ATOM 2724 C CA . THR D 1 60 ? 50.982 -51.723 14.698 1.00 63.36 60 THR D CA 1
ATOM 2725 C C . THR D 1 60 ? 50.962 -52.895 15.700 1.00 68.15 60 THR D C 1
ATOM 2726 O O . THR D 1 60 ? 51.940 -53.675 15.786 1.00 85.89 60 THR D O 1
ATOM 2730 N N . ASP D 1 61 ? 49.840 -53.070 16.378 1.00 54.35 61 ASP D N 1
ATOM 2731 C CA . ASP D 1 61 ? 49.639 -54.044 17.480 1.00 54.15 61 ASP D CA 1
ATOM 2732 C C . ASP D 1 61 ? 48.132 -54.065 17.660 1.00 48.68 61 ASP D C 1
ATOM 2733 O O . ASP D 1 61 ? 47.582 -52.978 17.936 1.00 42.89 61 ASP D O 1
ATOM 2738 N N . MET D 1 62 ? 47.473 -55.205 17.470 1.00 49.59 62 MET D N 1
ATOM 2739 C CA . MET D 1 62 ? 45.993 -55.248 17.431 1.00 48.38 62 MET D CA 1
ATOM 2740 C C . MET D 1 62 ? 45.409 -54.757 18.774 1.00 50.13 62 MET D C 1
ATOM 2741 O O . MET D 1 62 ? 44.504 -53.960 18.763 1.00 46.32 62 MET D O 1
ATOM 2746 N N . ASP D 1 63 ? 45.922 -55.231 19.900 1.00 50.11 63 ASP D N 1
ATOM 2747 C CA . ASP D 1 63 ? 45.371 -54.950 21.252 1.00 52.44 63 ASP D CA 1
ATOM 2748 C C . ASP D 1 63 ? 45.417 -53.447 21.544 1.00 50.95 63 ASP D C 1
ATOM 2749 O O . ASP D 1 63 ? 44.413 -52.931 22.138 1.00 44.61 63 ASP D O 1
ATOM 2754 N N . LYS D 1 64 ? 46.489 -52.754 21.134 1.00 47.65 64 LYS D N 1
ATOM 2755 C CA . LYS D 1 64 ? 46.582 -51.278 21.327 1.00 50.30 64 LYS D CA 1
ATOM 2756 C C . LYS D 1 64 ? 45.500 -50.574 20.485 1.00 46.70 64 LYS D C 1
ATOM 2757 O O . LYS D 1 64 ? 44.849 -49.652 20.980 1.00 45.39 64 LYS D O 1
ATOM 2763 N N . VAL D 1 65 ? 45.254 -51.009 19.260 1.00 43.35 65 VAL D N 1
ATOM 2764 C CA . VAL D 1 65 ? 44.263 -50.304 18.405 1.00 40.90 65 VAL D CA 1
ATOM 2765 C C . VAL D 1 65 ? 42.880 -50.533 19.010 1.00 40.72 65 VAL D C 1
ATOM 2766 O O . VAL D 1 65 ? 42.131 -49.543 19.109 1.00 36.66 65 VAL D O 1
ATOM 2770 N N . LEU D 1 66 ? 42.568 -51.767 19.438 1.00 39.30 66 LEU D N 1
ATOM 2771 C CA . LEU D 1 66 ? 41.217 -52.094 19.955 1.00 41.51 66 LEU D CA 1
ATOM 2772 C C . LEU D 1 66 ? 40.962 -51.350 21.241 1.00 41.31 66 LEU D C 1
ATOM 2773 O O . LEU D 1 66 ? 39.830 -50.867 21.384 1.00 38.97 66 LEU D O 1
ATOM 2778 N N . LEU D 1 67 ? 41.973 -51.217 22.103 1.00 39.73 67 LEU D N 1
ATOM 2779 C CA . LEU D 1 67 ? 41.822 -50.466 23.370 1.00 43.51 67 LEU D CA 1
ATOM 2780 C C . LEU D 1 67 ? 41.539 -48.986 23.062 1.00 42.03 67 LEU D C 1
ATOM 2781 O O . LEU D 1 67 ? 40.589 -48.419 23.640 1.00 40.30 67 LEU D O 1
ATOM 2786 N N . LYS D 1 68 ? 42.322 -48.373 22.180 1.00 41.05 68 LYS D N 1
ATOM 2787 C CA . LYS D 1 68 ? 42.065 -46.976 21.733 1.00 42.50 68 LYS D CA 1
ATOM 2788 C C . LYS D 1 68 ? 40.635 -46.850 21.181 1.00 40.82 68 LYS D C 1
ATOM 2789 O O . LYS D 1 68 ? 39.977 -45.874 21.498 1.00 39.26 68 LYS D O 1
ATOM 2795 N N . TYR D 1 69 ? 40.200 -47.812 20.359 1.00 36.80 69 TYR D N 1
ATOM 2796 C CA . TYR D 1 69 ? 38.827 -47.855 19.825 1.00 35.69 69 TYR D CA 1
ATOM 2797 C C . TYR D 1 69 ? 37.817 -47.809 20.999 1.00 37.50 69 TYR D C 1
ATOM 2798 O O . TYR D 1 69 ? 36.924 -46.991 20.998 1.00 38.09 69 TYR D O 1
ATOM 2807 N N . THR D 1 70 ? 37.946 -48.682 21.983 1.00 37.14 70 THR D N 1
ATOM 2808 C CA . THR D 1 70 ? 36.893 -48.877 23.010 1.00 43.24 70 THR D CA 1
ATOM 2809 C C . THR D 1 70 ? 36.881 -47.675 23.967 1.00 43.92 70 THR D C 1
ATOM 2810 O O . THR D 1 70 ? 35.844 -47.413 24.561 1.00 51.12 70 THR D O 1
ATOM 2814 N N . GLU D 1 71 ? 37.986 -46.951 24.097 1.00 44.19 71 GLU D N 1
ATOM 2815 C CA . GLU D 1 71 ? 38.056 -45.753 24.970 1.00 49.16 71 GLU D CA 1
ATOM 2816 C C . GLU D 1 71 ? 37.589 -44.495 24.233 1.00 48.22 71 GLU D C 1
ATOM 2817 O O . GLU D 1 71 ? 37.355 -43.500 24.869 1.00 50.28 71 GLU D O 1
ATOM 2823 N N . TYR D 1 72 ? 37.430 -44.547 22.935 1.00 44.26 72 TYR D N 1
ATOM 2824 C CA . TYR D 1 72 ? 37.155 -43.358 22.094 1.00 45.96 72 TYR D CA 1
ATOM 2825 C C . TYR D 1 72 ? 35.668 -43.065 22.189 1.00 45.11 72 TYR D C 1
ATOM 2826 O O . TYR D 1 72 ? 34.964 -44.037 22.401 1.00 41.60 72 TYR D O 1
ATOM 2835 N N . SER D 1 73 ? 35.190 -41.843 22.016 1.00 46.91 73 SER D N 1
ATOM 2836 C CA . SER D 1 73 ? 33.773 -41.534 22.349 1.00 51.09 73 SER D CA 1
ATOM 2837 C C . SER D 1 73 ? 32.820 -41.980 21.227 1.00 58.91 73 SER D C 1
ATOM 2838 O O . SER D 1 73 ? 31.770 -42.552 21.589 1.00 75.47 73 SER D O 1
ATOM 2841 N N . GLU D 1 74 ? 33.062 -41.562 19.985 1.00 42.65 74 GLU D N 1
ATOM 2842 C CA A GLU D 1 74 ? 32.247 -41.963 18.810 0.50 45.32 74 GLU D CA 1
ATOM 2843 C CA B GLU D 1 74 ? 32.232 -41.929 18.803 0.50 43.73 74 GLU D CA 1
ATOM 2844 C C . GLU D 1 74 ? 33.042 -41.650 17.535 1.00 39.48 74 GLU D C 1
ATOM 2845 O O . GLU D 1 74 ? 33.815 -40.702 17.480 1.00 35.51 74 GLU D O 1
ATOM 2856 N N . PRO D 1 75 ? 32.926 -42.484 16.506 1.00 34.58 75 PRO D N 1
ATOM 2857 C CA . PRO D 1 75 ? 33.668 -42.274 15.278 1.00 32.43 75 PRO D CA 1
ATOM 2858 C C . PRO D 1 75 ? 33.234 -40.999 14.553 1.00 33.89 75 PRO D C 1
ATOM 2859 O O . PRO D 1 75 ? 32.139 -40.576 14.683 1.00 31.42 75 PRO D O 1
ATOM 2863 N N . HIS D 1 76 ? 34.180 -40.387 13.860 1.00 34.37 76 HIS D N 1
ATOM 2864 C CA . HIS D 1 76 ? 33.938 -39.241 12.978 1.00 34.41 76 HIS D CA 1
ATOM 2865 C C . HIS D 1 76 ? 33.184 -39.717 11.743 1.00 34.91 76 HIS D C 1
ATOM 2866 O O . HIS D 1 76 ? 32.418 -38.936 11.233 1.00 42.78 76 HIS D O 1
ATOM 2873 N N . GLU D 1 77 ? 33.401 -40.959 11.314 1.00 33.40 77 GLU D N 1
ATOM 2874 C CA . GLU D 1 77 ? 32.719 -41.575 10.160 1.00 31.80 77 GLU D CA 1
ATOM 2875 C C . GLU D 1 77 ? 32.424 -43.051 10.496 1.00 28.23 77 GLU D C 1
ATOM 2876 O O . GLU D 1 77 ? 33.349 -43.752 10.953 1.00 26.48 77 GLU D O 1
ATOM 2882 N N . SER D 1 78 ? 31.241 -43.528 10.135 1.00 25.93 78 SER D N 1
ATOM 2883 C CA . SER D 1 78 ? 30.840 -44.944 10.185 1.00 28.93 78 SER D CA 1
ATOM 2884 C C . SER D 1 78 ? 30.161 -45.341 8.873 1.00 28.43 78 SER D C 1
ATOM 2885 O O . SER D 1 78 ? 29.163 -44.736 8.524 1.00 27.22 78 SER D O 1
ATOM 2888 N N . ARG D 1 79 ? 30.685 -46.361 8.198 1.00 28.67 79 ARG D N 1
ATOM 2889 C CA . ARG D 1 79 ? 30.120 -46.880 6.928 1.00 28.44 79 ARG D CA 1
ATOM 2890 C C . ARG D 1 79 ? 29.842 -48.365 7.088 1.00 25.71 79 ARG D C 1
ATOM 2891 O O . ARG D 1 79 ? 30.554 -49.052 7.853 1.00 26.44 79 ARG D O 1
ATOM 2899 N N . THR D 1 80 ? 28.801 -48.830 6.411 1.00 25.46 80 THR D N 1
ATOM 2900 C CA . THR D 1 80 ? 28.391 -50.245 6.291 1.00 31.46 80 THR D CA 1
ATOM 2901 C C . THR D 1 80 ? 28.170 -50.533 4.815 1.00 28.13 80 THR D C 1
ATOM 2902 O O . THR D 1 80 ? 28.235 -49.579 4.016 1.00 28.99 80 THR D O 1
ATOM 2906 N N . ASN D 1 81 ? 27.886 -51.787 4.484 1.00 29.09 81 ASN D N 1
ATOM 2907 C CA . ASN D 1 81 ? 27.708 -52.220 3.082 1.00 29.50 81 ASN D CA 1
ATOM 2908 C C . ASN D 1 81 ? 26.619 -51.367 2.444 1.00 33.24 81 ASN D C 1
ATOM 2909 O O . ASN D 1 81 ? 26.862 -50.874 1.325 1.00 32.33 81 ASN D O 1
ATOM 2914 N N . THR D 1 82 ? 25.528 -51.102 3.151 1.00 34.10 82 THR D N 1
ATOM 2915 C CA . THR D 1 82 ? 24.416 -50.309 2.588 1.00 36.32 82 THR D CA 1
ATOM 2916 C C . THR D 1 82 ? 24.927 -48.921 2.167 1.00 36.17 82 THR D C 1
ATOM 2917 O O . THR D 1 82 ? 24.582 -48.513 1.075 1.00 32.81 82 THR D O 1
ATOM 2921 N N . ASP D 1 83 ? 25.742 -48.228 2.957 1.00 35.85 83 ASP D N 1
ATOM 2922 C CA . ASP D 1 83 ? 26.234 -46.865 2.613 1.00 36.59 83 ASP D CA 1
ATOM 2923 C C . ASP D 1 83 ? 27.198 -46.887 1.428 1.00 35.92 83 ASP D C 1
ATOM 2924 O O . ASP D 1 83 ? 27.204 -45.939 0.614 1.00 33.98 83 ASP D O 1
ATOM 2929 N N . ILE D 1 84 ? 28.061 -47.897 1.379 1.00 32.37 84 ILE D N 1
ATOM 2930 C CA . ILE D 1 84 ? 29.059 -48.010 0.296 1.00 34.13 84 ILE D CA 1
ATOM 2931 C C . ILE D 1 84 ? 28.277 -48.247 -1.011 1.00 32.80 84 ILE D C 1
ATOM 2932 O O . ILE D 1 84 ? 28.561 -47.599 -1.976 1.00 30.15 84 ILE D O 1
ATOM 2937 N N . LEU D 1 85 ? 27.320 -49.155 -1.017 1.00 31.80 85 LEU D N 1
ATOM 2938 C CA . LEU D 1 85 ? 26.452 -49.474 -2.209 1.00 38.60 85 LEU D CA 1
ATOM 2939 C C . LEU D 1 85 ? 25.736 -48.190 -2.663 1.00 36.59 85 LEU D C 1
ATOM 2940 O O . LEU D 1 85 ? 25.739 -47.924 -3.879 1.00 37.43 85 LEU D O 1
ATOM 2945 N N . GLU D 1 86 ? 25.204 -47.385 -1.709 1.00 35.38 86 GLU D N 1
ATOM 2946 C CA . GLU D 1 86 ? 24.507 -46.124 -2.058 1.00 36.97 86 GLU D CA 1
ATOM 2947 C C . GLU D 1 86 ? 25.489 -45.173 -2.721 1.00 34.37 86 GLU D C 1
ATOM 2948 O O . GLU D 1 86 ? 25.112 -44.566 -3.748 1.00 33.29 86 GLU D O 1
ATOM 2954 N N . THR D 1 87 ? 26.705 -45.034 -2.190 1.00 29.16 87 THR D N 1
ATOM 2955 C CA . THR D 1 87 ? 27.727 -44.190 -2.831 1.00 31.64 87 THR D CA 1
ATOM 2956 C C . THR D 1 87 ? 27.989 -44.666 -4.263 1.00 34.05 87 THR D C 1
ATOM 2957 O O . THR D 1 87 ? 28.047 -43.819 -5.169 1.00 35.42 87 THR D O 1
ATOM 2961 N N . LEU D 1 88 ? 28.167 -45.975 -4.462 1.00 34.40 88 LEU D N 1
ATOM 2962 C CA . LEU D 1 88 ? 28.605 -46.550 -5.753 1.00 35.84 88 LEU D CA 1
ATOM 2963 C C . LEU D 1 88 ? 27.496 -46.501 -6.775 1.00 36.27 88 LEU D C 1
ATOM 2964 O O . LEU D 1 88 ? 27.885 -46.686 -7.886 1.00 38.85 88 LEU D O 1
ATOM 2969 N N . LYS D 1 89 ? 26.198 -46.431 -6.422 1.00 35.93 89 LYS D N 1
ATOM 2970 C CA . LYS D 1 89 ? 25.112 -46.399 -7.437 1.00 38.12 89 LYS D CA 1
ATOM 2971 C C . LYS D 1 89 ? 25.393 -45.361 -8.537 1.00 37.66 89 LYS D C 1
ATOM 2972 O O . LYS D 1 89 ? 25.211 -45.711 -9.716 1.00 41.05 89 LYS D O 1
ATOM 2978 N N . ARG D 1 90 ? 25.823 -44.152 -8.170 1.00 32.65 90 ARG D N 1
ATOM 2979 C CA . ARG D 1 90 ? 26.067 -43.075 -9.125 1.00 33.89 90 ARG D CA 1
ATOM 2980 C C . ARG D 1 90 ? 26.984 -42.054 -8.442 1.00 33.51 90 ARG D C 1
ATOM 2981 O O . ARG D 1 90 ? 27.024 -41.998 -7.238 1.00 32.71 90 ARG D O 1
ATOM 2989 N N . ARG D 1 91 ? 27.666 -41.238 -9.232 1.00 34.23 91 ARG D N 1
ATOM 2990 C CA . ARG D 1 91 ? 28.434 -40.068 -8.764 1.00 35.74 91 ARG D CA 1
ATOM 2991 C C . ARG D 1 91 ? 27.600 -39.253 -7.736 1.00 36.76 91 ARG D C 1
ATOM 2992 O O . ARG D 1 91 ? 26.390 -38.901 -8.012 1.00 35.74 91 ARG D O 1
ATOM 3000 N N . GLU D 1 92 ? 28.230 -38.864 -6.641 1.00 32.89 92 GLU D N 1
ATOM 3001 C CA . GLU D 1 92 ? 27.603 -38.096 -5.549 1.00 37.39 92 GLU D CA 1
ATOM 3002 C C . GLU D 1 92 ? 27.483 -36.634 -5.976 1.00 38.43 92 GLU D C 1
ATOM 3003 O O . GLU D 1 92 ? 28.324 -36.194 -6.782 1.00 35.13 92 GLU D O 1
ATOM 3009 N N . HIS D 1 93 ? 26.446 -35.909 -5.503 1.00 39.28 93 HIS D N 1
ATOM 3010 C CA . HIS D 1 93 ? 26.267 -34.449 -5.778 1.00 46.68 93 HIS D CA 1
ATOM 3011 C C . HIS D 1 93 ? 27.522 -33.711 -5.248 1.00 50.79 93 HIS D C 1
ATOM 3012 O O . HIS D 1 93 ? 28.067 -34.212 -4.222 1.00 41.43 93 HIS D O 1
ATOM 3019 N N . ARG D 1 94 ? 27.926 -32.562 -5.832 1.00 58.58 94 ARG D N 1
ATOM 3020 C CA . ARG D 1 94 ? 29.245 -31.896 -5.561 1.00 67.61 94 ARG D CA 1
ATOM 3021 C C . ARG D 1 94 ? 29.409 -31.512 -4.082 1.00 73.77 94 ARG D C 1
ATOM 3022 O O . ARG D 1 94 ? 28.627 -30.785 -3.498 1.00 82.90 94 ARG D O 1
ATOM 4740 N N . GLY I 1 2 ? 32.861 -91.392 29.987 1.00 32.29 2 GLY I N 1
ATOM 4741 C CA . GLY I 1 2 ? 32.519 -92.790 29.657 1.00 31.06 2 GLY I CA 1
ATOM 4742 C C . GLY I 1 2 ? 32.899 -93.121 28.234 1.00 32.02 2 GLY I C 1
ATOM 4743 O O . GLY I 1 2 ? 33.365 -92.222 27.507 1.00 33.94 2 GLY I O 1
ATOM 4744 N N . ARG I 1 3 ? 32.741 -94.376 27.846 1.00 33.86 3 ARG I N 1
ATOM 4745 C CA . ARG I 1 3 ? 33.204 -94.816 26.497 1.00 37.30 3 ARG I CA 1
ATOM 4746 C C . ARG I 1 3 ? 32.453 -94.020 25.430 1.00 37.75 3 ARG I C 1
ATOM 4747 O O . ARG I 1 3 ? 33.020 -93.862 24.375 1.00 37.32 3 ARG I O 1
ATOM 4755 N N . LYS I 1 4 ? 31.207 -93.603 25.693 1.00 35.38 4 LYS I N 1
ATOM 4756 C CA . LYS I 1 4 ? 30.396 -92.705 24.817 1.00 39.69 4 LYS I CA 1
ATOM 4757 C C . LYS I 1 4 ? 29.657 -91.725 25.754 1.00 37.60 4 LYS I C 1
ATOM 4758 O O . LYS I 1 4 ? 29.392 -92.094 26.892 1.00 33.08 4 LYS I O 1
ATOM 4764 N N . LYS I 1 5 ? 29.359 -90.520 25.272 1.00 37.07 5 LYS I N 1
ATOM 4765 C CA . LYS I 1 5 ? 28.537 -89.474 25.933 1.00 40.00 5 LYS I CA 1
ATOM 4766 C C . LYS I 1 5 ? 27.108 -90.019 26.034 1.00 37.42 5 LYS I C 1
ATOM 4767 O O . LYS I 1 5 ? 26.668 -90.671 25.069 1.00 34.25 5 LYS I O 1
ATOM 4773 N N . ILE I 1 6 ? 26.437 -89.850 27.166 1.00 34.96 6 ILE I N 1
ATOM 4774 C CA . ILE I 1 6 ? 25.019 -90.282 27.261 1.00 40.81 6 ILE I CA 1
ATOM 4775 C C . ILE I 1 6 ? 24.100 -89.074 27.291 1.00 38.33 6 ILE I C 1
ATOM 4776 O O . ILE I 1 6 ? 24.500 -88.007 27.755 1.00 35.61 6 ILE I O 1
ATOM 4781 N N . GLN I 1 7 ? 22.889 -89.301 26.818 1.00 39.42 7 GLN I N 1
ATOM 4782 C CA . GLN I 1 7 ? 21.766 -88.350 26.935 1.00 37.63 7 GLN I CA 1
ATOM 4783 C C . GLN I 1 7 ? 21.229 -88.488 28.348 1.00 32.04 7 GLN I C 1
ATOM 4784 O O . GLN I 1 7 ? 21.152 -89.613 28.856 1.00 32.95 7 GLN I O 1
ATOM 4790 N N . ILE I 1 8 ? 20.853 -87.367 28.948 1.00 32.78 8 ILE I N 1
ATOM 4791 C CA . ILE I 1 8 ? 20.205 -87.338 30.276 1.00 32.05 8 ILE I CA 1
ATOM 4792 C C . ILE I 1 8 ? 18.706 -87.528 30.036 1.00 30.09 8 ILE I C 1
ATOM 4793 O O . ILE I 1 8 ? 18.009 -86.573 29.749 1.00 33.00 8 ILE I O 1
ATOM 4798 N N . THR I 1 9 ? 18.304 -88.779 29.994 1.00 29.43 9 THR I N 1
ATOM 4799 C CA . THR I 1 9 ? 16.954 -89.273 29.656 1.00 29.45 9 THR I CA 1
ATOM 4800 C C . THR I 1 9 ? 16.797 -90.624 30.347 1.00 25.65 9 THR I C 1
ATOM 4801 O O . THR I 1 9 ? 17.830 -91.278 30.635 1.00 27.34 9 THR I O 1
ATOM 4805 N N . ARG I 1 10 ? 15.586 -90.986 30.720 1.00 24.68 10 ARG I N 1
ATOM 4806 C CA . ARG I 1 10 ? 15.332 -92.157 31.594 1.00 24.37 10 ARG I CA 1
ATOM 4807 C C . ARG I 1 10 ? 15.871 -93.398 30.885 1.00 25.15 10 ARG I C 1
ATOM 4808 O O . ARG I 1 10 ? 15.562 -93.602 29.705 1.00 27.01 10 ARG I O 1
ATOM 4816 N N . ILE I 1 11 ? 16.659 -94.197 31.581 1.00 24.54 11 ILE I N 1
ATOM 4817 C CA . ILE I 1 11 ? 17.197 -95.462 31.033 1.00 24.81 11 ILE I CA 1
ATOM 4818 C C . ILE I 1 11 ? 16.060 -96.488 31.108 1.00 25.92 11 ILE I C 1
ATOM 4819 O O . ILE I 1 11 ? 15.550 -96.775 32.226 1.00 27.92 11 ILE I O 1
ATOM 4824 N N . MET I 1 12 ? 15.652 -97.042 30.005 1.00 24.13 12 MET I N 1
ATOM 4825 C CA . MET I 1 12 ? 14.510 -97.978 30.015 1.00 27.77 12 MET I CA 1
ATOM 4826 C C . MET I 1 12 ? 14.977 -99.445 29.978 1.00 28.26 12 MET I C 1
ATOM 4827 O O . MET I 1 12 ? 14.141 -100.284 29.735 1.00 28.77 12 MET I O 1
ATOM 4832 N N . ASP I 1 13 ? 16.273 -99.702 29.949 1.00 29.81 13 ASP I N 1
ATOM 4833 C CA . ASP I 1 13 ? 16.886 -101.051 30.120 1.00 28.81 13 ASP I CA 1
ATOM 4834 C C . ASP I 1 13 ? 17.116 -101.258 31.623 1.00 26.83 13 ASP I C 1
ATOM 4835 O O . ASP I 1 13 ? 17.966 -100.557 32.202 1.00 25.26 13 ASP I O 1
ATOM 4840 N N . GLU I 1 14 ? 16.373 -102.160 32.269 1.00 28.09 14 GLU I N 1
ATOM 4841 C CA . GLU I 1 14 ? 16.384 -102.235 33.753 1.00 27.90 14 GLU I CA 1
ATOM 4842 C C . GLU I 1 14 ? 17.793 -102.637 34.256 1.00 27.25 14 GLU I C 1
ATOM 4843 O O . GLU I 1 14 ? 18.241 -102.118 35.287 1.00 23.86 14 GLU I O 1
ATOM 4849 N N . ARG I 1 15 ? 18.472 -103.538 33.588 1.00 26.97 15 ARG I N 1
ATOM 4850 C CA . ARG I 1 15 ? 19.826 -103.956 34.024 1.00 31.42 15 ARG I CA 1
ATOM 4851 C C . ARG I 1 15 ? 20.784 -102.746 34.014 1.00 28.59 15 ARG I C 1
ATOM 4852 O O . ARG I 1 15 ? 21.439 -102.509 35.057 1.00 29.94 15 ARG I O 1
ATOM 4860 N N . ASN I 1 16 ? 20.815 -101.984 32.917 1.00 26.64 16 ASN I N 1
ATOM 4861 C CA . ASN I 1 16 ? 21.675 -100.783 32.776 1.00 25.00 16 ASN I CA 1
ATOM 4862 C C . ASN I 1 16 ? 21.212 -99.743 33.805 1.00 24.87 16 ASN I C 1
ATOM 4863 O O . ASN I 1 16 ? 22.035 -99.139 34.449 1.00 25.86 16 ASN I O 1
ATOM 4868 N N . ARG I 1 17 ? 19.914 -99.579 33.991 1.00 25.43 17 ARG I N 1
ATOM 4869 C CA . ARG I 1 17 ? 19.403 -98.567 34.959 1.00 25.04 17 ARG I CA 1
ATOM 4870 C C . ARG I 1 17 ? 19.963 -98.898 36.351 1.00 26.01 17 ARG I C 1
ATOM 4871 O O . ARG I 1 17 ? 20.390 -97.977 37.028 1.00 27.32 17 ARG I O 1
ATOM 4879 N N . GLN I 1 18 ? 19.909 -100.157 36.775 1.00 24.14 18 GLN I N 1
ATOM 4880 C CA . GLN I 1 18 ? 20.298 -100.561 38.150 1.00 25.61 18 GLN I CA 1
ATOM 4881 C C . GLN I 1 18 ? 21.836 -100.403 38.293 1.00 25.17 18 GLN I C 1
ATOM 4882 O O . GLN I 1 18 ? 22.294 -99.927 39.352 1.00 24.21 18 GLN I O 1
ATOM 4888 N N . VAL I 1 19 ? 22.626 -100.749 37.293 1.00 25.03 19 VAL I N 1
ATOM 4889 C CA . VAL I 1 19 ? 24.121 -100.614 37.414 1.00 28.49 19 VAL I CA 1
ATOM 4890 C C . VAL I 1 19 ? 24.429 -99.130 37.507 1.00 28.30 19 VAL I C 1
ATOM 4891 O O . VAL I 1 19 ? 25.222 -98.728 38.334 1.00 22.30 19 VAL I O 1
ATOM 4895 N N . THR I 1 20 ? 23.793 -98.310 36.679 1.00 25.58 20 THR I N 1
ATOM 4896 C CA . THR I 1 20 ? 24.005 -96.844 36.642 1.00 23.39 20 THR I CA 1
ATOM 4897 C C . THR I 1 20 ? 23.604 -96.265 37.999 1.00 28.49 20 THR I C 1
ATOM 4898 O O . THR I 1 20 ? 24.352 -95.416 38.541 1.00 25.97 20 THR I O 1
ATOM 4902 N N . PHE I 1 21 ? 22.456 -96.691 38.535 1.00 22.32 21 PHE I N 1
ATOM 4903 C CA . PHE I 1 21 ? 21.938 -96.194 39.831 1.00 23.35 21 PHE I CA 1
ATOM 4904 C C . PHE I 1 21 ? 22.980 -96.406 40.938 1.00 25.18 21 PHE I C 1
ATOM 4905 O O . PHE I 1 21 ? 23.332 -95.494 41.643 1.00 25.67 21 PHE I O 1
ATOM 4913 N N . THR I 1 22 ? 23.477 -97.618 41.057 1.00 24.11 22 THR I N 1
ATOM 4914 C CA . THR I 1 22 ? 24.432 -98.009 42.117 1.00 29.76 22 THR I CA 1
ATOM 4915 C C . THR I 1 22 ? 25.715 -97.175 41.985 1.00 27.11 22 THR I C 1
ATOM 4916 O O . THR I 1 22 ? 26.134 -96.606 43.007 1.00 20.31 22 THR I O 1
ATOM 4920 N N . LYS I 1 23 ? 26.270 -97.051 40.783 1.00 26.39 23 LYS I N 1
ATOM 4921 C CA . LYS I 1 23 ? 27.509 -96.264 40.542 1.00 30.74 23 LYS I CA 1
ATOM 4922 C C . LYS I 1 23 ? 27.243 -94.798 40.831 1.00 25.39 23 LYS I C 1
ATOM 4923 O O . LYS I 1 23 ? 28.009 -94.183 41.546 1.00 21.67 23 LYS I O 1
ATOM 4929 N N . ARG I 1 24 ? 26.213 -94.221 40.268 1.00 21.28 24 ARG I N 1
ATOM 4930 C CA . ARG I 1 24 ? 26.016 -92.758 40.393 1.00 21.68 24 ARG I CA 1
ATOM 4931 C C . ARG I 1 24 ? 25.546 -92.389 41.795 1.00 22.81 24 ARG I C 1
ATOM 4932 O O . ARG I 1 24 ? 25.863 -91.274 42.242 1.00 21.57 24 ARG I O 1
ATOM 4940 N N . LYS I 1 25 ? 24.857 -93.272 42.489 1.00 23.47 25 LYS I N 1
ATOM 4941 C CA . LYS I 1 25 ? 24.402 -92.987 43.873 1.00 24.46 25 LYS I CA 1
ATOM 4942 C C . LYS I 1 25 ? 25.667 -92.822 44.744 1.00 24.24 25 LYS I C 1
ATOM 4943 O O . LYS I 1 25 ? 25.759 -91.854 45.494 1.00 23.20 25 LYS I O 1
ATOM 4949 N N . PHE I 1 26 ? 26.635 -93.699 44.602 1.00 21.39 26 PHE I N 1
ATOM 4950 C CA . PHE I 1 26 ? 27.868 -93.624 45.395 1.00 22.35 26 PHE I CA 1
ATOM 4951 C C . PHE I 1 26 ? 28.617 -92.367 44.983 1.00 23.39 26 PHE I C 1
ATOM 4952 O O . PHE I 1 26 ? 29.125 -91.653 45.863 1.00 23.91 26 PHE I O 1
ATOM 4960 N N . GLY I 1 27 ? 28.720 -92.082 43.671 1.00 24.04 27 GLY I N 1
ATOM 4961 C CA . GLY I 1 27 ? 29.424 -90.876 43.176 1.00 22.48 27 GLY I CA 1
ATOM 4962 C C . GLY I 1 27 ? 28.819 -89.585 43.749 1.00 24.96 27 GLY I C 1
ATOM 4963 O O . GLY I 1 27 ? 29.551 -88.670 44.120 1.00 24.61 27 GLY I O 1
ATOM 4964 N N . LEU I 1 28 ? 27.503 -89.545 43.901 1.00 21.50 28 LEU I N 1
ATOM 4965 C CA . LEU I 1 28 ? 26.772 -88.391 44.476 1.00 21.80 28 LEU I CA 1
ATOM 4966 C C . LEU I 1 28 ? 27.067 -88.289 45.977 1.00 25.58 28 LEU I C 1
ATOM 4967 O O . LEU I 1 28 ? 27.338 -87.198 46.460 1.00 24.85 28 LEU I O 1
ATOM 4972 N N . MET I 1 29 ? 27.037 -89.401 46.700 1.00 25.56 29 MET I N 1
ATOM 4973 C CA . MET I 1 29 ? 27.321 -89.407 48.136 1.00 23.90 29 MET I CA 1
ATOM 4974 C C . MET I 1 29 ? 28.799 -89.048 48.349 1.00 25.16 29 MET I C 1
ATOM 4975 O O . MET I 1 29 ? 29.107 -88.341 49.299 1.00 23.92 29 MET I O 1
ATOM 4980 N N . LYS I 1 30 ? 29.689 -89.460 47.465 1.00 24.13 30 LYS I N 1
ATOM 4981 C CA . LYS I 1 30 ? 31.117 -89.109 47.601 1.00 25.38 30 LYS I CA 1
ATOM 4982 C C . LYS I 1 30 ? 31.276 -87.601 47.447 1.00 28.38 30 LYS I C 1
ATOM 4983 O O . LYS I 1 30 ? 32.035 -86.985 48.237 1.00 27.27 30 LYS I O 1
ATOM 4989 N N . LYS I 1 31 ? 30.606 -86.989 46.468 1.00 27.66 31 LYS I N 1
ATOM 4990 C CA . LYS I 1 31 ? 30.694 -85.532 46.263 1.00 27.66 31 LYS I CA 1
ATOM 4991 C C . LYS I 1 31 ? 30.070 -84.798 47.455 1.00 28.23 31 LYS I C 1
ATOM 4992 O O . LYS I 1 31 ? 30.596 -83.734 47.820 1.00 27.04 31 LYS I O 1
ATOM 4998 N N . ALA I 1 32 ? 29.016 -85.352 48.067 1.00 26.10 32 ALA I N 1
ATOM 4999 C CA . ALA I 1 32 ? 28.373 -84.735 49.241 1.00 25.63 32 ALA I CA 1
ATOM 5000 C C . ALA I 1 32 ? 29.380 -84.758 50.395 1.00 29.01 32 ALA I C 1
ATOM 5001 O O . ALA I 1 32 ? 29.540 -83.746 51.083 1.00 27.90 32 ALA I O 1
ATOM 5003 N N . TYR I 1 33 ? 30.054 -85.881 50.594 1.00 26.29 33 TYR I N 1
ATOM 5004 C CA . TYR I 1 33 ? 31.050 -86.064 51.664 1.00 28.31 33 TYR I CA 1
ATOM 5005 C C . TYR I 1 33 ? 32.134 -85.008 51.463 1.00 29.08 33 TYR I C 1
ATOM 5006 O O . TYR I 1 33 ? 32.459 -84.294 52.441 1.00 29.54 33 TYR I O 1
ATOM 5015 N N . GLU I 1 34 ? 32.614 -84.844 50.224 1.00 27.45 34 GLU I N 1
ATOM 5016 C CA . GLU I 1 34 ? 33.749 -83.913 49.941 1.00 30.13 34 GLU I CA 1
ATOM 5017 C C . GLU I 1 34 ? 33.312 -82.469 50.219 1.00 30.33 34 GLU I C 1
ATOM 5018 O O . GLU I 1 34 ? 34.037 -81.715 50.910 1.00 32.00 34 GLU I O 1
ATOM 5024 N N . LEU I 1 35 ? 32.145 -82.097 49.737 1.00 28.05 35 LEU I N 1
ATOM 5025 C CA . LEU I 1 35 ? 31.604 -80.746 50.009 1.00 31.56 35 LEU I CA 1
ATOM 5026 C C . LEU I 1 35 ? 31.441 -80.523 51.528 1.00 28.92 35 LEU I C 1
ATOM 5027 O O . LEU I 1 35 ? 31.811 -79.440 52.005 1.00 28.14 35 LEU I O 1
ATOM 5032 N N . SER I 1 36 ? 30.908 -81.499 52.260 1.00 27.24 36 SER I N 1
ATOM 5033 C CA . SER I 1 36 ? 30.661 -81.359 53.720 1.00 31.20 36 SER I CA 1
ATOM 5034 C C . SER I 1 36 ? 31.975 -81.090 54.442 1.00 31.37 36 SER I C 1
ATOM 5035 O O . SER I 1 36 ? 31.989 -80.214 55.332 1.00 32.69 36 SER I O 1
ATOM 5038 N N . VAL I 1 37 ? 33.056 -81.743 54.018 1.00 30.81 37 VAL I N 1
ATOM 5039 C CA . VAL I 1 37 ? 34.359 -81.617 54.716 1.00 33.86 37 VAL I CA 1
ATOM 5040 C C . VAL I 1 37 ? 35.066 -80.345 54.243 1.00 35.63 37 VAL I C 1
ATOM 5041 O O . VAL I 1 37 ? 35.538 -79.573 55.106 1.00 37.29 37 VAL I O 1
ATOM 5045 N N . LEU I 1 38 ? 35.195 -80.140 52.927 1.00 33.76 38 LEU I N 1
ATOM 5046 C CA . LEU I 1 38 ? 35.931 -78.975 52.401 1.00 33.34 38 LEU I CA 1
ATOM 5047 C C . LEU I 1 38 ? 35.291 -77.682 52.924 1.00 34.39 38 LEU I C 1
ATOM 5048 O O . LEU I 1 38 ? 36.031 -76.743 53.238 1.00 34.71 38 LEU I O 1
ATOM 5053 N N . CYS I 1 39 ? 33.962 -77.599 52.949 1.00 31.86 39 CYS I N 1
ATOM 5054 C CA . CYS I 1 39 ? 33.289 -76.307 53.151 1.00 35.82 39 CYS I CA 1
ATOM 5055 C C . CYS I 1 39 ? 32.520 -76.282 54.484 1.00 39.25 39 CYS I C 1
ATOM 5056 O O . CYS I 1 39 ? 31.745 -75.302 54.697 1.00 42.41 39 CYS I O 1
ATOM 5059 N N . ASP I 1 40 ? 32.731 -77.264 55.362 1.00 39.51 40 ASP I N 1
ATOM 5060 C CA . ASP I 1 40 ? 32.134 -77.264 56.725 1.00 42.52 40 ASP I CA 1
ATOM 5061 C C . ASP I 1 40 ? 30.599 -77.135 56.608 1.00 41.86 40 ASP I C 1
ATOM 5062 O O . ASP I 1 40 ? 30.035 -76.195 57.182 1.00 44.09 40 ASP I O 1
ATOM 5067 N N . CYS I 1 41 ? 29.968 -77.998 55.815 1.00 37.98 41 CYS I N 1
ATOM 5068 C CA . CYS I 1 41 ? 28.511 -78.029 55.554 1.00 38.71 41 CYS I CA 1
ATOM 5069 C C . CYS I 1 41 ? 27.880 -79.223 56.241 1.00 37.32 41 CYS I C 1
ATOM 5070 O O . CYS I 1 41 ? 28.533 -80.248 56.283 1.00 40.12 41 CYS I O 1
ATOM 5073 N N . GLU I 1 42 ? 26.594 -79.120 56.554 1.00 38.80 42 GLU I N 1
ATOM 5074 C CA . GLU I 1 42 ? 25.746 -80.256 56.955 1.00 36.53 42 GLU I CA 1
ATOM 5075 C C . GLU I 1 42 ? 24.883 -80.558 55.739 1.00 36.61 42 GLU I C 1
ATOM 5076 O O . GLU I 1 42 ? 24.209 -79.621 55.226 1.00 37.78 42 GLU I O 1
ATOM 5082 N N . ILE I 1 43 ? 24.889 -81.800 55.300 1.00 35.27 43 ILE I N 1
ATOM 5083 C CA . ILE I 1 43 ? 24.172 -82.223 54.082 1.00 34.17 43 ILE I CA 1
ATOM 5084 C C . ILE I 1 43 ? 23.286 -83.429 54.390 1.00 37.78 43 ILE I C 1
ATOM 5085 O O . ILE I 1 43 ? 23.734 -84.329 55.093 1.00 33.39 43 ILE I O 1
ATOM 5090 N N . ALA I 1 44 ? 22.037 -83.387 53.914 1.00 31.47 44 ALA I N 1
ATOM 5091 C CA . ALA I 1 44 ? 21.150 -84.551 53.906 1.00 30.61 44 ALA I CA 1
ATOM 5092 C C . ALA I 1 44 ? 20.689 -84.835 52.473 1.00 32.44 44 ALA I C 1
ATOM 5093 O O . ALA I 1 44 ? 20.452 -83.892 51.714 1.00 31.65 44 ALA I O 1
ATOM 5095 N N . LEU I 1 45 ? 20.531 -86.116 52.153 1.00 31.77 45 LEU I N 1
ATOM 5096 C CA . LEU I 1 45 ? 20.135 -86.595 50.814 1.00 28.02 45 LEU I CA 1
ATOM 5097 C C . LEU I 1 45 ? 19.140 -87.717 50.991 1.00 28.27 45 LEU I C 1
ATOM 5098 O O . LEU I 1 45 ? 19.405 -88.706 51.733 1.00 27.00 45 LEU I O 1
ATOM 5103 N N . ILE I 1 46 ? 17.992 -87.564 50.359 1.00 26.63 46 ILE I N 1
ATOM 5104 C CA . ILE I 1 46 ? 16.901 -88.546 50.296 1.00 27.38 46 ILE I CA 1
ATOM 5105 C C . ILE I 1 46 ? 16.723 -88.974 48.842 1.00 27.17 46 ILE I C 1
ATOM 5106 O O . ILE I 1 46 ? 16.531 -88.096 47.978 1.00 27.22 46 ILE I O 1
ATOM 5111 N N . ILE I 1 47 ? 16.752 -90.287 48.583 1.00 24.57 47 ILE I N 1
ATOM 5112 C CA . ILE I 1 47 ? 16.537 -90.864 47.237 1.00 28.07 47 ILE I CA 1
ATOM 5113 C C . ILE I 1 47 ? 15.475 -91.943 47.339 1.00 27.76 47 ILE I C 1
ATOM 5114 O O . ILE I 1 47 ? 15.723 -92.919 48.099 1.00 26.77 47 ILE I O 1
ATOM 5119 N N . PHE I 1 48 ? 14.378 -91.824 46.595 1.00 25.77 48 PHE I N 1
ATOM 5120 C CA . PHE I 1 48 ? 13.439 -92.936 46.396 1.00 25.43 48 PHE I CA 1
ATOM 5121 C C . PHE I 1 48 ? 13.645 -93.451 44.964 1.00 30.42 48 PHE I C 1
ATOM 5122 O O . PHE I 1 48 ? 13.430 -92.651 44.026 1.00 28.34 48 PHE I O 1
ATOM 5130 N N . ASN I 1 49 ? 13.983 -94.726 44.776 1.00 30.34 49 ASN I N 1
ATOM 5131 C CA . ASN I 1 49 ? 14.096 -95.297 43.406 1.00 29.69 49 ASN I CA 1
ATOM 5132 C C . ASN I 1 49 ? 12.712 -95.589 42.848 1.00 34.31 49 ASN I C 1
ATOM 5133 O O . ASN I 1 49 ? 11.687 -95.353 43.598 1.00 31.97 49 ASN I O 1
ATOM 5138 N N . SER I 1 50 ? 12.652 -96.120 41.614 1.00 34.61 50 SER I N 1
ATOM 5139 C CA . SER I 1 50 ? 11.357 -96.350 40.919 1.00 38.26 50 SER I CA 1
ATOM 5140 C C . SER I 1 50 ? 10.545 -97.420 41.652 1.00 35.06 50 SER I C 1
ATOM 5141 O O . SER I 1 50 ? 9.320 -97.377 41.486 1.00 36.48 50 SER I O 1
ATOM 5144 N N . SER I 1 51 ? 11.149 -98.321 42.437 1.00 38.61 51 SER I N 1
ATOM 5145 C CA . SER I 1 51 ? 10.343 -99.290 43.271 1.00 45.82 51 SER I CA 1
ATOM 5146 C C . SER I 1 51 ? 9.961 -98.698 44.637 1.00 41.83 51 SER I C 1
ATOM 5147 O O . SER I 1 51 ? 9.462 -99.444 45.464 1.00 40.42 51 SER I O 1
ATOM 5150 N N . ASN I 1 52 ? 10.257 -97.428 44.893 1.00 40.05 52 ASN I N 1
ATOM 5151 C CA . ASN I 1 52 ? 9.973 -96.763 46.202 1.00 42.02 52 ASN I CA 1
ATOM 5152 C C . ASN I 1 52 ? 10.841 -97.330 47.329 1.00 34.97 52 ASN I C 1
ATOM 5153 O O . ASN I 1 52 ? 10.448 -97.175 48.490 1.00 34.18 52 ASN I O 1
ATOM 5158 N N . LYS I 1 53 ? 12.038 -97.825 47.027 1.00 33.36 53 LYS I N 1
ATOM 5159 C CA . LYS I 1 53 ? 13.040 -98.076 48.079 1.00 33.43 53 LYS I CA 1
ATOM 5160 C C . LYS I 1 53 ? 13.697 -96.746 48.437 1.00 31.63 53 LYS I C 1
ATOM 5161 O O . LYS I 1 53 ? 13.975 -95.927 47.538 1.00 26.48 53 LYS I O 1
ATOM 5167 N N . LEU I 1 54 ? 13.971 -96.554 49.741 1.00 29.86 54 LEU I N 1
ATOM 5168 C CA . LEU I 1 54 ? 14.467 -95.279 50.287 1.00 26.14 54 LEU I CA 1
ATOM 5169 C C . LEU I 1 54 ? 15.972 -95.485 50.554 1.00 25.86 54 LEU I C 1
ATOM 5170 O O . LEU I 1 54 ? 16.332 -96.376 51.353 1.00 27.35 54 LEU I O 1
ATOM 5175 N N . PHE I 1 55 ? 16.795 -94.602 50.033 1.00 24.21 55 PHE I N 1
ATOM 5176 C CA . PHE I 1 55 ? 18.252 -94.538 50.272 1.00 27.78 55 PHE I CA 1
ATOM 5177 C C . PHE I 1 55 ? 18.512 -93.162 50.842 1.00 27.25 55 PHE I C 1
ATOM 5178 O O . PHE I 1 55 ? 17.994 -92.205 50.271 1.00 32.25 55 PHE I O 1
ATOM 5186 N N . GLN I 1 56 ? 19.179 -93.109 51.986 1.00 26.61 56 GLN I N 1
ATOM 5187 C CA . GLN I 1 56 ? 19.463 -91.822 52.634 1.00 27.14 56 GLN I CA 1
ATOM 5188 C C . GLN I 1 56 ? 20.947 -91.734 52.954 1.00 27.45 56 GLN I C 1
ATOM 5189 O O . GLN I 1 56 ? 21.617 -92.793 53.175 1.00 27.75 56 GLN I O 1
ATOM 5195 N N . TYR I 1 57 ? 21.414 -90.504 52.927 1.00 28.19 57 TYR I N 1
ATOM 5196 C CA . TYR I 1 57 ? 22.782 -90.101 53.309 1.00 31.47 57 TYR I CA 1
ATOM 5197 C C . TYR I 1 57 ? 22.669 -88.828 54.134 1.00 30.91 57 TYR I C 1
ATOM 5198 O O . TYR I 1 57 ? 21.816 -87.935 53.847 1.00 27.41 57 TYR I O 1
ATOM 5207 N N . ALA I 1 58 ? 23.512 -88.714 55.142 1.00 28.26 58 ALA I N 1
ATOM 5208 C CA . ALA I 1 58 ? 23.705 -87.432 55.855 1.00 29.37 58 ALA I CA 1
ATOM 5209 C C . ALA I 1 58 ? 25.168 -87.357 56.255 1.00 30.89 58 ALA I C 1
ATOM 5210 O O . ALA I 1 58 ? 25.751 -88.401 56.562 1.00 29.78 58 ALA I O 1
ATOM 5212 N N . SER I 1 59 ? 25.731 -86.165 56.243 1.00 30.75 59 SER I N 1
ATOM 5213 C CA . SER I 1 59 ? 27.177 -85.998 56.458 1.00 32.89 59 SER I CA 1
ATOM 5214 C C . SER I 1 59 ? 27.523 -86.544 57.847 1.00 37.20 59 SER I C 1
ATOM 5215 O O . SER I 1 59 ? 28.383 -87.482 57.927 1.00 35.78 59 SER I O 1
ATOM 5218 N N . THR I 1 60 ? 26.714 -86.214 58.834 1.00 38.02 60 THR I N 1
ATOM 5219 C CA . THR I 1 60 ? 26.880 -86.754 60.198 1.00 47.58 60 THR I CA 1
ATOM 5220 C C . THR I 1 60 ? 25.620 -87.459 60.700 1.00 45.41 60 THR I C 1
ATOM 5221 O O . THR I 1 60 ? 25.783 -88.603 61.033 1.00 50.20 60 THR I O 1
ATOM 5225 N N . ASP I 1 61 ? 24.456 -86.828 60.679 1.00 47.55 61 ASP I N 1
ATOM 5226 C CA . ASP I 1 61 ? 23.242 -87.377 61.345 1.00 51.22 61 ASP I CA 1
ATOM 5227 C C . ASP I 1 61 ? 21.980 -86.892 60.614 1.00 42.59 61 ASP I C 1
ATOM 5228 O O . ASP I 1 61 ? 21.716 -85.678 60.623 1.00 39.55 61 ASP I O 1
ATOM 5233 N N . MET I 1 62 ? 21.203 -87.810 60.045 1.00 42.20 62 MET I N 1
ATOM 5234 C CA . MET I 1 62 ? 20.017 -87.440 59.236 1.00 41.01 62 MET I CA 1
ATOM 5235 C C . MET I 1 62 ? 19.010 -86.636 60.078 1.00 39.11 62 MET I C 1
ATOM 5236 O O . MET I 1 62 ? 18.554 -85.547 59.628 1.00 35.19 62 MET I O 1
ATOM 5241 N N . ASP I 1 63 ? 18.674 -87.143 61.268 1.00 39.49 63 ASP I N 1
ATOM 5242 C CA . ASP I 1 63 ? 17.599 -86.562 62.123 1.00 41.16 63 ASP I CA 1
ATOM 5243 C C . ASP I 1 63 ? 17.945 -85.132 62.523 1.00 43.71 63 ASP I C 1
ATOM 5244 O O . ASP I 1 63 ? 17.033 -84.273 62.558 1.00 42.96 63 ASP I O 1
ATOM 5249 N N . LYS I 1 64 ? 19.221 -84.848 62.792 1.00 46.84 64 LYS I N 1
ATOM 5250 C CA . LYS I 1 64 ? 19.654 -83.481 63.183 1.00 47.31 64 LYS I CA 1
ATOM 5251 C C . LYS I 1 64 ? 19.481 -82.528 61.990 1.00 42.26 64 LYS I C 1
ATOM 5252 O O . LYS I 1 64 ? 19.000 -81.393 62.170 1.00 42.41 64 LYS I O 1
ATOM 5258 N N . VAL I 1 65 ? 19.818 -82.946 60.789 1.00 37.68 65 VAL I N 1
ATOM 5259 C CA . VAL I 1 65 ? 19.646 -82.032 59.615 1.00 38.83 65 VAL I CA 1
ATOM 5260 C C . VAL I 1 65 ? 18.153 -81.745 59.400 1.00 38.84 65 VAL I C 1
ATOM 5261 O O . VAL I 1 65 ? 17.790 -80.574 59.196 1.00 39.41 65 VAL I O 1
ATOM 5265 N N . LEU I 1 66 ? 17.313 -82.756 59.487 1.00 40.91 66 LEU I N 1
ATOM 5266 C CA . LEU I 1 66 ? 15.860 -82.595 59.179 1.00 41.61 66 LEU I CA 1
ATOM 5267 C C . LEU I 1 66 ? 15.205 -81.723 60.237 1.00 42.56 66 LEU I C 1
ATOM 5268 O O . LEU I 1 66 ? 14.363 -80.862 59.857 1.00 42.87 66 LEU I O 1
ATOM 5273 N N . LEU I 1 67 ? 15.618 -81.864 61.499 1.00 48.70 67 LEU I N 1
ATOM 5274 C CA . LEU I 1 67 ? 15.103 -81.005 62.597 1.00 51.89 67 LEU I CA 1
ATOM 5275 C C . LEU I 1 67 ? 15.481 -79.534 62.330 1.00 52.64 67 LEU I C 1
ATOM 5276 O O . LEU I 1 67 ? 14.602 -78.635 62.436 1.00 57.18 67 LEU I O 1
ATOM 5281 N N . LYS I 1 68 ? 16.742 -79.277 62.002 1.00 49.29 68 LYS I N 1
ATOM 5282 C CA . LYS I 1 68 ? 17.192 -77.912 61.673 1.00 48.53 68 LYS I CA 1
ATOM 5283 C C . LYS I 1 68 ? 16.395 -77.365 60.491 1.00 46.40 68 LYS I C 1
ATOM 5284 O O . LYS I 1 68 ? 15.978 -76.186 60.549 1.00 44.66 68 LYS I O 1
ATOM 5290 N N . TYR I 1 69 ? 16.156 -78.187 59.478 1.00 43.81 69 TYR I N 1
ATOM 5291 C CA . TYR I 1 69 ? 15.323 -77.822 58.302 1.00 44.77 69 TYR I CA 1
ATOM 5292 C C . TYR I 1 69 ? 13.947 -77.313 58.735 1.00 46.38 69 TYR I C 1
ATOM 5293 O O . TYR I 1 69 ? 13.549 -76.243 58.240 1.00 48.26 69 TYR I O 1
ATOM 5302 N N . THR I 1 70 ? 13.282 -77.933 59.702 1.00 46.65 70 THR I N 1
ATOM 5303 C CA . THR I 1 70 ? 11.911 -77.526 60.096 1.00 51.06 70 THR I CA 1
ATOM 5304 C C . THR I 1 70 ? 11.946 -76.176 60.833 1.00 59.71 70 THR I C 1
ATOM 5305 O O . THR I 1 70 ? 10.904 -75.509 60.843 1.00 56.91 70 THR I O 1
ATOM 5309 N N . GLU I 1 71 ? 13.087 -75.755 61.377 1.00 56.84 71 GLU I N 1
ATOM 5310 C CA . GLU I 1 71 ? 13.207 -74.467 62.109 1.00 64.33 71 GLU I CA 1
ATOM 5311 C C . GLU I 1 71 ? 13.473 -73.296 61.158 1.00 60.36 71 GLU I C 1
ATOM 5312 O O . GLU I 1 71 ? 13.398 -72.166 61.608 1.00 64.79 71 GLU I O 1
ATOM 5318 N N . TYR I 1 72 ? 13.727 -73.548 59.879 1.00 55.75 72 TYR I N 1
ATOM 5319 C CA . TYR I 1 72 ? 13.860 -72.479 58.852 1.00 58.14 72 TYR I CA 1
ATOM 5320 C C . TYR I 1 72 ? 12.506 -72.190 58.195 1.00 60.48 72 TYR I C 1
ATOM 5321 O O . TYR I 1 72 ? 11.925 -73.124 57.634 1.00 63.19 72 TYR I O 1
ATOM 5330 N N . SER I 1 73 ? 12.063 -70.946 58.144 1.00 66.28 73 SER I N 1
ATOM 5331 C CA . SER I 1 73 ? 10.748 -70.632 57.522 1.00 74.03 73 SER I CA 1
ATOM 5332 C C . SER I 1 73 ? 10.840 -70.723 55.983 1.00 78.00 73 SER I C 1
ATOM 5333 O O . SER I 1 73 ? 9.832 -71.103 55.359 1.00 78.21 73 SER I O 1
ATOM 5336 N N . GLU I 1 74 ? 12.018 -70.495 55.399 1.00 75.79 74 GLU I N 1
ATOM 5337 C CA . GLU I 1 74 ? 12.207 -70.533 53.926 1.00 78.41 74 GLU I CA 1
ATOM 5338 C C . GLU I 1 74 ? 13.685 -70.721 53.612 1.00 70.15 74 GLU I C 1
ATOM 5339 O O . GLU I 1 74 ? 14.555 -70.239 54.332 1.00 67.17 74 GLU I O 1
ATOM 5345 N N . PRO I 1 75 ? 14.005 -71.442 52.523 1.00 64.39 75 PRO I N 1
ATOM 5346 C CA . PRO I 1 75 ? 15.407 -71.607 52.141 1.00 62.18 75 PRO I CA 1
ATOM 5347 C C . PRO I 1 75 ? 15.988 -70.270 51.668 1.00 61.51 75 PRO I C 1
ATOM 5348 O O . PRO I 1 75 ? 15.281 -69.413 51.221 1.00 63.14 75 PRO I O 1
ATOM 5352 N N . HIS I 1 76 ? 17.283 -70.098 51.861 1.00 63.68 76 HIS I N 1
ATOM 5353 C CA . HIS I 1 76 ? 18.044 -68.965 51.287 1.00 64.11 76 HIS I CA 1
ATOM 5354 C C . HIS I 1 76 ? 18.118 -69.133 49.759 1.00 59.39 76 HIS I C 1
ATOM 5355 O O . HIS I 1 76 ? 18.087 -68.145 49.034 1.00 60.08 76 HIS I O 1
ATOM 5362 N N . GLU I 1 77 ? 18.194 -70.366 49.298 1.00 54.13 77 GLU I N 1
ATOM 5363 C CA . GLU I 1 77 ? 18.163 -70.713 47.859 1.00 55.74 77 GLU I CA 1
ATOM 5364 C C . GLU I 1 77 ? 17.526 -72.088 47.679 1.00 49.10 77 GLU I C 1
ATOM 5365 O O . GLU I 1 77 ? 17.778 -72.985 48.466 1.00 48.42 77 GLU I O 1
ATOM 5371 N N . SER I 1 78 ? 16.720 -72.248 46.639 1.00 49.56 78 SER I N 1
ATOM 5372 C CA . SER I 1 78 ? 15.908 -73.452 46.341 1.00 47.08 78 SER I CA 1
ATOM 5373 C C . SER I 1 78 ? 15.990 -73.740 44.856 1.00 49.98 78 SER I C 1
ATOM 5374 O O . SER I 1 78 ? 15.727 -72.818 44.083 1.00 58.38 78 SER I O 1
ATOM 5377 N N . ARG I 1 79 ? 16.362 -74.960 44.480 1.00 46.69 79 ARG I N 1
ATOM 5378 C CA . ARG I 1 79 ? 16.537 -75.341 43.072 1.00 45.83 79 ARG I CA 1
ATOM 5379 C C . ARG I 1 79 ? 15.656 -76.546 42.788 1.00 46.12 79 ARG I C 1
ATOM 5380 O O . ARG I 1 79 ? 15.475 -77.436 43.640 1.00 40.62 79 ARG I O 1
ATOM 5388 N N . THR I 1 80 ? 15.165 -76.573 41.557 1.00 47.59 80 THR I N 1
ATOM 5389 C CA . THR I 1 80 ? 14.451 -77.707 40.948 1.00 53.18 80 THR I CA 1
ATOM 5390 C C . THR I 1 80 ? 15.170 -78.079 39.656 1.00 51.82 80 THR I C 1
ATOM 5391 O O . THR I 1 80 ? 16.073 -77.309 39.204 1.00 49.23 80 THR I O 1
ATOM 5395 N N . ASN I 1 81 ? 14.702 -79.155 39.053 1.00 52.24 81 ASN I N 1
ATOM 5396 C CA . ASN I 1 81 ? 15.212 -79.630 37.744 1.00 57.65 81 ASN I CA 1
ATOM 5397 C C . ASN I 1 81 ? 15.129 -78.475 36.746 1.00 55.36 81 ASN I C 1
ATOM 5398 O O . ASN I 1 81 ? 16.103 -78.220 36.027 1.00 51.28 81 ASN I O 1
ATOM 5403 N N . THR I 1 82 ? 14.018 -77.740 36.754 1.00 57.62 82 THR I N 1
ATOM 5404 C CA . THR I 1 82 ? 13.800 -76.613 35.836 1.00 59.42 82 THR I CA 1
ATOM 5405 C C . THR I 1 82 ? 14.953 -75.604 35.955 1.00 64.38 82 THR I C 1
ATOM 5406 O O . THR I 1 82 ? 15.476 -75.185 34.919 1.00 61.71 82 THR I O 1
ATOM 5410 N N . ASP I 1 83 ? 15.355 -75.198 37.158 1.00 63.78 83 ASP I N 1
ATOM 5411 C CA . ASP I 1 83 ? 16.436 -74.188 37.356 1.00 65.19 83 ASP I CA 1
ATOM 5412 C C . ASP I 1 83 ? 17.803 -74.711 36.890 1.00 57.53 83 ASP I C 1
ATOM 5413 O O . ASP I 1 83 ? 18.617 -73.949 36.357 1.00 50.75 83 ASP I O 1
ATOM 5418 N N . ILE I 1 84 ? 18.088 -75.969 37.179 1.00 54.20 84 ILE I N 1
ATOM 5419 C CA . ILE I 1 84 ? 19.399 -76.576 36.800 1.00 51.90 84 ILE I CA 1
ATOM 5420 C C . ILE I 1 84 ? 19.464 -76.643 35.268 1.00 55.77 84 ILE I C 1
ATOM 5421 O O . ILE I 1 84 ? 20.468 -76.208 34.753 1.00 57.50 84 ILE I O 1
ATOM 5426 N N . LEU I 1 85 ? 18.406 -77.097 34.592 1.00 55.64 85 LEU I N 1
ATOM 5427 C CA . LEU I 1 85 ? 18.316 -77.116 33.094 1.00 62.71 85 LEU I CA 1
ATOM 5428 C C . LEU I 1 85 ? 18.563 -75.715 32.532 1.00 61.89 85 LEU I C 1
ATOM 5429 O O . LEU I 1 85 ? 19.364 -75.585 31.577 1.00 59.01 85 LEU I O 1
ATOM 5434 N N . GLU I 1 86 ? 17.947 -74.692 33.133 1.00 65.96 86 GLU I N 1
ATOM 5435 C CA . GLU I 1 86 ? 18.077 -73.307 32.628 1.00 72.64 86 GLU I CA 1
ATOM 5436 C C . GLU I 1 86 ? 19.524 -72.857 32.819 1.00 68.49 86 GLU I C 1
ATOM 5437 O O . GLU I 1 86 ? 20.067 -72.240 31.900 1.00 68.99 86 GLU I O 1
ATOM 5443 N N . THR I 1 87 ? 20.151 -73.156 33.953 1.00 63.72 87 THR I N 1
ATOM 5444 C CA . THR I 1 87 ? 21.582 -72.815 34.169 1.00 65.44 87 THR I CA 1
ATOM 5445 C C . THR I 1 87 ? 22.434 -73.475 33.086 1.00 63.02 87 THR I C 1
ATOM 5446 O O . THR I 1 87 ? 23.284 -72.764 32.519 1.00 68.97 87 THR I O 1
ATOM 5450 N N . LEU I 1 88 ? 22.205 -74.759 32.805 1.00 62.67 88 LEU I N 1
ATOM 5451 C CA . LEU I 1 88 ? 23.032 -75.553 31.846 1.00 66.09 88 LEU I CA 1
ATOM 5452 C C . LEU I 1 88 ? 22.888 -74.961 30.443 1.00 66.56 88 LEU I C 1
ATOM 5453 O O . LEU I 1 88 ? 23.936 -74.706 29.803 1.00 77.49 88 LEU I O 1
ATOM 5458 N N . LYS I 1 89 ? 21.666 -74.628 30.027 1.00 74.96 89 LYS I N 1
ATOM 5459 C CA . LYS I 1 89 ? 21.433 -73.989 28.695 1.00 77.79 89 LYS I CA 1
ATOM 5460 C C . LYS I 1 89 ? 22.173 -72.654 28.642 1.00 79.13 89 LYS I C 1
ATOM 5461 O O . LYS I 1 89 ? 22.819 -72.383 27.642 1.00 84.49 89 LYS I O 1
ATOM 5467 N N . ARG I 1 90 ? 22.032 -71.819 29.671 1.00 80.86 90 ARG I N 1
ATOM 5468 C CA . ARG I 1 90 ? 22.595 -70.440 29.675 1.00 88.98 90 ARG I CA 1
ATOM 5469 C C . ARG I 1 90 ? 24.111 -70.536 29.505 1.00 92.67 90 ARG I C 1
ATOM 5470 O O . ARG I 1 90 ? 24.678 -69.609 28.907 1.00 96.00 90 ARG I O 1
ATOM 5478 N N . ARG I 1 91 ? 24.745 -71.604 30.006 1.00 95.90 91 ARG I N 1
ATOM 5479 C CA . ARG I 1 91 ? 26.160 -71.897 29.654 1.00 99.13 91 ARG I CA 1
ATOM 5480 C C . ARG I 1 91 ? 26.225 -72.456 28.217 1.00 110.52 91 ARG I C 1
ATOM 5481 O O . ARG I 1 91 ? 26.221 -73.695 28.052 1.00 110.75 91 ARG I O 1
ATOM 5489 N N . GLU I 1 92 ? 26.346 -71.565 27.215 1.00 107.67 92 GLU I N 1
ATOM 5490 C CA . GLU I 1 92 ? 26.372 -71.897 25.760 1.00 103.51 92 GLU I CA 1
ATOM 5491 C C . GLU I 1 92 ? 26.408 -73.421 25.621 1.00 100.86 92 GLU I C 1
ATOM 5492 O O . GLU I 1 92 ? 27.238 -73.987 24.927 1.00 109.26 92 GLU I O 1
ATOM 5498 N N . GLY J 1 2 ? 41.481 -80.804 38.764 1.00 44.17 2 GLY J N 1
ATOM 5499 C CA . GLY J 1 2 ? 41.755 -79.397 38.645 1.00 44.96 2 GLY J CA 1
ATOM 5500 C C . GLY J 1 2 ? 43.239 -79.170 38.458 1.00 46.25 2 GLY J C 1
ATOM 5501 O O . GLY J 1 2 ? 43.979 -80.146 38.216 1.00 47.15 2 GLY J O 1
ATOM 5502 N N . ARG J 1 3 ? 43.674 -77.901 38.511 1.00 50.11 3 ARG J N 1
ATOM 5503 C CA . ARG J 1 3 ? 45.073 -77.528 38.235 1.00 53.91 3 ARG J CA 1
ATOM 5504 C C . ARG J 1 3 ? 45.980 -78.330 39.202 1.00 59.84 3 ARG J C 1
ATOM 5505 O O . ARG J 1 3 ? 47.085 -78.723 38.789 1.00 56.86 3 ARG J O 1
ATOM 5513 N N . LYS J 1 4 ? 45.537 -78.541 40.451 1.00 55.11 4 LYS J N 1
ATOM 5514 C CA . LYS J 1 4 ? 46.247 -79.334 41.481 1.00 61.75 4 LYS J CA 1
ATOM 5515 C C . LYS J 1 4 ? 45.226 -80.235 42.188 1.00 60.48 4 LYS J C 1
ATOM 5516 O O . LYS J 1 4 ? 44.041 -79.860 42.239 1.00 60.98 4 LYS J O 1
ATOM 5522 N N . LYS J 1 5 ? 45.689 -81.389 42.684 1.00 57.49 5 LYS J N 1
ATOM 5523 C CA . LYS J 1 5 ? 44.942 -82.322 43.567 1.00 57.97 5 LYS J CA 1
ATOM 5524 C C . LYS J 1 5 ? 44.769 -81.609 44.914 1.00 61.66 5 LYS J C 1
ATOM 5525 O O . LYS J 1 5 ? 45.735 -80.970 45.343 1.00 61.43 5 LYS J O 1
ATOM 5531 N N . ILE J 1 6 ? 43.602 -81.670 45.534 1.00 59.31 6 ILE J N 1
ATOM 5532 C CA . ILE J 1 6 ? 43.439 -81.106 46.907 1.00 60.59 6 ILE J CA 1
ATOM 5533 C C . ILE J 1 6 ? 43.165 -82.244 47.882 1.00 51.20 6 ILE J C 1
ATOM 5534 O O . ILE J 1 6 ? 42.613 -83.283 47.489 1.00 53.43 6 ILE J O 1
ATOM 5539 N N . GLN J 1 7 ? 43.505 -81.982 49.132 1.00 45.81 7 GLN J N 1
ATOM 5540 C CA . GLN J 1 7 ? 43.194 -82.881 50.262 1.00 49.69 7 GLN J CA 1
ATOM 5541 C C . GLN J 1 7 ? 41.743 -82.599 50.652 1.00 43.91 7 GLN J C 1
ATOM 5542 O O . GLN J 1 7 ? 41.306 -81.429 50.567 1.00 43.42 7 GLN J O 1
ATOM 5548 N N . ILE J 1 8 ? 41.029 -83.625 51.057 1.00 41.25 8 ILE J N 1
ATOM 5549 C CA . ILE J 1 8 ? 39.644 -83.462 51.579 1.00 43.59 8 ILE J CA 1
ATOM 5550 C C . ILE J 1 8 ? 39.777 -83.113 53.071 1.00 46.25 8 ILE J C 1
ATOM 5551 O O . ILE J 1 8 ? 39.890 -84.027 53.908 1.00 40.18 8 ILE J O 1
ATOM 5556 N N . THR J 1 9 ? 39.932 -81.817 53.329 1.00 43.96 9 THR J N 1
ATOM 5557 C CA . THR J 1 9 ? 40.158 -81.217 54.653 1.00 45.90 9 THR J CA 1
ATOM 5558 C C . THR J 1 9 ? 39.578 -79.798 54.596 1.00 44.26 9 THR J C 1
ATOM 5559 O O . THR J 1 9 ? 39.474 -79.236 53.482 1.00 44.73 9 THR J O 1
ATOM 5563 N N . ARG J 1 10 ? 39.152 -79.265 55.725 1.00 41.52 10 ARG J N 1
ATOM 5564 C CA . ARG J 1 10 ? 38.367 -78.006 55.766 1.00 43.80 10 ARG J CA 1
ATOM 5565 C C . ARG J 1 10 ? 39.223 -76.911 55.147 1.00 44.18 10 ARG J C 1
ATOM 5566 O O . ARG J 1 10 ? 40.373 -76.762 55.539 1.00 43.16 10 ARG J O 1
ATOM 5574 N N . ILE J 1 11 ? 38.672 -76.149 54.224 1.00 44.06 11 ILE J N 1
ATOM 5575 C CA . ILE J 1 11 ? 39.371 -74.968 53.640 1.00 46.13 11 ILE J CA 1
ATOM 5576 C C . ILE J 1 11 ? 39.275 -73.853 54.681 1.00 51.33 11 ILE J C 1
ATOM 5577 O O . ILE J 1 11 ? 38.127 -73.427 55.013 1.00 49.55 11 ILE J O 1
ATOM 5582 N N . MET J 1 12 ? 40.415 -73.382 55.168 1.00 55.28 12 MET J N 1
ATOM 5583 C CA . MET J 1 12 ? 40.438 -72.482 56.334 1.00 58.91 12 MET J CA 1
ATOM 5584 C C . MET J 1 12 ? 40.232 -71.038 55.875 1.00 60.52 12 MET J C 1
ATOM 5585 O O . MET J 1 12 ? 39.584 -70.309 56.643 1.00 55.33 12 MET J O 1
ATOM 5590 N N . ASP J 1 13 ? 40.625 -70.671 54.645 1.00 56.45 13 ASP J N 1
ATOM 5591 C CA . ASP J 1 13 ? 40.336 -69.327 54.068 1.00 55.35 13 ASP J CA 1
ATOM 5592 C C . ASP J 1 13 ? 38.847 -69.220 53.699 1.00 50.69 13 ASP J C 1
ATOM 5593 O O . ASP J 1 13 ? 38.428 -69.903 52.795 1.00 49.03 13 ASP J O 1
ATOM 5598 N N . GLU J 1 14 ? 38.081 -68.350 54.356 1.00 52.12 14 GLU J N 1
ATOM 5599 C CA . GLU J 1 14 ? 36.639 -68.100 54.135 1.00 51.66 14 GLU J CA 1
ATOM 5600 C C . GLU J 1 14 ? 36.362 -67.765 52.660 1.00 49.33 14 GLU J C 1
ATOM 5601 O O . GLU J 1 14 ? 35.385 -68.264 52.119 1.00 45.54 14 GLU J O 1
ATOM 5607 N N . ARG J 1 15 ? 37.160 -66.913 52.039 1.00 49.86 15 ARG J N 1
ATOM 5608 C CA A ARG J 1 15 ? 36.871 -66.503 50.648 0.57 48.82 15 ARG J CA 1
ATOM 5609 C CA B ARG J 1 15 ? 36.968 -66.478 50.626 0.43 49.53 15 ARG J CA 1
ATOM 5610 C C . ARG J 1 15 ? 37.039 -67.714 49.731 1.00 47.34 15 ARG J C 1
ATOM 5611 O O . ARG J 1 15 ? 36.114 -67.927 48.904 1.00 46.10 15 ARG J O 1
ATOM 5626 N N . ASN J 1 16 ? 38.127 -68.475 49.864 1.00 47.33 16 ASN J N 1
ATOM 5627 C CA . ASN J 1 16 ? 38.370 -69.682 49.031 1.00 49.19 16 ASN J CA 1
ATOM 5628 C C . ASN J 1 16 ? 37.289 -70.715 49.358 1.00 46.07 16 ASN J C 1
ATOM 5629 O O . ASN J 1 16 ? 36.781 -71.377 48.446 1.00 44.26 16 ASN J O 1
ATOM 5634 N N . ARG J 1 17 ? 36.912 -70.845 50.617 1.00 45.32 17 ARG J N 1
ATOM 5635 C CA . ARG J 1 17 ? 35.875 -71.829 50.995 1.00 44.91 17 ARG J CA 1
ATOM 5636 C C . ARG J 1 17 ? 34.577 -71.506 50.246 1.00 40.78 17 ARG J C 1
ATOM 5637 O O . ARG J 1 17 ? 33.956 -72.442 49.758 1.00 37.66 17 ARG J O 1
ATOM 5645 N N . GLN J 1 18 ? 34.171 -70.242 50.189 1.00 42.78 18 GLN J N 1
ATOM 5646 C CA . GLN J 1 18 ? 32.906 -69.798 49.541 1.00 41.64 18 GLN J CA 1
ATOM 5647 C C . GLN J 1 18 ? 33.004 -70.056 48.026 1.00 40.71 18 GLN J C 1
ATOM 5648 O O . GLN J 1 18 ? 32.011 -70.478 47.444 1.00 37.88 18 GLN J O 1
ATOM 5654 N N . VAL J 1 19 ? 34.143 -69.802 47.375 1.00 40.07 19 VAL J N 1
ATOM 5655 C CA . VAL J 1 19 ? 34.271 -70.051 45.908 1.00 40.23 19 VAL J CA 1
ATOM 5656 C C . VAL J 1 19 ? 34.070 -71.554 45.668 1.00 39.38 19 VAL J C 1
ATOM 5657 O O . VAL J 1 19 ? 33.308 -71.939 44.746 1.00 37.24 19 VAL J O 1
ATOM 5661 N N . THR J 1 20 ? 34.730 -72.403 46.467 1.00 39.50 20 THR J N 1
ATOM 5662 C CA . THR J 1 20 ? 34.651 -73.863 46.295 1.00 34.77 20 THR J CA 1
ATOM 5663 C C . THR J 1 20 ? 33.209 -74.304 46.563 1.00 35.01 20 THR J C 1
ATOM 5664 O O . THR J 1 20 ? 32.682 -75.169 45.799 1.00 29.56 20 THR J O 1
ATOM 5668 N N . PHE J 1 21 ? 32.597 -73.767 47.624 1.00 33.61 21 PHE J N 1
ATOM 5669 C CA . PHE J 1 21 ? 31.202 -74.129 48.005 1.00 33.28 21 PHE J CA 1
ATOM 5670 C C . PHE J 1 21 ? 30.256 -73.890 46.817 1.00 32.39 21 PHE J C 1
ATOM 5671 O O . PHE J 1 21 ? 29.491 -74.772 46.442 1.00 29.74 21 PHE J O 1
ATOM 5679 N N . THR J 1 22 ? 30.313 -72.707 46.222 1.00 34.08 22 THR J N 1
ATOM 5680 C CA . THR J 1 22 ? 29.416 -72.340 45.093 1.00 35.67 22 THR J CA 1
ATOM 5681 C C . THR J 1 22 ? 29.606 -73.307 43.921 1.00 33.57 22 THR J C 1
ATOM 5682 O O . THR J 1 22 ? 28.607 -73.826 43.437 1.00 33.58 22 THR J O 1
ATOM 5686 N N . LYS J 1 23 ? 30.844 -73.574 43.518 1.00 31.01 23 LYS J N 1
ATOM 5687 C CA . LYS J 1 23 ? 31.142 -74.474 42.364 1.00 31.28 23 LYS J CA 1
ATOM 5688 C C . LYS J 1 23 ? 30.667 -75.886 42.719 1.00 28.87 23 LYS J C 1
ATOM 5689 O O . LYS J 1 23 ? 29.971 -76.499 41.940 1.00 28.82 23 LYS J O 1
ATOM 5695 N N . ARG J 1 24 ? 31.081 -76.419 43.851 1.00 28.07 24 ARG J N 1
ATOM 5696 C CA . ARG J 1 24 ? 30.771 -77.817 44.162 1.00 28.59 24 ARG J CA 1
ATOM 5697 C C . ARG J 1 24 ? 29.282 -78.016 44.492 1.00 28.98 24 ARG J C 1
ATOM 5698 O O . ARG J 1 24 ? 28.765 -79.123 44.254 1.00 27.18 24 ARG J O 1
ATOM 5706 N N . LYS J 1 25 ? 28.610 -77.030 45.042 1.00 29.24 25 LYS J N 1
ATOM 5707 C CA . LYS J 1 25 ? 27.156 -77.169 45.341 1.00 29.35 25 LYS J CA 1
ATOM 5708 C C . LYS J 1 25 ? 26.400 -77.330 44.014 1.00 27.05 25 LYS J C 1
ATOM 5709 O O . LYS J 1 25 ? 25.561 -78.206 43.893 1.00 26.63 25 LYS J O 1
ATOM 5715 N N . PHE J 1 26 ? 26.724 -76.556 43.015 1.00 30.10 26 PHE J N 1
ATOM 5716 C CA . PHE J 1 26 ? 26.076 -76.706 41.686 1.00 31.59 26 PHE J CA 1
ATOM 5717 C C . PHE J 1 26 ? 26.430 -78.081 41.119 1.00 30.03 26 PHE J C 1
ATOM 5718 O O . PHE J 1 26 ? 25.538 -78.766 40.598 1.00 32.48 26 PHE J O 1
ATOM 5726 N N . GLY J 1 27 ? 27.694 -78.495 41.218 1.00 27.98 27 GLY J N 1
ATOM 5727 C CA . GLY J 1 27 ? 28.142 -79.803 40.687 1.00 29.60 27 GLY J CA 1
ATOM 5728 C C . GLY J 1 27 ? 27.372 -80.960 41.305 1.00 27.57 27 GLY J C 1
ATOM 5729 O O . GLY J 1 27 ? 26.993 -81.924 40.596 1.00 26.07 27 GLY J O 1
ATOM 5730 N N . LEU J 1 28 ? 27.113 -80.850 42.594 1.00 27.49 28 LEU J N 1
ATOM 5731 C CA . LEU J 1 28 ? 26.357 -81.848 43.373 1.00 26.89 28 LEU J CA 1
ATOM 5732 C C . LEU J 1 28 ? 24.882 -81.874 42.923 1.00 27.93 28 LEU J C 1
ATOM 5733 O O . LEU J 1 28 ? 24.334 -82.945 42.716 1.00 29.80 28 LEU J O 1
ATOM 5738 N N . MET J 1 29 ? 24.273 -80.707 42.783 1.00 26.69 29 MET J N 1
ATOM 5739 C CA . MET J 1 29 ? 22.873 -80.591 42.338 1.00 28.97 29 MET J CA 1
ATOM 5740 C C . MET J 1 29 ? 22.769 -81.105 40.902 1.00 27.86 29 MET J C 1
ATOM 5741 O O . MET J 1 29 ? 21.790 -81.757 40.587 1.00 26.09 29 MET J O 1
ATOM 5746 N N . LYS J 1 30 ? 23.773 -80.863 40.080 1.00 26.05 30 LYS J N 1
ATOM 5747 C CA . LYS J 1 30 ? 23.754 -81.333 38.682 1.00 27.64 30 LYS J CA 1
ATOM 5748 C C . LYS J 1 30 ? 23.748 -82.863 38.673 1.00 28.64 30 LYS J C 1
ATOM 5749 O O . LYS J 1 30 ? 22.955 -83.460 37.926 1.00 26.17 30 LYS J O 1
ATOM 5755 N N . LYS J 1 31 ? 24.584 -83.492 39.501 1.00 28.87 31 LYS J N 1
ATOM 5756 C CA . LYS J 1 31 ? 24.625 -84.966 39.575 1.00 24.49 31 LYS J CA 1
ATOM 5757 C C . LYS J 1 31 ? 23.314 -85.507 40.146 1.00 22.92 31 LYS J C 1
ATOM 5758 O O . LYS J 1 31 ? 22.895 -86.582 39.696 1.00 23.42 31 LYS J O 1
ATOM 5764 N N . ALA J 1 32 ? 22.681 -84.812 41.076 1.00 20.96 32 ALA J N 1
ATOM 5765 C CA . ALA J 1 32 ? 21.403 -85.237 41.681 1.00 23.71 32 ALA J CA 1
ATOM 5766 C C . ALA J 1 32 ? 20.323 -85.223 40.580 1.00 24.43 32 ALA J C 1
ATOM 5767 O O . ALA J 1 32 ? 19.581 -86.219 40.436 1.00 25.92 32 ALA J O 1
ATOM 5769 N N . TYR J 1 33 ? 20.295 -84.153 39.800 1.00 28.01 33 TYR J N 1
ATOM 5770 C CA . TYR J 1 33 ? 19.344 -83.984 38.688 1.00 25.82 33 TYR J CA 1
ATOM 5771 C C . TYR J 1 33 ? 19.544 -85.145 37.710 1.00 26.12 33 TYR J C 1
ATOM 5772 O O . TYR J 1 33 ? 18.559 -85.796 37.328 1.00 24.28 33 TYR J O 1
ATOM 5781 N N . GLU J 1 34 ? 20.788 -85.433 37.353 1.00 24.20 34 GLU J N 1
ATOM 5782 C CA . GLU J 1 34 ? 21.101 -86.497 36.342 1.00 25.11 34 GLU J CA 1
ATOM 5783 C C . GLU J 1 34 ? 20.674 -87.869 36.871 1.00 24.01 34 GLU J C 1
ATOM 5784 O O . GLU J 1 34 ? 20.029 -88.624 36.148 1.00 22.42 34 GLU J O 1
ATOM 5790 N N . LEU J 1 35 ? 20.995 -88.182 38.104 1.00 23.27 35 LEU J N 1
ATOM 5791 C CA . LEU J 1 35 ? 20.549 -89.456 38.714 1.00 26.20 35 LEU J CA 1
ATOM 5792 C C . LEU J 1 35 ? 19.014 -89.532 38.726 1.00 22.57 35 LEU J C 1
ATOM 5793 O O . LEU J 1 35 ? 18.478 -90.608 38.361 1.00 25.05 35 LEU J O 1
ATOM 5798 N N . SER J 1 36 ? 18.324 -88.457 39.083 1.00 23.35 36 SER J N 1
ATOM 5799 C CA . SER J 1 36 ? 16.837 -88.460 39.157 1.00 23.90 36 SER J CA 1
ATOM 5800 C C . SER J 1 36 ? 16.250 -88.773 37.781 1.00 23.16 36 SER J C 1
ATOM 5801 O O . SER J 1 36 ? 15.290 -89.556 37.698 1.00 22.37 36 SER J O 1
ATOM 5804 N N . VAL J 1 37 ? 16.838 -88.234 36.713 1.00 23.94 37 VAL J N 1
ATOM 5805 C CA . VAL J 1 37 ? 16.312 -88.446 35.344 1.00 26.57 37 VAL J CA 1
ATOM 5806 C C . VAL J 1 37 ? 16.745 -89.815 34.827 1.00 29.15 37 VAL J C 1
ATOM 5807 O O . VAL J 1 37 ? 15.894 -90.538 34.291 1.00 27.83 37 VAL J O 1
ATOM 5811 N N . LEU J 1 38 ? 18.039 -90.168 34.927 1.00 28.36 38 LEU J N 1
ATOM 5812 C CA . LEU J 1 38 ? 18.544 -91.404 34.301 1.00 23.86 38 LEU J CA 1
ATOM 5813 C C . LEU J 1 38 ? 17.845 -92.601 34.961 1.00 26.23 38 LEU J C 1
ATOM 5814 O O . LEU J 1 38 ? 17.514 -93.566 34.265 1.00 24.03 38 LEU J O 1
ATOM 5819 N N . CYS J 1 39 ? 17.644 -92.568 36.270 1.00 22.91 39 CYS J N 1
ATOM 5820 C CA . CYS J 1 39 ? 17.218 -93.779 37.005 1.00 25.71 39 CYS J CA 1
ATOM 5821 C C . CYS J 1 39 ? 15.790 -93.617 37.556 1.00 28.13 39 CYS J C 1
ATOM 5822 O O . CYS J 1 39 ? 15.369 -94.453 38.337 1.00 27.85 39 CYS J O 1
ATOM 5825 N N . ASP J 1 40 ? 15.084 -92.564 37.162 1.00 29.76 40 ASP J N 1
ATOM 5826 C CA . ASP J 1 40 ? 13.662 -92.358 37.494 1.00 27.08 40 ASP J CA 1
ATOM 5827 C C . ASP J 1 40 ? 13.475 -92.340 39.018 1.00 30.75 40 ASP J C 1
ATOM 5828 O O . ASP J 1 40 ? 12.693 -93.119 39.492 1.00 32.87 40 ASP J O 1
ATOM 5833 N N . CYS J 1 41 ? 14.259 -91.529 39.737 1.00 26.65 41 CYS J N 1
ATOM 5834 C CA . CYS J 1 41 ? 14.279 -91.398 41.206 1.00 29.48 41 CYS J CA 1
ATOM 5835 C C . CYS J 1 41 ? 13.690 -90.056 41.607 1.00 30.90 41 CYS J C 1
ATOM 5836 O O . CYS J 1 41 ? 13.841 -89.094 40.856 1.00 28.93 41 CYS J O 1
ATOM 5839 N N . GLU J 1 42 ? 13.200 -89.979 42.820 1.00 30.63 42 GLU J N 1
ATOM 5840 C CA . GLU J 1 42 ? 12.820 -88.711 43.481 1.00 34.69 42 GLU J CA 1
ATOM 5841 C C . GLU J 1 42 ? 13.931 -88.430 44.486 1.00 28.12 42 GLU J C 1
ATOM 5842 O O . GLU J 1 42 ? 14.238 -89.322 45.296 1.00 26.50 42 GLU J O 1
ATOM 5848 N N . ILE J 1 43 ? 14.513 -87.242 44.393 1.00 27.06 43 ILE J N 1
ATOM 5849 C CA . ILE J 1 43 ? 15.671 -86.858 45.212 1.00 28.68 43 ILE J CA 1
ATOM 5850 C C . ILE J 1 43 ? 15.377 -85.532 45.916 1.00 29.39 43 ILE J C 1
ATOM 5851 O O . ILE J 1 43 ? 14.826 -84.642 45.310 1.00 30.88 43 ILE J O 1
ATOM 5856 N N . ALA J 1 44 ? 15.719 -85.437 47.183 1.00 28.11 44 ALA J N 1
ATOM 5857 C CA . ALA J 1 44 ? 15.803 -84.182 47.938 1.00 31.72 44 ALA J CA 1
ATOM 5858 C C . ALA J 1 44 ? 17.219 -84.051 48.499 1.00 31.70 44 ALA J C 1
ATOM 5859 O O . ALA J 1 44 ? 17.791 -85.050 48.965 1.00 29.87 44 ALA J O 1
ATOM 5861 N N . LEU J 1 45 ? 17.744 -82.837 48.464 1.00 31.74 45 LEU J N 1
ATOM 5862 C CA . LEU J 1 45 ? 19.082 -82.495 48.973 1.00 30.58 45 LEU J CA 1
ATOM 5863 C C . LEU J 1 45 ? 18.946 -81.221 49.822 1.00 32.85 45 LEU J C 1
ATOM 5864 O O . LEU J 1 45 ? 18.465 -80.201 49.310 1.00 32.41 45 LEU J O 1
ATOM 5869 N N . ILE J 1 46 ? 19.383 -81.305 51.071 1.00 31.05 46 ILE J N 1
ATOM 5870 C CA . ILE J 1 46 ? 19.409 -80.178 52.021 1.00 32.72 46 ILE J CA 1
ATOM 5871 C C . ILE J 1 46 ? 20.862 -79.885 52.383 1.00 30.54 46 ILE J C 1
ATOM 5872 O O . ILE J 1 46 ? 21.564 -80.805 52.840 1.00 2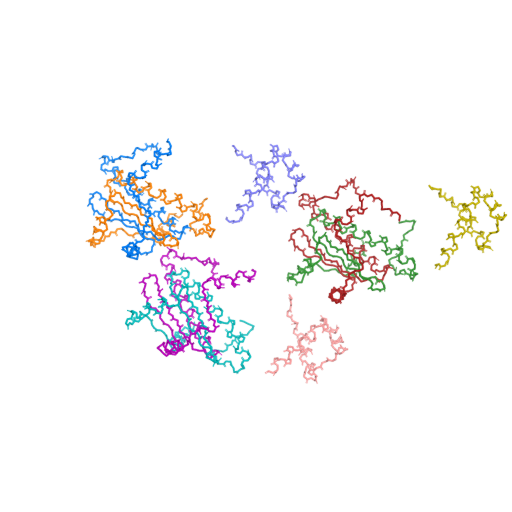7.89 46 ILE J O 1
ATOM 5877 N N . ILE J 1 47 ? 21.272 -78.621 52.225 1.00 30.63 47 ILE J N 1
ATOM 5878 C CA . ILE J 1 47 ? 22.642 -78.156 52.548 1.00 29.58 47 ILE J CA 1
ATOM 5879 C C . ILE J 1 47 ? 22.550 -76.941 53.468 1.00 32.99 47 ILE J C 1
ATOM 5880 O O . ILE J 1 47 ? 21.963 -75.930 53.051 1.00 35.80 47 ILE J O 1
ATOM 5885 N N . PHE J 1 48 ? 23.141 -77.021 54.646 1.00 30.54 48 PHE J N 1
ATOM 5886 C CA . PHE J 1 48 ? 23.456 -75.836 55.477 1.00 34.47 48 PHE J CA 1
ATOM 5887 C C . PHE J 1 48 ? 24.946 -75.515 55.333 1.00 35.77 48 PHE J C 1
ATOM 5888 O O . PHE J 1 48 ? 25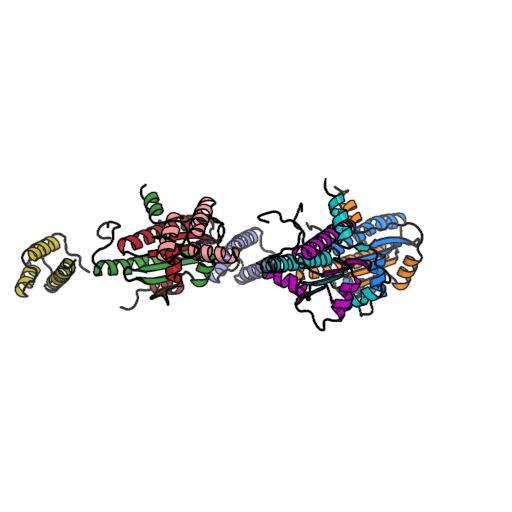.738 -76.369 55.676 1.00 37.46 48 PHE J O 1
ATOM 5896 N N . ASN J 1 49 ? 25.308 -74.319 54.857 1.00 37.97 49 ASN J N 1
ATOM 5897 C CA . ASN J 1 49 ? 26.726 -73.899 54.752 1.00 36.64 49 ASN J CA 1
ATOM 5898 C C . ASN J 1 49 ? 27.255 -73.534 56.133 1.00 40.57 49 ASN J C 1
ATOM 5899 O O . ASN J 1 49 ? 26.450 -73.627 57.120 1.00 40.94 49 ASN J O 1
ATOM 5904 N N . SER J 1 50 ? 28.528 -73.126 56.219 1.00 41.82 50 SER J N 1
ATOM 5905 C CA . SER J 1 50 ? 29.198 -72.863 57.528 1.00 49.53 50 SER J CA 1
ATOM 5906 C C . SER J 1 50 ? 28.521 -71.703 58.258 1.00 50.91 50 SER J C 1
ATOM 5907 O O . SER J 1 50 ? 28.617 -71.704 59.498 1.00 56.03 50 SER J O 1
ATOM 5910 N N . SER J 1 51 ? 27.858 -70.773 57.559 1.00 50.90 51 SER J N 1
ATOM 5911 C CA . SER J 1 51 ? 27.115 -69.658 58.216 1.00 53.66 51 SER J CA 1
ATOM 5912 C C . SER J 1 51 ? 25.674 -70.082 58.543 1.00 50.55 51 SER J C 1
ATOM 5913 O O . SER J 1 51 ? 24.898 -69.204 58.911 1.00 48.87 51 SER J O 1
ATOM 5916 N N . ASN J 1 52 ? 25.295 -71.350 58.326 1.00 47.92 52 ASN J N 1
ATOM 5917 C CA . ASN J 1 52 ? 23.921 -71.874 58.558 1.00 46.77 52 ASN J CA 1
ATOM 5918 C C . ASN J 1 52 ? 22.907 -71.275 57.576 1.00 45.46 52 ASN J C 1
ATOM 5919 O O . ASN J 1 52 ? 21.716 -71.232 57.893 1.00 47.71 52 ASN J O 1
ATOM 5924 N N . LYS J 1 53 ? 23.321 -70.898 56.380 1.00 46.17 53 LYS J N 1
ATOM 5925 C CA . LYS J 1 53 ? 22.365 -70.581 55.293 1.00 47.49 53 LYS J CA 1
ATOM 5926 C C . LYS J 1 53 ? 21.902 -71.902 54.686 1.00 42.83 53 LYS J C 1
ATOM 5927 O O . LYS J 1 53 ? 22.713 -72.819 54.533 1.00 36.67 53 LYS J O 1
ATOM 5933 N N . LEU J 1 54 ? 20.629 -71.968 54.310 1.00 41.26 54 LEU J N 1
ATOM 5934 C CA . LEU J 1 54 ? 19.973 -73.198 53.823 1.00 38.98 54 LEU J CA 1
ATOM 5935 C C . LEU J 1 54 ? 19.892 -73.126 52.291 1.00 36.07 54 LEU J C 1
ATOM 5936 O O . LEU J 1 54 ? 19.340 -72.137 51.766 1.00 38.24 54 LEU J O 1
ATOM 5941 N N . PHE J 1 55 ? 20.362 -74.163 51.618 1.00 33.83 55 PHE J N 1
ATOM 5942 C CA . PHE J 1 55 ? 20.240 -74.358 50.164 1.00 34.18 55 PHE J CA 1
ATOM 5943 C C . PHE J 1 55 ? 19.521 -75.687 50.006 1.00 32.87 55 PHE J C 1
ATOM 5944 O O . PHE J 1 55 ? 19.935 -76.647 50.679 1.00 30.66 55 PHE J O 1
ATOM 5952 N N . GLN J 1 56 ? 18.543 -75.764 49.122 1.00 33.86 56 GLN J N 1
ATOM 5953 C CA . GLN J 1 56 ? 17.859 -77.045 48.863 1.00 33.62 56 GLN J CA 1
ATOM 5954 C C . GLN J 1 56 ? 17.739 -77.260 47.368 1.00 34.05 56 GLN J C 1
ATOM 5955 O O . GLN J 1 56 ? 17.637 -76.277 46.590 1.00 35.19 56 GLN J O 1
ATOM 5961 N N . TYR J 1 57 ? 17.705 -78.540 47.013 1.00 32.34 57 TYR J N 1
ATOM 5962 C CA . TYR J 1 57 ? 17.294 -79.031 45.686 1.00 34.03 57 TYR J CA 1
ATOM 5963 C C . TYR J 1 57 ? 16.289 -80.168 45.896 1.00 32.39 57 TYR J C 1
ATOM 5964 O O . TYR J 1 57 ? 16.408 -80.980 46.850 1.00 29.54 57 TYR J O 1
ATOM 5973 N N . ALA J 1 58 ? 15.326 -80.277 45.009 1.00 33.91 58 ALA J N 1
ATOM 5974 C CA . ALA J 1 58 ? 14.477 -81.484 44.924 1.00 28.05 58 ALA J CA 1
ATOM 5975 C C . ALA J 1 58 ? 14.111 -81.698 43.464 1.00 31.02 58 ALA J C 1
ATOM 5976 O O . ALA J 1 58 ? 13.897 -80.722 42.759 1.00 29.46 58 ALA J O 1
ATOM 5978 N N . SER J 1 59 ? 14.021 -82.936 43.049 1.00 30.68 59 SER J N 1
ATOM 5979 C CA . SER J 1 59 ? 13.838 -83.260 41.620 1.00 38.77 59 SER J CA 1
ATOM 5980 C C . SER J 1 59 ? 12.392 -82.979 41.260 1.00 41.79 59 SER J C 1
ATOM 5981 O O . SER J 1 59 ? 12.156 -82.828 40.105 1.00 57.32 59 SER J O 1
ATOM 5984 N N . THR J 1 60 ? 11.477 -82.921 42.220 1.00 44.40 60 THR J N 1
ATOM 5985 C CA . THR J 1 60 ? 10.024 -82.776 41.978 1.00 50.56 60 THR J CA 1
ATOM 5986 C C . THR J 1 60 ? 9.506 -81.581 42.804 1.00 56.31 60 THR J C 1
ATOM 5987 O O . THR J 1 60 ? 9.203 -80.519 42.249 1.00 75.03 60 THR J O 1
ATOM 5991 N N . ASP J 1 61 ? 9.480 -81.734 44.108 1.00 51.30 61 ASP J N 1
ATOM 5992 C CA . ASP J 1 61 ? 8.708 -80.907 45.069 1.00 53.52 61 ASP J CA 1
ATOM 5993 C C . ASP J 1 61 ? 9.242 -81.298 46.449 1.00 49.43 61 ASP J C 1
ATOM 5994 O O . ASP J 1 61 ? 9.077 -82.456 46.816 1.00 44.84 61 ASP J O 1
ATOM 5999 N N . MET J 1 62 ? 9.867 -80.387 47.178 1.00 44.61 62 MET J N 1
ATOM 6000 C CA . MET J 1 62 ? 10.538 -80.726 48.445 1.00 37.85 62 MET J CA 1
ATOM 6001 C C . MET J 1 62 ? 9.520 -81.279 49.464 1.00 38.13 62 MET J C 1
ATOM 6002 O O . MET J 1 62 ? 9.814 -82.339 50.068 1.00 33.06 62 MET J O 1
ATOM 6007 N N . ASP J 1 63 ? 8.383 -80.609 49.658 1.00 35.75 63 ASP J N 1
ATOM 6008 C CA . ASP J 1 63 ? 7.394 -80.976 50.696 1.00 41.40 63 ASP J CA 1
ATOM 6009 C C . ASP J 1 63 ? 6.861 -82.386 50.449 1.00 43.79 63 ASP J C 1
ATOM 6010 O O . ASP J 1 63 ? 6.659 -83.130 51.459 1.00 38.24 63 ASP J O 1
ATOM 6015 N N . LYS J 1 64 ? 6.646 -82.761 49.184 1.00 40.30 64 LYS J N 1
ATOM 6016 C CA . LYS J 1 64 ? 6.153 -84.116 48.845 1.00 40.68 64 LYS J CA 1
ATOM 6017 C C . LYS J 1 64 ? 7.214 -85.156 49.206 1.00 35.95 64 LYS J C 1
ATOM 6018 O O . LYS J 1 64 ? 6.873 -86.193 49.760 1.00 30.84 64 LYS J O 1
ATOM 6024 N N . VAL J 1 65 ? 8.483 -84.914 48.922 1.00 33.46 65 VAL J N 1
ATOM 6025 C CA . VAL J 1 65 ? 9.524 -85.925 49.255 1.00 32.56 65 VAL J CA 1
ATOM 6026 C C . VAL J 1 65 ? 9.598 -86.075 50.783 1.00 32.89 65 VAL J C 1
ATOM 6027 O O . VAL J 1 65 ? 9.632 -87.207 51.251 1.00 28.45 65 VAL J O 1
ATOM 6031 N N . LEU J 1 66 ? 9.575 -84.986 51.534 1.00 31.20 66 LEU J N 1
ATOM 6032 C CA . LEU J 1 66 ? 9.740 -85.045 53.009 1.00 34.85 66 LEU J CA 1
ATOM 6033 C C . LEU J 1 66 ? 8.537 -85.741 53.646 1.00 33.49 66 LEU J C 1
ATOM 6034 O O . LEU J 1 66 ? 8.750 -86.570 54.580 1.00 30.58 66 LEU J O 1
ATOM 6039 N N . LEU J 1 67 ? 7.341 -85.511 53.113 1.00 34.28 67 LEU J N 1
ATOM 6040 C CA . LEU J 1 67 ? 6.106 -86.189 53.606 1.00 35.81 67 LEU J CA 1
ATOM 6041 C C . LEU J 1 67 ? 6.209 -87.698 53.335 1.00 34.18 67 LEU J C 1
ATOM 6042 O O . LEU J 1 67 ? 5.895 -88.515 54.220 1.00 36.44 67 LEU J O 1
ATOM 6047 N N . LYS J 1 68 ? 6.609 -88.091 52.135 1.00 32.26 68 LYS J N 1
ATOM 6048 C CA . LYS J 1 68 ? 6.804 -89.518 51.788 1.00 33.65 68 LYS J CA 1
ATOM 6049 C C . LYS J 1 68 ? 7.851 -90.124 52.729 1.00 30.09 68 LYS J C 1
ATOM 6050 O O . LYS J 1 68 ? 7.617 -91.230 53.243 1.00 31.36 68 LYS J O 1
ATOM 6056 N N . TYR J 1 69 ? 8.938 -89.400 52.985 1.00 28.35 69 TYR J N 1
ATOM 6057 C CA . TYR J 1 69 ? 9.999 -89.824 53.929 1.00 29.11 69 TYR J CA 1
ATOM 6058 C C . TYR J 1 69 ? 9.411 -90.148 55.310 1.00 30.70 69 TYR J C 1
ATOM 6059 O O . TYR J 1 69 ? 9.766 -91.243 55.809 1.00 31.02 69 TYR J O 1
ATOM 6068 N N . THR J 1 70 ? 8.401 -89.431 55.804 1.00 31.54 70 THR J N 1
ATOM 6069 C CA . THR J 1 70 ? 7.857 -89.673 57.154 1.00 32.49 70 THR J CA 1
ATOM 6070 C C . THR J 1 70 ? 7.054 -90.978 57.199 1.00 32.44 70 THR J C 1
ATOM 6071 O O . THR J 1 70 ? 6.784 -91.423 58.276 1.00 30.81 70 THR J O 1
ATOM 6075 N N . GLU J 1 71 ? 6.701 -91.579 56.081 1.00 30.58 71 GLU J N 1
ATOM 6076 C CA . GLU J 1 71 ? 5.900 -92.818 56.034 1.00 35.48 71 GLU J CA 1
ATOM 6077 C C . GLU J 1 71 ? 6.777 -94.064 56.129 1.00 31.05 71 GLU J C 1
ATOM 6078 O O . GLU J 1 71 ? 6.192 -95.158 56.298 1.00 30.99 71 GLU J O 1
ATOM 6084 N N . TYR J 1 72 ? 8.083 -93.915 56.058 1.00 31.51 72 TYR J N 1
ATOM 6085 C CA . TYR J 1 72 ? 9.058 -95.029 56.136 1.00 30.75 72 TYR J CA 1
ATOM 6086 C C . TYR J 1 72 ? 9.540 -95.183 57.574 1.00 29.75 72 TYR J C 1
ATOM 6087 O O . TYR J 1 72 ? 10.185 -94.272 58.097 1.00 30.08 72 TYR J O 1
ATOM 6096 N N . SER J 1 73 ? 9.328 -96.318 58.209 1.00 31.76 73 SER J N 1
ATOM 6097 C CA . SER J 1 73 ? 9.788 -96.515 59.628 1.00 33.93 73 SER J CA 1
ATOM 6098 C C . SER J 1 73 ? 11.311 -96.727 59.666 1.00 32.49 73 SER J C 1
ATOM 6099 O O . SER J 1 73 ? 11.909 -96.463 60.669 1.00 29.07 73 SER J O 1
ATOM 6102 N N . GLU J 1 74 ? 11.904 -97.089 58.523 1.00 32.86 74 GLU J N 1
ATOM 6103 C CA . GLU J 1 74 ? 13.382 -97.309 58.360 1.00 38.43 74 GLU J CA 1
ATOM 6104 C C . GLU J 1 74 ? 13.715 -97.260 56.867 1.00 38.05 74 GLU J C 1
ATOM 6105 O O . GLU J 1 74 ? 12.844 -97.538 56.037 1.00 32.67 74 GLU J O 1
ATOM 6111 N N . PRO J 1 75 ? 14.936 -96.812 56.488 1.00 32.26 75 PRO J N 1
ATOM 6112 C CA . PRO J 1 75 ? 15.296 -96.760 55.084 1.00 30.40 75 PRO J CA 1
ATOM 6113 C C . PRO J 1 75 ? 15.706 -98.152 54.595 1.00 33.35 75 PRO J C 1
ATOM 6114 O O . PRO J 1 75 ? 15.884 -99.009 55.411 1.00 32.17 75 PRO J O 1
ATOM 6118 N N . HIS J 1 76 ? 15.800 -98.375 53.284 1.00 29.93 76 HIS J N 1
ATOM 6119 C CA . HIS J 1 76 ? 16.378 -99.645 52.775 1.00 33.29 76 HIS J CA 1
ATOM 6120 C C . HIS J 1 76 ? 17.902 -99.569 52.945 1.00 33.15 76 HIS J C 1
ATOM 6121 O O . HIS J 1 76 ? 18.527 -100.589 53.190 1.00 32.57 76 HIS J O 1
ATOM 6128 N N . GLU J 1 77 ? 18.475 -98.375 52.835 1.00 28.15 77 GLU J N 1
ATOM 6129 C CA . GLU J 1 77 ? 19.934 -98.154 53.002 1.00 34.49 77 GLU J CA 1
ATOM 6130 C C . GLU J 1 77 ? 20.167 -96.775 53.619 1.00 30.89 77 GLU J C 1
ATOM 6131 O O . GLU J 1 77 ? 19.467 -95.832 53.278 1.00 31.28 77 GLU J O 1
ATOM 6137 N N . SER J 1 78 ? 21.138 -96.676 54.504 1.00 28.58 78 SER J N 1
ATOM 6138 C CA . SER J 1 78 ? 21.512 -95.456 55.244 1.00 30.76 78 SER J CA 1
ATOM 6139 C C . SER J 1 78 ? 23.034 -95.278 55.224 1.00 32.51 78 SER J C 1
ATOM 6140 O O . SER J 1 78 ? 23.679 -96.203 55.656 1.00 34.79 78 SER J O 1
ATOM 6143 N N . ARG J 1 79 ? 23.553 -94.133 54.810 1.00 32.49 79 ARG J N 1
ATOM 6144 C CA . ARG J 1 79 ? 25.015 -93.858 54.839 1.00 32.39 79 ARG J CA 1
ATOM 6145 C C . ARG J 1 79 ? 25.288 -92.540 55.558 1.00 28.47 79 ARG J C 1
ATOM 6146 O O . ARG J 1 79 ? 24.426 -91.615 55.534 1.00 27.51 79 ARG J O 1
ATOM 6154 N N . THR J 1 80 ? 26.455 -92.477 56.196 1.00 29.09 80 THR J N 1
ATOM 6155 C CA . THR J 1 80 ? 27.100 -91.239 56.679 1.00 31.76 80 THR J CA 1
ATOM 6156 C C . THR J 1 80 ? 28.519 -91.129 56.116 1.00 33.79 80 THR J C 1
ATOM 6157 O O . THR J 1 80 ? 28.993 -92.059 55.442 1.00 31.90 80 THR J O 1
ATOM 6161 N N . ASN J 1 81 ? 29.190 -90.030 56.413 1.00 34.11 81 ASN J N 1
ATOM 6162 C CA . ASN J 1 81 ? 30.588 -89.807 55.975 1.00 32.76 81 ASN J CA 1
ATOM 6163 C C . ASN J 1 81 ? 31.455 -90.968 56.459 1.00 37.39 81 ASN J C 1
ATOM 6164 O O . ASN J 1 81 ? 32.279 -91.400 55.691 1.00 33.73 81 ASN J O 1
ATOM 6169 N N . THR J 1 82 ? 31.271 -91.484 57.660 1.00 35.94 82 THR J N 1
ATOM 6170 C CA . THR J 1 82 ? 32.032 -92.647 58.170 1.00 39.99 82 THR J CA 1
ATOM 6171 C C . THR J 1 82 ? 31.946 -93.815 57.157 1.00 36.84 82 THR J C 1
ATOM 6172 O O . THR J 1 82 ? 32.979 -94.383 56.838 1.00 34.26 82 THR J O 1
ATOM 6176 N N . ASP J 1 83 ? 30.765 -94.171 56.657 1.00 33.00 83 ASP J N 1
ATOM 6177 C CA . ASP J 1 83 ? 30.579 -95.302 55.708 1.00 34.13 83 ASP J CA 1
ATOM 6178 C C . ASP J 1 83 ? 31.247 -95.010 54.345 1.00 34.86 83 ASP J C 1
ATOM 6179 O O . ASP J 1 83 ? 31.803 -95.926 53.715 1.00 33.95 83 ASP J O 1
ATOM 6184 N N . ILE J 1 84 ? 31.114 -93.790 53.859 1.00 32.22 84 ILE J N 1
ATOM 6185 C CA . ILE J 1 84 ? 31.693 -93.389 52.550 1.00 30.91 84 ILE J CA 1
ATOM 6186 C C . ILE J 1 84 ? 33.218 -93.483 52.674 1.00 33.45 84 ILE J C 1
ATOM 6187 O O . ILE J 1 84 ? 33.836 -94.066 51.816 1.00 32.86 84 ILE J O 1
ATOM 6192 N N . LEU J 1 85 ? 33.810 -92.948 53.740 1.00 33.70 85 LEU J N 1
ATOM 6193 C CA . LEU J 1 85 ? 35.278 -93.014 53.997 1.00 35.12 85 LEU J CA 1
ATOM 6194 C C . LEU J 1 85 ? 35.730 -94.469 54.054 1.00 34.91 85 LEU J C 1
ATOM 6195 O O . LEU J 1 85 ? 36.768 -94.771 53.441 1.00 33.40 85 LEU J O 1
ATOM 6200 N N . GLU J 1 86 ? 34.971 -95.347 54.704 1.00 32.58 86 GLU J N 1
ATOM 6201 C CA . GLU J 1 86 ? 35.358 -96.785 54.802 1.00 37.21 86 GLU J CA 1
ATOM 6202 C C . GLU J 1 86 ? 35.305 -97.405 53.407 1.00 35.17 86 GLU J C 1
ATOM 6203 O O . GLU J 1 86 ? 36.204 -98.162 53.055 1.00 34.92 86 GLU J O 1
ATOM 6209 N N . THR J 1 87 ? 34.295 -97.093 52.598 1.00 33.44 87 THR J N 1
ATOM 6210 C CA . THR J 1 87 ? 34.245 -97.600 51.202 1.00 31.84 87 THR J CA 1
ATOM 6211 C C . THR J 1 87 ? 35.482 -97.122 50.442 1.00 31.96 87 THR J C 1
ATOM 6212 O O . THR J 1 87 ? 36.101 -97.941 49.770 1.00 30.34 87 THR J O 1
ATOM 6216 N N . LEU J 1 88 ? 35.835 -95.842 50.542 1.00 34.42 88 LEU J N 1
ATOM 6217 C CA . LEU J 1 88 ? 37.000 -95.247 49.797 1.00 34.69 88 LEU J CA 1
ATOM 6218 C C . LEU J 1 88 ? 38.295 -95.900 50.240 1.00 38.41 88 LEU J C 1
ATOM 6219 O O . LEU J 1 88 ? 39.073 -96.264 49.352 1.00 36.78 88 LEU J O 1
ATOM 6224 N N . LYS J 1 89 ? 38.485 -96.157 51.539 1.00 39.63 89 LYS J N 1
ATOM 6225 C CA . LYS J 1 89 ? 39.712 -96.872 52.029 1.00 42.11 89 LYS J CA 1
ATOM 6226 C C . LYS J 1 89 ? 39.748 -98.276 51.435 1.00 39.06 89 LYS J C 1
ATOM 6227 O O . LYS J 1 89 ? 40.776 -98.685 50.952 1.00 36.66 89 LYS J O 1
ATOM 6233 N N . ARG J 1 90 ? 38.629 -98.998 51.445 1.00 38.90 90 ARG J N 1
ATOM 6234 C CA . ARG J 1 90 ? 38.602 -100.394 50.919 1.00 40.51 90 ARG J CA 1
ATOM 6235 C C . ARG J 1 90 ? 39.004 -100.386 49.427 1.00 39.00 90 ARG J C 1
ATOM 6236 O O . ARG J 1 90 ? 39.598 -101.344 48.975 1.00 38.42 90 ARG J O 1
ATOM 6244 N N . ARG J 1 91 ? 38.648 -99.330 48.708 1.00 39.12 91 ARG J N 1
ATOM 6245 C CA . ARG J 1 91 ? 38.987 -99.174 47.298 1.00 44.63 91 ARG J CA 1
ATOM 6246 C C . ARG J 1 91 ? 40.412 -98.669 47.108 1.00 47.01 91 ARG J C 1
ATOM 6247 O O . ARG J 1 91 ? 40.750 -98.677 45.983 1.00 47.70 91 ARG J O 1
ATOM 6255 N N . GLU J 1 92 ? 41.139 -98.111 48.073 1.00 62.61 92 GLU J N 1
ATOM 6256 C CA . GLU J 1 92 ? 42.606 -97.845 47.884 1.00 74.38 92 GLU J CA 1
ATOM 6257 C C . GLU J 1 92 ? 43.349 -99.151 47.498 1.00 91.23 92 GLU J C 1
ATOM 6258 O O . GLU J 1 92 ? 43.588 -99.994 48.442 1.00 91.44 92 GLU J O 1
ATOM 6264 N N . HIS J 1 93 ? 43.605 -99.319 46.170 1.00 84.32 93 HIS J N 1
ATOM 6265 C CA . HIS J 1 93 ? 44.479 -100.323 45.465 1.00 74.33 93 HIS J CA 1
ATOM 6266 C C . HIS J 1 93 ? 44.206 -100.363 43.951 1.00 70.30 93 HIS J C 1
ATOM 6267 O O . HIS J 1 93 ? 43.067 -100.077 43.521 1.00 71.39 93 HIS J O 1
ATOM 7129 N N . ARG M 4 6 ? 38.090 -32.942 -21.611 1.00 92.34 142 ARG M N 1
ATOM 7130 C CA . ARG M 4 6 ? 39.281 -32.170 -21.123 1.00 90.30 142 ARG M CA 1
ATOM 7131 C C . ARG M 4 6 ? 40.469 -32.387 -22.062 1.00 93.78 142 ARG M C 1
ATOM 7132 O O . ARG M 4 6 ? 40.678 -33.552 -22.468 1.00 82.59 142 ARG M O 1
ATOM 7140 N N . VAL M 4 7 ? 41.219 -31.317 -22.368 1.00 110.59 143 VAL M N 1
ATOM 7141 C CA . VAL M 4 7 ? 42.449 -31.351 -23.229 1.00 108.54 143 VAL M CA 1
ATOM 7142 C C . VAL M 4 7 ? 43.657 -31.620 -22.323 1.00 88.83 143 VAL M C 1
ATOM 7143 O O . VAL M 4 7 ? 43.797 -30.886 -21.329 1.00 82.68 143 VAL M O 1
ATOM 7147 N N . LEU M 4 8 ? 44.467 -32.647 -22.610 1.00 76.01 144 LEU M N 1
ATOM 7148 C CA . LEU M 4 8 ? 45.836 -32.735 -22.024 1.00 83.51 144 LEU M CA 1
ATOM 7149 C C . LEU M 4 8 ? 46.774 -31.930 -22.928 1.00 72.77 144 LEU M C 1
ATOM 7150 O O . LEU M 4 8 ? 46.595 -31.874 -24.161 1.00 68.70 144 LEU M O 1
ATOM 7155 N N . PHE M 4 9 ? 47.692 -31.219 -22.294 1.00 54.64 145 PHE M N 1
ATOM 7156 C CA . PHE M 4 9 ? 48.722 -30.429 -22.991 1.00 43.14 145 PHE M CA 1
ATOM 7157 C C . PHE M 4 9 ? 49.711 -31.468 -23.507 1.00 44.64 145 PHE M C 1
ATOM 7158 O O . PHE M 4 9 ? 49.946 -32.485 -22.818 1.00 40.53 145 PHE M O 1
ATOM 7166 N N . SER M 4 10 ? 50.295 -31.219 -24.675 1.00 35.36 146 SER M N 1
ATOM 7167 C CA . SER M 4 10 ? 51.420 -32.027 -25.196 1.00 37.42 146 SER M CA 1
ATOM 7168 C C . SER M 4 10 ? 52.602 -31.852 -24.237 1.00 33.47 146 SER M C 1
ATOM 7169 O O . SER M 4 10 ? 52.675 -30.834 -23.510 1.00 29.50 146 SER M O 1
ATOM 7172 N N . GLN M 4 11 ? 53.526 -32.787 -24.282 1.00 38.90 147 GLN M N 1
ATOM 7173 C CA A GLN M 4 11 ? 54.786 -32.645 -23.501 0.50 38.21 147 GLN M CA 1
ATOM 7174 C CA B GLN M 4 11 ? 54.861 -32.720 -23.645 0.50 38.63 147 GLN M CA 1
ATOM 7175 C C . GLN M 4 11 ? 55.537 -31.396 -24.002 1.00 36.58 147 GLN M C 1
ATOM 7176 O O . GLN M 4 11 ? 56.071 -30.709 -23.129 1.00 37.06 147 GLN M O 1
ATOM 7187 N N . ALA M 4 12 ? 55.518 -31.056 -25.280 1.00 34.85 148 ALA M N 1
ATOM 7188 C CA . ALA M 4 12 ? 56.156 -29.812 -25.791 1.00 36.14 148 ALA M CA 1
ATOM 7189 C C . ALA M 4 12 ? 55.507 -28.573 -25.143 1.00 36.37 148 ALA M C 1
ATOM 7190 O O . ALA M 4 12 ? 56.272 -27.675 -24.751 1.00 29.34 148 ALA M O 1
ATOM 7192 N N . GLN M 4 13 ? 54.167 -28.504 -25.038 1.00 30.39 149 GLN M N 1
ATOM 7193 C CA . GLN M 4 13 ? 53.510 -27.345 -24.385 1.00 28.37 149 GLN M CA 1
ATOM 7194 C C . GLN M 4 13 ? 53.901 -27.301 -22.903 1.00 28.48 149 GLN M C 1
ATOM 7195 O O . GLN M 4 13 ? 54.210 -26.214 -22.410 1.00 26.22 149 GLN M O 1
ATOM 7201 N N . VAL M 4 14 ? 53.831 -28.410 -22.177 1.00 28.83 150 VAL M N 1
ATOM 7202 C CA . VAL M 4 14 ? 54.196 -28.461 -20.725 1.00 28.34 150 VAL M CA 1
ATOM 7203 C C . VAL M 4 14 ? 55.683 -28.089 -20.530 1.00 27.24 150 VAL M C 1
ATOM 7204 O O . VAL M 4 14 ? 55.944 -27.292 -19.679 1.00 26.13 150 VAL M O 1
ATOM 7208 N N . TYR M 4 15 ? 56.586 -28.579 -21.382 1.00 30.09 151 TYR M N 1
ATOM 7209 C CA . TYR M 4 15 ? 58.007 -28.169 -21.428 1.00 31.45 151 TYR M CA 1
ATOM 7210 C C . TYR M 4 15 ? 58.091 -26.634 -21.452 1.00 34.16 151 TYR M C 1
ATOM 7211 O O . TYR M 4 15 ? 58.784 -26.067 -20.589 1.00 30.05 151 TYR M O 1
ATOM 7220 N N . GLU M 4 16 ? 57.416 -25.958 -22.388 1.00 29.01 152 GLU M N 1
ATOM 7221 C CA . GLU M 4 16 ? 57.552 -24.495 -22.540 1.00 30.81 152 GLU M CA 1
ATOM 7222 C C . GLU M 4 16 ? 56.902 -23.799 -21.347 1.00 29.39 152 GLU M C 1
ATOM 7223 O O . GLU M 4 16 ? 57.467 -22.791 -20.869 1.00 28.69 152 GLU M O 1
ATOM 7229 N N . LEU M 4 17 ? 55.783 -24.303 -20.838 1.00 24.74 153 LEU M N 1
ATOM 7230 C CA . LEU M 4 17 ? 55.131 -23.656 -19.674 1.00 24.18 153 LEU M CA 1
ATOM 7231 C C . LEU M 4 17 ? 56.099 -23.751 -18.472 1.00 26.72 153 LEU M C 1
ATOM 7232 O O . LEU M 4 17 ? 56.288 -22.754 -17.789 1.00 29.14 153 LEU M O 1
ATOM 7237 N N . GLU M 4 18 ? 56.700 -24.905 -18.243 1.00 27.28 154 GLU M N 1
ATOM 7238 C CA . GLU M 4 18 ? 57.609 -25.129 -17.098 1.00 31.83 154 GLU M CA 1
ATOM 7239 C C . GLU M 4 18 ? 58.854 -24.249 -17.283 1.00 31.75 154 GLU M C 1
ATOM 7240 O O . GLU M 4 18 ? 59.284 -23.668 -16.339 1.00 29.88 154 GLU M O 1
ATOM 7246 N N . ARG M 4 19 ? 59.376 -24.123 -18.505 1.00 28.49 155 ARG M N 1
ATOM 7247 C CA . ARG M 4 19 ? 60.586 -23.327 -18.773 1.00 33.87 155 ARG M CA 1
ATOM 7248 C C . ARG M 4 19 ? 60.286 -21.858 -18.440 1.00 31.52 155 ARG M C 1
ATOM 7249 O O . ARG M 4 19 ? 61.127 -21.221 -17.774 1.00 31.86 155 ARG M O 1
ATOM 7257 N N . ARG M 4 20 ? 59.113 -21.354 -18.765 1.00 26.97 156 ARG M N 1
ATOM 7258 C CA . ARG M 4 20 ? 58.741 -19.953 -18.470 1.00 28.07 156 ARG M CA 1
ATOM 7259 C C . ARG M 4 20 ? 58.511 -19.786 -16.960 1.00 29.42 156 ARG M C 1
ATOM 7260 O O . ARG M 4 20 ? 58.941 -18.758 -16.387 1.00 30.14 156 ARG M O 1
ATOM 7268 N N . PHE M 4 21 ? 57.884 -20.774 -16.324 1.00 24.44 157 PHE M N 1
ATOM 7269 C CA . PHE M 4 21 ? 57.618 -20.762 -14.872 1.00 28.63 157 PHE M CA 1
ATOM 7270 C C . PHE M 4 21 ? 58.938 -20.637 -14.085 1.00 29.98 157 PHE M C 1
ATOM 7271 O O . PHE M 4 21 ? 58.989 -19.877 -13.134 1.00 32.12 157 PHE M O 1
ATOM 7279 N N . LYS M 4 22 ? 60.007 -21.279 -14.526 1.00 32.06 158 LYS M N 1
ATOM 7280 C CA . LYS M 4 22 ? 61.310 -21.190 -13.842 1.00 33.41 158 LYS M CA 1
ATOM 7281 C C . LYS M 4 22 ? 61.919 -19.793 -14.017 1.00 36.05 158 LYS M C 1
ATOM 7282 O O . LYS M 4 22 ? 62.768 -19.402 -13.181 1.00 31.97 158 LYS M O 1
ATOM 7288 N N . GLN M 4 23 ? 61.569 -19.070 -15.088 1.00 34.61 159 GLN M N 1
ATOM 7289 C CA . GLN M 4 23 ? 61.986 -17.665 -15.319 1.00 33.71 159 GLN M CA 1
ATOM 7290 C C . GLN M 4 23 ? 61.094 -16.661 -14.565 1.00 30.38 159 GLN M C 1
ATOM 7291 O O . GLN M 4 23 ? 61.608 -15.669 -14.145 1.00 31.73 159 GLN M O 1
ATOM 7297 N N . GLN M 4 24 ? 59.798 -16.908 -14.429 1.00 30.05 160 GLN M N 1
ATOM 7298 C CA . GLN M 4 24 ? 58.853 -15.987 -13.722 1.00 32.80 160 GLN M CA 1
ATOM 7299 C C . GLN M 4 24 ? 57.607 -16.753 -13.273 1.00 28.38 160 GLN M C 1
ATOM 7300 O O . GLN M 4 24 ? 56.980 -17.471 -14.114 1.00 31.19 160 GLN M O 1
ATOM 7306 N N . ARG M 4 25 ? 57.239 -16.623 -12.006 1.00 29.50 161 ARG M N 1
ATOM 7307 C CA . ARG M 4 25 ? 56.170 -17.435 -11.359 1.00 32.92 161 ARG M CA 1
ATOM 7308 C C . ARG M 4 25 ? 54.790 -16.859 -11.740 1.00 31.26 161 ARG M C 1
ATOM 7309 O O . ARG M 4 25 ? 53.795 -17.578 -11.602 1.00 35.93 161 ARG M O 1
ATOM 7317 N N . TYR M 4 26 ? 54.756 -15.598 -12.160 1.00 29.57 162 TYR M N 1
ATOM 7318 C CA . TYR M 4 26 ? 53.539 -14.812 -12.497 1.00 31.25 162 TYR M CA 1
ATOM 7319 C C . TYR M 4 26 ? 53.690 -14.198 -13.898 1.00 33.31 162 TYR M C 1
ATOM 7320 O O . TYR M 4 26 ? 54.816 -13.718 -14.235 1.00 33.18 162 TYR M O 1
ATOM 7329 N N . LEU M 4 27 ? 52.618 -14.250 -14.680 1.00 34.04 163 LEU M N 1
ATOM 7330 C CA . LEU M 4 27 ? 52.517 -13.606 -16.010 1.00 38.64 163 LEU M CA 1
ATOM 7331 C C . LEU M 4 27 ? 51.481 -12.488 -15.959 1.00 39.37 163 LEU M C 1
ATOM 7332 O O . LEU M 4 27 ? 50.426 -12.738 -15.451 1.00 36.35 163 LEU M O 1
ATOM 7337 N N . SER M 4 28 ? 51.770 -11.336 -16.563 1.00 38.27 164 SER M N 1
ATOM 7338 C CA . SER M 4 28 ? 50.782 -10.268 -16.846 1.00 40.33 164 SER M CA 1
ATOM 7339 C C . SER M 4 28 ? 49.804 -10.794 -17.902 1.00 41.18 164 SER M C 1
ATOM 7340 O O . SER M 4 28 ? 50.181 -11.757 -18.628 1.00 36.04 164 SER M O 1
ATOM 7343 N N . ALA M 4 29 ? 48.669 -10.121 -18.077 1.00 39.30 165 ALA M N 1
ATOM 7344 C CA . ALA M 4 29 ? 47.695 -10.479 -19.126 1.00 42.93 165 ALA M CA 1
ATOM 7345 C C . ALA M 4 29 ? 48.396 -10.487 -20.486 1.00 39.42 165 ALA M C 1
ATOM 7346 O O . ALA M 4 29 ? 48.204 -11.455 -21.237 1.00 39.08 165 ALA M O 1
ATOM 7348 N N . PRO M 4 30 ? 49.161 -9.442 -20.899 1.00 41.38 166 PRO M N 1
ATOM 7349 C CA . PRO M 4 30 ? 49.765 -9.469 -22.242 1.00 41.34 166 PRO M CA 1
ATOM 7350 C C . PRO M 4 30 ? 50.812 -10.594 -22.404 1.00 38.90 166 PRO M C 1
ATOM 7351 O O . PRO M 4 30 ? 50.877 -11.225 -23.434 1.00 35.83 166 PRO M O 1
ATOM 7355 N N . GLU M 4 31 ? 51.543 -10.943 -21.348 1.00 37.22 167 GLU M N 1
ATOM 7356 C CA . GLU M 4 31 ? 52.537 -12.047 -21.413 1.00 36.48 167 GLU M CA 1
ATOM 7357 C C . GLU M 4 31 ? 51.778 -13.377 -21.538 1.00 32.69 167 GLU M C 1
ATOM 7358 O O . GLU M 4 31 ? 52.188 -14.291 -22.287 1.00 33.38 167 GLU M O 1
ATOM 7364 N N . ARG M 4 32 ? 50.671 -13.512 -20.843 1.00 32.18 168 ARG M N 1
ATOM 7365 C CA . ARG M 4 32 ? 49.866 -14.741 -20.901 1.00 33.64 168 ARG M CA 1
ATOM 7366 C C . ARG M 4 32 ? 49.283 -14.873 -22.311 1.00 32.02 168 ARG M C 1
ATOM 7367 O O . ARG M 4 32 ? 49.404 -15.973 -22.878 1.00 32.76 168 ARG M O 1
ATOM 7375 N N . ASP M 4 33 ? 48.741 -13.806 -22.889 1.00 38.46 169 ASP M N 1
ATOM 7376 C CA . ASP M 4 33 ? 48.176 -13.819 -24.264 1.00 43.13 169 ASP M CA 1
ATOM 7377 C C . ASP M 4 33 ? 49.270 -14.199 -25.274 1.00 43.22 169 ASP M C 1
ATOM 7378 O O . ASP M 4 33 ? 48.991 -15.016 -26.141 1.00 41.43 169 ASP M O 1
ATOM 7383 N N . GLN M 4 34 ? 50.490 -13.669 -25.131 1.00 44.85 170 GLN M N 1
ATOM 7384 C CA . GLN M 4 34 ? 51.603 -13.934 -26.073 1.00 46.93 170 GLN M CA 1
ATOM 7385 C C . GLN M 4 34 ? 52.064 -15.384 -25.890 1.00 43.96 170 GLN M C 1
ATOM 7386 O O . GLN M 4 34 ? 52.328 -16.023 -26.906 1.00 40.72 170 GLN M O 1
ATOM 7392 N N . LEU M 4 35 ? 52.176 -15.889 -24.666 1.00 35.72 171 LEU M N 1
ATOM 7393 C CA . LEU M 4 35 ? 52.593 -17.296 -24.457 1.00 34.41 171 LEU M CA 1
ATOM 7394 C C . LEU M 4 35 ? 51.496 -18.218 -25.012 1.00 37.11 171 LEU M C 1
ATOM 7395 O O . LEU M 4 35 ? 51.819 -19.215 -25.685 1.00 33.48 171 LEU M O 1
ATOM 7400 N N . ALA M 4 36 ? 50.219 -17.908 -24.767 1.00 33.79 172 ALA M N 1
ATOM 7401 C CA . ALA M 4 36 ? 49.107 -18.742 -25.282 1.00 33.62 172 ALA M CA 1
ATOM 7402 C C . ALA M 4 36 ? 49.215 -18.823 -26.810 1.00 37.29 172 ALA M C 1
ATOM 7403 O O . ALA M 4 36 ? 49.049 -19.912 -27.344 1.00 34.43 172 ALA M O 1
ATOM 7405 N N . SER M 4 37 ? 49.510 -17.702 -27.467 1.00 38.57 173 SER M N 1
ATOM 7406 C CA . SER M 4 37 ? 49.607 -17.635 -28.939 1.00 44.25 173 SER M CA 1
ATOM 7407 C C . SER M 4 37 ? 50.739 -18.551 -29.431 1.00 43.64 173 SER M C 1
ATOM 7408 O O . SER M 4 37 ? 50.502 -19.325 -30.354 1.00 48.03 173 SER M O 1
ATOM 7411 N N . VAL M 4 38 ? 51.915 -18.499 -28.810 1.00 41.87 174 VAL M N 1
ATOM 7412 C CA . VAL M 4 38 ? 53.108 -19.309 -29.189 1.00 43.16 174 VAL M CA 1
ATOM 7413 C C . VAL M 4 38 ? 52.818 -20.798 -28.964 1.00 41.45 174 VAL M C 1
ATOM 7414 O O . VAL M 4 38 ? 53.212 -21.581 -29.815 1.00 38.76 174 VAL M O 1
ATOM 7418 N N . LEU M 4 39 ? 52.172 -21.201 -27.874 1.00 39.32 175 LEU M N 1
ATOM 7419 C CA . LEU M 4 39 ? 51.921 -22.645 -27.567 1.00 39.52 175 LEU M CA 1
ATOM 7420 C C . LEU M 4 39 ? 50.655 -23.183 -28.248 1.00 45.87 175 LEU M C 1
ATOM 7421 O O . LEU M 4 39 ? 50.424 -24.388 -28.137 1.00 45.32 175 LEU M O 1
ATOM 7426 N N . LYS M 4 40 ? 49.822 -22.325 -28.847 1.00 44.41 176 LYS M N 1
ATOM 7427 C CA . LYS M 4 40 ? 48.498 -22.727 -29.414 1.00 48.55 176 LYS M CA 1
ATOM 7428 C C . LYS M 4 40 ? 47.595 -23.277 -28.292 1.00 41.42 176 LYS M C 1
ATOM 7429 O O . LYS M 4 40 ? 46.969 -24.319 -28.453 1.00 40.00 176 LYS M O 1
ATOM 7435 N N . LEU M 4 41 ? 47.480 -22.539 -27.206 1.00 38.46 177 LEU M N 1
ATOM 7436 C CA . LEU M 4 41 ? 46.509 -22.778 -26.117 1.00 39.64 177 LEU M CA 1
ATOM 7437 C C . LEU M 4 41 ? 45.637 -21.528 -25.959 1.00 39.14 177 LEU M C 1
ATOM 7438 O O . LEU M 4 41 ? 46.031 -20.474 -26.488 1.00 36.71 177 LEU M O 1
ATOM 7443 N N . THR M 4 42 ? 44.557 -21.590 -25.178 1.00 36.41 178 THR M N 1
ATOM 7444 C CA . THR M 4 42 ? 43.820 -20.351 -24.832 1.00 37.62 178 THR M CA 1
ATOM 7445 C C . THR M 4 42 ? 44.567 -19.603 -23.743 1.00 32.80 178 THR M C 1
ATOM 7446 O O . THR M 4 42 ? 45.320 -20.237 -22.935 1.00 32.49 178 THR M O 1
ATOM 7450 N N . SER M 4 43 ? 44.286 -18.305 -23.645 1.00 34.46 179 SER M N 1
ATOM 7451 C CA . SER M 4 43 ? 44.802 -17.473 -22.536 1.00 36.05 179 SER M CA 1
ATOM 7452 C C . SER M 4 43 ? 44.301 -18.023 -21.184 1.00 34.49 179 SER M C 1
ATOM 7453 O O . SER M 4 43 ? 45.093 -18.039 -20.216 1.00 31.45 179 SER M O 1
ATOM 7456 N N . THR M 4 44 ? 43.048 -18.459 -21.085 1.00 32.87 180 THR M N 1
ATOM 7457 C CA . THR M 4 44 ? 42.527 -19.077 -19.842 1.00 33.39 180 THR M CA 1
ATOM 7458 C C . THR M 4 44 ? 43.361 -20.316 -19.478 1.00 31.68 180 THR M C 1
ATOM 7459 O O . THR M 4 44 ? 43.703 -20.478 -18.287 1.00 29.89 180 THR M O 1
ATOM 7463 N N . GLN M 4 45 ? 43.692 -21.168 -20.445 1.00 31.90 181 GLN M N 1
ATOM 7464 C CA . GLN M 4 45 ? 44.458 -22.417 -20.151 1.00 29.07 181 GLN M CA 1
ATOM 7465 C C . GLN M 4 45 ? 45.827 -22.067 -19.563 1.00 28.86 181 GLN M C 1
ATOM 7466 O O . GLN M 4 45 ? 46.272 -22.725 -18.617 1.00 30.50 181 GLN M O 1
ATOM 7472 N N . VAL M 4 46 ? 46.474 -21.035 -20.084 1.00 28.83 182 VAL M N 1
ATOM 7473 C CA . VAL M 4 46 ? 47.785 -20.607 -19.552 1.00 27.86 182 VAL M CA 1
ATOM 7474 C C . VAL M 4 46 ? 47.580 -20.015 -18.160 1.00 27.70 182 VAL M C 1
ATOM 7475 O O . VAL M 4 46 ? 48.367 -20.385 -17.239 1.00 29.18 182 VAL M O 1
ATOM 7479 N N . LYS M 4 47 ? 46.553 -19.176 -17.994 1.00 31.72 183 LYS M N 1
ATOM 7480 C CA . LYS M 4 47 ? 46.284 -18.540 -16.692 1.00 29.96 183 LYS M CA 1
ATOM 7481 C C . LYS M 4 47 ? 46.127 -19.628 -15.635 1.00 30.42 183 LYS M C 1
ATOM 7482 O O . LYS M 4 47 ? 46.747 -19.509 -14.544 1.00 33.47 183 LYS M O 1
ATOM 7488 N N . ILE M 4 48 ? 45.286 -20.623 -15.929 1.00 30.58 184 ILE M N 1
ATOM 7489 C CA . ILE M 4 48 ? 44.960 -21.695 -14.952 1.00 28.78 184 ILE M CA 1
ATOM 7490 C C . ILE M 4 48 ? 46.207 -22.587 -14.737 1.00 29.16 184 ILE M C 1
ATOM 7491 O O . ILE M 4 48 ? 46.428 -23.068 -13.612 1.00 26.79 184 ILE M O 1
ATOM 7496 N N . TRP M 4 49 ? 47.005 -22.827 -15.775 1.00 25.39 185 TRP M N 1
ATOM 7497 C CA . TRP M 4 49 ? 48.203 -23.693 -15.632 1.00 27.25 185 TRP M CA 1
ATOM 7498 C C . TRP M 4 49 ? 49.128 -23.042 -14.605 1.00 23.28 185 TRP M C 1
ATOM 7499 O O . TRP M 4 49 ? 49.651 -23.763 -13.756 1.00 25.85 185 TRP M O 1
ATOM 7510 N N . PHE M 4 50 ? 49.309 -21.737 -14.690 1.00 25.92 186 PHE M N 1
ATOM 7511 C CA . PHE M 4 50 ? 50.178 -20.954 -13.779 1.00 26.16 186 PHE M CA 1
ATOM 7512 C C . PHE M 4 50 ? 49.596 -21.045 -12.370 1.00 28.66 186 PHE M C 1
ATOM 7513 O O . PHE M 4 50 ? 50.383 -21.289 -11.424 1.00 26.56 186 PHE M O 1
ATOM 7521 N N . GLN M 4 51 ? 48.278 -20.904 -12.202 1.00 28.27 187 GLN M N 1
ATOM 7522 C CA . GLN M 4 51 ? 47.692 -20.957 -10.838 1.00 29.94 187 GLN M CA 1
ATOM 7523 C C . GLN M 4 51 ? 47.910 -22.370 -10.270 1.00 31.00 187 GLN M C 1
ATOM 7524 O O . GLN M 4 51 ? 48.318 -22.483 -9.136 1.00 30.95 187 GLN M O 1
ATOM 7530 N N . ASN M 4 52 ? 47.664 -23.416 -11.063 1.00 27.18 188 ASN M N 1
ATOM 7531 C CA . ASN M 4 52 ? 47.859 -24.821 -10.602 1.00 30.96 188 ASN M CA 1
ATOM 7532 C C . ASN M 4 52 ? 49.353 -25.066 -10.322 1.00 23.51 188 ASN M C 1
ATOM 7533 O O . ASN M 4 52 ? 49.688 -25.820 -9.401 1.00 27.74 188 ASN M O 1
ATOM 7538 N N . ARG M 4 53 ? 50.242 -24.479 -11.082 1.00 23.63 189 ARG M N 1
ATOM 7539 C CA . ARG M 4 53 ? 51.699 -24.782 -10.942 1.00 23.42 189 ARG M CA 1
ATOM 7540 C C . ARG M 4 53 ? 52.210 -24.111 -9.665 1.00 25.17 189 ARG M C 1
ATOM 7541 O O . ARG M 4 53 ? 52.981 -24.724 -8.933 1.00 29.49 189 ARG M O 1
ATOM 7549 N N . ARG M 4 54 ? 51.724 -22.911 -9.365 1.00 27.71 190 ARG M N 1
ATOM 7550 C CA . ARG M 4 54 ? 52.121 -22.215 -8.136 1.00 28.68 190 ARG M CA 1
ATOM 7551 C C . ARG M 4 54 ? 51.606 -23.009 -6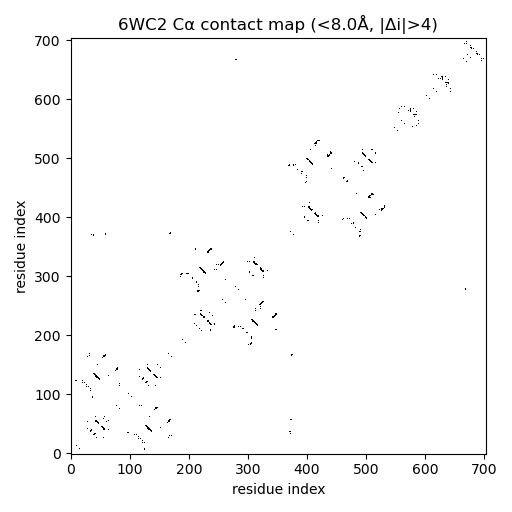.943 1.00 32.60 190 ARG M C 1
ATOM 7552 O O . ARG M 4 54 ? 52.385 -23.137 -5.979 1.00 28.62 190 ARG M O 1
ATOM 7560 N N . TYR M 4 55 ? 50.359 -23.517 -7.008 1.00 30.89 191 TYR M N 1
ATOM 7561 C CA . TYR M 4 55 ? 49.782 -24.282 -5.882 1.00 31.48 191 TYR M CA 1
ATOM 7562 C C . TYR M 4 55 ? 50.641 -25.526 -5.636 1.00 34.11 191 TYR M C 1
ATOM 7563 O O . TYR M 4 55 ? 50.992 -25.796 -4.491 1.00 33.56 191 TYR M O 1
ATOM 7572 N N . LYS M 4 56 ? 51.004 -26.227 -6.706 1.00 34.28 192 LYS M N 1
ATOM 7573 C CA . LYS M 4 56 ? 51.823 -27.450 -6.634 1.00 42.05 192 LYS M CA 1
ATOM 7574 C C . LYS M 4 56 ? 53.226 -27.122 -6.093 1.00 39.94 192 LYS M C 1
ATOM 7575 O O . LYS M 4 56 ? 53.743 -27.941 -5.334 1.00 38.35 192 LYS M O 1
ATOM 7581 N N . SER M 4 57 ? 53.805 -25.966 -6.381 1.00 38.45 193 SER M N 1
ATOM 7582 C CA . SER M 4 57 ? 55.189 -25.645 -5.905 1.00 42.92 193 SER M CA 1
ATOM 7583 C C . SER M 4 57 ? 55.199 -25.441 -4.376 1.00 44.22 193 SER M C 1
ATOM 7584 O O . SER M 4 57 ? 56.252 -25.679 -3.748 1.00 46.47 193 SER M O 1
ATOM 7587 N N . LYS M 4 58 ? 54.072 -25.117 -3.761 1.00 44.11 194 LYS M N 1
ATOM 7588 C CA . LYS M 4 58 ? 54.012 -24.980 -2.280 1.00 51.94 194 LYS M CA 1
ATOM 7589 C C . LYS M 4 58 ? 54.060 -26.360 -1.601 1.00 55.71 194 LYS M C 1
ATOM 7590 O O . LYS M 4 58 ? 54.058 -26.339 -0.426 1.00 61.80 194 LYS M O 1
ATOM 7596 N N . ARG M 4 59 ? 54.200 -27.470 -2.343 1.00 65.88 195 ARG M N 1
ATOM 7597 C CA . ARG M 4 59 ? 54.649 -28.823 -1.891 1.00 72.02 195 ARG M CA 1
ATOM 7598 C C . ARG M 4 59 ? 56.066 -29.135 -2.415 1.00 71.70 195 ARG M C 1
ATOM 7599 O O . ARG M 4 59 ? 56.838 -29.714 -1.629 1.00 72.92 195 ARG M O 1
ATOM 7607 N N . ARG N 4 6 ? 41.200 -66.739 25.609 1.00 100.52 142 ARG N N 1
ATOM 7608 C CA . ARG N 4 6 ? 42.431 -66.151 26.230 1.00 99.89 142 ARG N CA 1
ATOM 7609 C C . ARG N 4 6 ? 43.500 -67.242 26.464 1.00 92.11 142 ARG N C 1
ATOM 7610 O O . ARG N 4 6 ? 43.451 -68.277 25.795 1.00 97.97 142 ARG N O 1
ATOM 7618 N N . VAL N 4 7 ? 44.444 -67.007 27.381 1.00 76.25 143 VAL N N 1
ATOM 7619 C CA . VAL N 4 7 ? 45.722 -67.768 27.529 1.00 76.73 143 VAL N CA 1
ATOM 7620 C C . VAL N 4 7 ? 46.193 -67.626 28.998 1.00 66.85 143 VAL N C 1
ATOM 7621 O O . VAL N 4 7 ? 45.983 -66.563 29.615 1.00 58.75 143 VAL N O 1
ATOM 7625 N N . LEU N 4 8 ? 46.777 -68.698 29.542 1.00 66.10 144 LEU N N 1
ATOM 7626 C CA . LEU N 4 8 ? 47.609 -68.688 30.776 1.00 66.50 144 LEU N CA 1
ATOM 7627 C C . LEU N 4 8 ? 49.008 -68.154 30.428 1.00 60.74 144 LEU N C 1
ATOM 7628 O O . LEU N 4 8 ? 49.505 -68.466 29.346 1.00 64.38 144 LEU N O 1
ATOM 7633 N N . PHE N 4 9 ? 49.589 -67.353 31.313 1.00 53.57 145 PHE N N 1
ATOM 7634 C CA . PHE N 4 9 ? 50.914 -66.734 31.102 1.00 50.24 145 PHE N CA 1
ATOM 7635 C C . PHE N 4 9 ? 51.985 -67.819 31.218 1.00 51.27 145 PHE N C 1
ATOM 7636 O O . PHE N 4 9 ? 51.780 -68.799 31.948 1.00 48.60 145 PHE N O 1
ATOM 7644 N N . SER N 4 10 ? 53.066 -67.655 30.457 1.00 51.48 146 SER N N 1
ATOM 7645 C CA . SER N 4 10 ? 54.213 -68.590 30.413 1.00 54.56 146 SER N CA 1
ATOM 7646 C C . SER N 4 10 ? 54.854 -68.619 31.789 1.00 50.79 146 SER N C 1
ATOM 7647 O O . SER N 4 10 ? 54.685 -67.644 32.564 1.00 47.49 146 SER N O 1
ATOM 7650 N N . GLN N 4 11 ? 55.573 -69.694 32.078 1.00 54.28 147 GLN N N 1
ATOM 7651 C CA . GLN N 4 11 ? 56.353 -69.814 33.332 1.00 57.99 147 GLN N CA 1
ATOM 7652 C C . GLN N 4 11 ?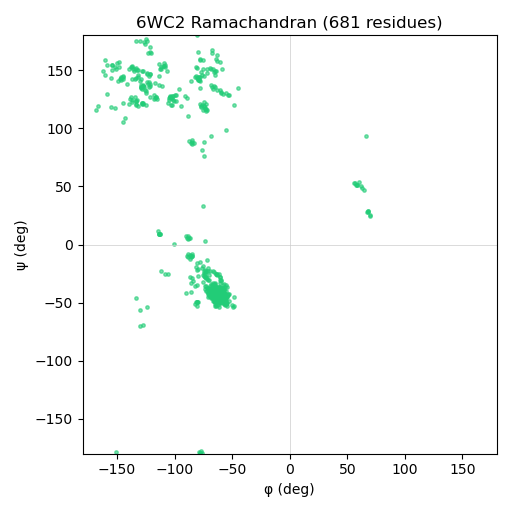 57.339 -68.627 33.417 1.00 55.10 147 GLN N C 1
ATOM 7653 O O . GLN N 4 11 ? 57.472 -68.063 34.512 1.00 52.01 147 GLN N O 1
ATOM 7659 N N . ALA N 4 12 ? 57.956 -68.210 32.304 1.00 55.62 148 ALA N N 1
ATOM 7660 C CA . ALA N 4 12 ? 58.892 -67.051 32.279 1.00 53.76 148 ALA N CA 1
ATOM 7661 C C . ALA N 4 12 ? 58.156 -65.755 32.652 1.00 48.06 148 ALA N C 1
ATOM 7662 O O . ALA N 4 12 ? 58.699 -64.983 33.440 1.00 46.87 148 ALA N O 1
ATOM 7664 N N . GLN N 4 13 ? 56.951 -65.506 32.123 1.00 45.99 149 GLN N N 1
ATOM 7665 C CA . GLN N 4 13 ? 56.168 -64.292 32.481 1.00 42.51 149 GLN N CA 1
ATOM 7666 C C . GLN N 4 13 ? 55.858 -64.321 33.986 1.00 36.51 149 GLN N C 1
ATOM 7667 O O . GLN N 4 13 ? 56.076 -63.307 34.641 1.00 35.68 149 GLN N O 1
ATOM 7673 N N . VAL N 4 14 ? 55.379 -65.436 34.512 1.00 39.24 150 VAL N N 1
ATOM 7674 C CA . VAL N 4 14 ? 54.960 -65.555 35.935 1.00 36.87 150 VAL N CA 1
ATOM 7675 C C . VAL N 4 14 ? 56.189 -65.421 36.821 1.00 40.28 150 VAL N C 1
ATOM 7676 O O . VAL N 4 14 ? 56.095 -64.670 37.796 1.00 41.25 150 VAL N O 1
ATOM 7680 N N . TYR N 4 15 ? 57.313 -66.028 36.448 1.00 42.03 151 TYR N N 1
ATOM 7681 C CA . TYR N 4 15 ? 58.621 -65.835 37.118 1.00 45.79 151 TYR N CA 1
ATOM 7682 C C . TYR N 4 15 ? 58.908 -64.337 37.314 1.00 42.31 151 TYR N C 1
ATOM 7683 O O . TYR N 4 15 ? 59.138 -63.902 38.475 1.00 41.61 151 TYR N O 1
ATOM 7692 N N . GLU N 4 16 ? 58.827 -63.542 36.247 1.00 43.45 152 GLU N N 1
ATOM 7693 C CA . GLU N 4 16 ? 59.206 -62.102 36.311 1.00 38.83 152 GLU N CA 1
ATOM 7694 C C . GLU N 4 16 ? 58.138 -61.347 37.115 1.00 33.58 152 GLU N C 1
ATOM 7695 O O . GLU N 4 16 ? 58.496 -60.469 37.910 1.00 30.75 152 GLU N O 1
ATOM 7701 N N . LEU N 4 17 ? 56.872 -61.699 36.973 1.00 30.45 153 LEU N N 1
ATOM 7702 C CA . LEU N 4 17 ? 55.821 -60.963 37.703 1.00 28.51 153 LEU N CA 1
ATOM 7703 C C . LEU N 4 17 ? 55.997 -61.224 39.198 1.00 29.34 153 LEU N C 1
ATOM 7704 O O . LEU N 4 17 ? 55.974 -60.239 39.968 1.00 32.77 153 LEU N O 1
ATOM 7709 N N . GLU N 4 18 ? 56.232 -62.463 39.600 1.00 33.44 154 GLU N N 1
ATOM 7710 C CA . GLU N 4 18 ? 56.377 -62.816 41.032 1.00 34.93 154 GLU N CA 1
ATOM 7711 C C . GLU N 4 18 ? 57.657 -62.166 41.550 1.00 35.48 154 GLU N C 1
ATOM 7712 O O . GLU N 4 18 ? 57.634 -61.657 42.694 1.00 34.84 154 GLU N O 1
ATOM 7718 N N . ARG N 4 19 ? 58.724 -62.134 40.749 1.00 40.08 155 ARG N N 1
ATOM 7719 C CA . ARG N 4 19 ? 60.028 -61.566 41.217 1.00 40.37 155 ARG N CA 1
ATOM 7720 C C . ARG N 4 19 ? 59.822 -60.077 41.525 1.00 35.93 155 ARG N C 1
ATOM 7721 O O . ARG N 4 19 ? 60.299 -59.586 42.555 1.00 33.16 155 ARG N O 1
ATOM 7729 N N . ARG N 4 20 ? 59.070 -59.371 40.690 1.00 31.05 156 ARG N N 1
ATOM 7730 C CA . ARG N 4 20 ? 58.853 -57.925 40.885 1.00 29.10 156 ARG N CA 1
ATOM 7731 C C . ARG N 4 20 ? 57.913 -57.708 42.061 1.00 28.26 156 ARG N C 1
ATOM 7732 O O . ARG N 4 20 ? 58.184 -56.787 42.875 1.00 30.76 156 ARG N O 1
ATOM 7740 N N . PHE N 4 21 ? 56.879 -58.561 42.183 1.00 29.43 157 PHE N N 1
ATOM 7741 C CA . PHE N 4 21 ? 55.886 -58.466 43.267 1.00 31.12 157 PHE N CA 1
ATOM 7742 C C . PHE N 4 21 ? 56.560 -58.555 44.651 1.00 33.31 157 PHE N C 1
ATOM 7743 O O . PHE N 4 21 ? 56.157 -57.840 45.598 1.00 32.62 157 PHE N O 1
ATOM 7751 N N . LYS N 4 22 ? 57.581 -59.388 44.796 1.00 37.82 158 LYS N N 1
ATOM 7752 C CA . LYS N 4 22 ? 58.354 -59.514 46.052 1.00 47.39 158 LYS N CA 1
ATOM 7753 C C . LYS N 4 22 ? 58.973 -58.170 46.492 1.00 49.38 158 LYS N C 1
ATOM 7754 O O . LYS N 4 22 ? 59.067 -57.908 47.715 1.00 52.06 158 LYS N O 1
ATOM 7760 N N . GLN N 4 23 ? 59.385 -57.362 45.522 1.00 43.78 159 GLN N N 1
ATOM 7761 C CA . GLN N 4 23 ? 60.072 -56.062 45.746 1.00 42.19 159 GLN N CA 1
ATOM 7762 C C . GLN N 4 23 ? 59.039 -54.934 45.833 1.00 38.21 159 GLN N C 1
ATOM 7763 O O . GLN N 4 23 ? 59.207 -54.052 46.647 1.00 38.31 159 GLN N O 1
ATOM 7769 N N . GLN N 4 24 ? 58.011 -54.933 44.983 1.00 35.99 160 GLN N N 1
ATOM 7770 C CA . GLN N 4 24 ? 56.973 -53.860 44.959 1.00 37.49 160 GLN N CA 1
ATOM 7771 C C . GLN N 4 24 ? 55.600 -54.491 44.739 1.00 38.05 160 GLN N C 1
ATOM 7772 O O . GLN N 4 24 ? 55.439 -55.102 43.705 1.00 35.18 160 GLN N O 1
ATOM 7778 N N . ARG N 4 25 ? 54.668 -54.285 45.671 1.00 33.07 161 ARG N N 1
ATOM 7779 C CA . ARG N 4 25 ? 53.327 -54.879 45.639 1.00 35.79 161 ARG N CA 1
ATOM 7780 C C . ARG N 4 25 ? 52.441 -54.058 44.711 1.00 33.38 161 ARG N C 1
ATOM 7781 O O . ARG N 4 25 ? 51.428 -54.595 44.290 1.00 34.51 161 ARG N O 1
ATOM 7789 N N . TYR N 4 26 ? 52.827 -52.813 44.427 1.00 31.34 162 TYR N N 1
ATOM 7790 C CA . TYR N 4 26 ? 52.113 -51.834 43.567 1.00 30.55 162 TYR N CA 1
ATOM 7791 C C . TYR N 4 26 ? 53.089 -51.268 42.544 1.00 31.67 162 TYR N C 1
ATOM 7792 O O . TYR N 4 26 ? 54.259 -50.987 42.958 1.00 31.16 162 TYR N O 1
ATOM 7801 N N . LEU N 4 27 ? 52.679 -51.155 41.284 1.00 27.97 163 LEU N N 1
ATOM 7802 C CA . LEU N 4 27 ? 53.451 -50.530 40.184 1.00 34.17 163 LEU N CA 1
ATOM 7803 C C . LEU N 4 27 ? 52.680 -49.315 39.696 1.00 35.02 163 LEU N C 1
ATOM 7804 O O . LEU N 4 27 ? 51.481 -49.458 39.472 1.00 31.55 163 LEU N O 1
ATOM 7809 N N . SER N 4 28 ? 53.375 -48.226 39.406 1.00 31.42 164 SER N N 1
ATOM 7810 C CA . SER N 4 28 ? 52.842 -47.033 38.692 1.00 33.24 164 SER N CA 1
ATOM 7811 C C . SER N 4 28 ? 52.525 -47.428 37.253 1.00 34.00 164 SER N C 1
ATOM 7812 O O . SER N 4 28 ? 53.055 -48.453 36.772 1.00 37.02 164 SER N O 1
ATOM 7815 N N . ALA N 4 29 ? 51.804 -46.577 36.552 1.00 35.10 165 ALA N N 1
ATOM 7816 C CA . ALA N 4 29 ? 51.503 -46.792 35.129 1.00 38.08 165 ALA N CA 1
ATOM 7817 C C . ALA N 4 29 ? 52.793 -46.919 34.326 1.00 34.82 165 ALA N C 1
ATOM 7818 O O . ALA N 4 29 ? 52.896 -47.869 33.555 1.00 34.23 165 ALA N O 1
ATOM 7820 N N . PRO N 4 30 ? 53.805 -46.018 34.453 1.00 36.90 166 PRO N N 1
ATOM 7821 C CA . PRO N 4 30 ? 55.059 -46.157 33.689 1.00 35.45 166 PRO N CA 1
ATOM 7822 C C . PRO N 4 30 ? 55.793 -47.482 33.980 1.00 34.48 166 PRO N C 1
ATOM 7823 O O . PRO N 4 30 ? 56.284 -48.152 33.061 1.00 32.62 166 PRO N O 1
ATOM 7827 N N . GLU N 4 31 ? 55.765 -47.934 35.231 1.00 30.28 167 GLU N N 1
ATOM 7828 C CA . GLU N 4 31 ? 56.440 -49.202 35.610 1.00 30.74 167 GLU N CA 1
ATOM 7829 C C . GLU N 4 31 ? 55.732 -50.392 34.973 1.00 32.54 167 GLU N C 1
ATOM 7830 O O . GLU N 4 31 ? 56.421 -51.333 34.413 1.00 28.44 167 GLU N O 1
ATOM 7836 N N . ARG N 4 32 ? 54.408 -50.331 35.001 1.00 31.28 168 ARG N N 1
ATOM 7837 C CA . ARG N 4 32 ? 53.524 -51.368 34.379 1.00 36.63 168 ARG N CA 1
ATOM 7838 C C . ARG N 4 32 ? 53.856 -51.429 32.877 1.00 36.23 168 ARG N C 1
ATOM 7839 O O . ARG N 4 32 ? 54.111 -52.537 32.402 1.00 36.59 168 ARG N O 1
ATOM 7847 N N . ASP N 4 33 ? 53.876 -50.287 32.188 1.00 34.09 169 ASP N N 1
ATOM 7848 C CA . ASP N 4 33 ? 54.131 -50.202 30.720 1.00 43.36 169 ASP N CA 1
ATOM 7849 C C . ASP N 4 33 ? 55.510 -50.786 30.380 1.00 41.44 169 ASP N C 1
ATOM 7850 O O . ASP N 4 33 ? 55.579 -51.549 29.433 1.00 38.64 169 ASP N O 1
ATOM 7855 N N . GLN N 4 34 ? 56.553 -50.480 31.168 1.00 38.14 170 GLN N N 1
ATOM 7856 C CA . GLN N 4 34 ? 57.938 -50.974 30.915 1.00 37.57 170 GLN N CA 1
ATOM 7857 C C . GLN N 4 34 ? 57.971 -52.489 31.141 1.00 34.80 170 GLN N C 1
ATOM 7858 O O . GLN N 4 34 ? 58.564 -53.224 30.315 1.00 33.62 170 GLN N O 1
ATOM 7864 N N . LEU N 4 35 ? 57.361 -52.981 32.214 1.00 32.04 171 LEU N N 1
ATOM 7865 C CA . LEU N 4 35 ? 57.388 -54.436 32.495 1.00 32.44 171 LEU N CA 1
ATOM 7866 C C . LEU N 4 35 ? 56.564 -55.151 31.398 1.00 34.87 171 LEU N C 1
ATOM 7867 O O . LEU N 4 35 ? 56.983 -56.190 30.889 1.00 35.67 171 LEU N O 1
ATOM 7872 N N . ALA N 4 36 ? 55.434 -54.592 31.022 1.00 32.15 172 ALA N N 1
ATOM 7873 C CA . ALA N 4 36 ? 54.511 -55.203 30.041 1.00 36.49 172 ALA N CA 1
ATOM 7874 C C . ALA N 4 36 ? 55.256 -55.362 28.724 1.00 38.25 172 ALA N C 1
ATOM 7875 O O . ALA N 4 36 ? 55.118 -56.391 28.100 1.00 41.50 172 ALA N O 1
ATOM 7877 N N . SER N 4 37 ? 56.031 -54.359 28.334 1.00 41.14 173 SER N N 1
ATOM 7878 C CA . SER N 4 37 ? 56.745 -54.342 27.032 1.00 47.69 173 SER N CA 1
ATOM 7879 C C . SER N 4 37 ? 57.777 -55.470 27.021 1.00 48.19 173 SER N C 1
ATOM 7880 O O . SER N 4 37 ? 57.815 -56.200 26.022 1.00 48.74 173 SER N O 1
ATOM 7883 N N . VAL N 4 38 ? 58.504 -55.665 28.127 1.00 48.10 174 VAL N N 1
ATOM 7884 C CA . VAL N 4 38 ? 59.553 -56.715 28.241 1.00 47.86 174 VAL N CA 1
ATOM 7885 C C . VAL N 4 38 ? 58.912 -58.102 28.281 1.00 47.46 174 VAL N C 1
ATOM 7886 O O . VAL N 4 38 ? 59.469 -58.984 27.645 1.00 51.83 174 VAL N O 1
ATOM 7890 N N . LEU N 4 39 ? 57.784 -58.307 28.945 1.00 42.10 175 LEU N N 1
ATOM 7891 C CA . LEU N 4 39 ? 57.157 -59.654 29.074 1.00 43.24 175 LEU N CA 1
ATOM 7892 C C . LEU N 4 39 ? 56.257 -59.959 27.860 1.00 44.25 175 LEU N C 1
ATOM 7893 O O . LEU N 4 39 ? 55.801 -61.096 27.752 1.00 45.83 175 LEU N O 1
ATOM 7898 N N . LYS N 4 40 ? 55.966 -58.971 27.005 1.00 45.35 176 LYS N N 1
ATOM 7899 C CA . LYS N 4 40 ? 55.058 -59.123 25.825 1.00 51.38 176 LYS N CA 1
ATOM 7900 C C . LYS N 4 40 ? 53.634 -59.423 26.318 1.00 47.75 176 LYS N C 1
ATOM 7901 O O . LYS N 4 40 ? 52.987 -60.296 25.801 1.00 52.47 176 LYS N O 1
ATOM 7907 N N . LEU N 4 41 ? 53.175 -58.665 27.282 1.00 42.45 177 LEU N N 1
ATOM 7908 C CA . LEU N 4 41 ? 51.798 -58.650 27.802 1.00 44.98 177 LEU N CA 1
ATOM 7909 C C . LEU N 4 41 ? 51.284 -57.216 27.658 1.00 42.69 177 LEU N C 1
ATOM 7910 O O . LEU N 4 41 ? 52.094 -56.326 27.538 1.00 40.22 177 LEU N O 1
ATOM 7915 N N . THR N 4 42 ? 49.986 -56.973 27.756 1.00 43.83 178 THR N N 1
ATOM 7916 C CA . THR N 4 42 ? 49.464 -55.583 27.779 1.00 42.46 178 THR N CA 1
ATOM 7917 C C . THR N 4 42 ? 49.681 -54.972 29.165 1.00 39.05 178 THR N C 1
ATOM 7918 O O . THR N 4 42 ? 49.800 -55.706 30.199 1.00 35.20 178 THR N O 1
ATOM 7922 N N . SER N 4 43 ? 49.666 -53.658 29.210 1.00 41.04 179 SER N N 1
ATOM 7923 C CA . SER N 4 43 ? 49.661 -52.849 30.450 1.00 45.68 179 SER N CA 1
ATOM 7924 C C . SER N 4 43 ? 48.491 -53.284 31.345 1.00 38.34 179 SER N C 1
ATOM 7925 O O . SER N 4 43 ? 48.675 -53.438 32.579 1.00 34.99 179 SER N O 1
ATOM 7928 N N . THR N 4 44 ? 47.309 -53.476 30.766 1.00 38.14 180 THR N N 1
ATOM 7929 C CA . THR N 4 44 ? 46.121 -53.953 31.512 1.00 40.03 180 THR N CA 1
ATOM 7930 C C . THR N 4 44 ? 46.429 -55.304 32.169 1.00 37.13 180 THR N C 1
ATOM 7931 O O . THR N 4 44 ? 46.070 -55.489 33.334 1.00 33.14 180 THR N O 1
ATOM 7935 N N . GLN N 4 45 ? 47.034 -56.240 31.439 1.00 39.79 181 GLN N N 1
ATOM 7936 C CA . GLN N 4 45 ? 47.272 -57.607 31.960 1.00 35.16 181 GLN N CA 1
ATOM 7937 C C . GLN N 4 45 ? 48.211 -57.528 33.157 1.00 33.65 181 GLN N C 1
ATOM 7938 O O . GLN N 4 45 ? 48.008 -58.265 34.111 1.00 32.21 181 GLN N O 1
ATOM 7944 N N . VAL N 4 46 ? 49.209 -56.663 33.114 1.00 32.93 182 VAL N N 1
ATOM 7945 C CA . VAL N 4 46 ? 50.127 -56.522 34.257 1.00 32.37 182 VAL N CA 1
ATOM 7946 C C . VAL N 4 46 ? 49.360 -55.858 35.405 1.00 33.35 182 VAL N C 1
ATOM 7947 O O . VAL N 4 46 ? 49.489 -56.335 36.554 1.00 26.99 182 VAL N O 1
ATOM 7951 N N . LYS N 4 47 ? 48.566 -54.829 35.105 1.00 31.88 183 LYS N N 1
ATOM 7952 C CA . LYS N 4 47 ? 47.817 -54.112 36.156 1.00 32.28 183 LYS N CA 1
ATOM 7953 C C . LYS N 4 47 ? 46.924 -55.124 36.888 1.00 33.50 183 LYS N C 1
ATOM 7954 O O . LYS N 4 47 ? 46.902 -55.097 38.110 1.00 31.29 183 LYS N O 1
ATOM 7960 N N . ILE N 4 48 ? 46.208 -55.952 36.147 1.00 30.95 184 ILE N N 1
ATOM 7961 C CA . ILE N 4 48 ? 45.214 -56.923 36.690 1.00 31.57 184 ILE N CA 1
ATOM 7962 C C . ILE N 4 48 ? 45.980 -58.059 37.369 1.00 31.24 184 ILE N C 1
ATOM 7963 O O . ILE N 4 48 ? 45.530 -58.497 38.368 1.00 29.12 184 ILE N O 1
ATOM 7968 N N . TRP N 4 49 ? 47.138 -58.476 36.871 1.00 27.60 185 TRP N N 1
ATOM 7969 C CA . TRP N 4 49 ? 47.924 -59.548 37.534 1.00 30.03 185 TRP N CA 1
ATOM 7970 C C . TRP N 4 49 ? 48.313 -59.062 38.939 1.00 27.32 185 TRP N C 1
ATOM 7971 O O . TRP N 4 49 ? 48.165 -59.823 39.867 1.00 30.73 185 TRP N O 1
ATOM 7982 N N . PHE N 4 50 ? 48.748 -57.814 39.056 1.00 26.62 186 PHE N N 1
ATOM 7983 C CA . PHE N 4 50 ? 49.095 -57.186 40.348 1.00 27.87 186 PHE N CA 1
ATOM 7984 C C . PHE N 4 50 ? 47.844 -57.120 41.249 1.00 29.23 186 PHE N C 1
ATOM 7985 O O . PHE N 4 50 ? 47.962 -57.519 42.438 1.00 27.43 186 PHE N O 1
ATOM 7993 N N . GLN N 4 51 ? 46.673 -56.757 40.702 1.00 28.00 187 GLN N N 1
ATOM 7994 C CA . GLN N 4 51 ? 45.452 -56.666 41.528 1.00 33.23 187 GLN N CA 1
ATOM 7995 C C . GLN N 4 51 ? 45.084 -58.055 42.031 1.00 28.12 187 GLN N C 1
ATOM 7996 O O . GLN N 4 51 ? 44.791 -58.185 43.200 1.00 29.65 187 GLN N O 1
ATOM 8002 N N . ASN N 4 52 ? 45.135 -59.062 41.166 1.00 27.27 188 ASN N N 1
ATOM 8003 C CA . ASN N 4 52 ? 44.763 -60.439 41.500 1.00 28.18 188 ASN N CA 1
ATOM 8004 C C . ASN N 4 52 ? 45.805 -60.973 42.504 1.00 29.03 188 ASN N C 1
ATOM 8005 O O . ASN N 4 52 ? 45.446 -61.758 43.376 1.00 30.37 188 ASN N O 1
ATOM 8010 N N . ARG N 4 53 ? 47.075 -60.644 42.353 1.00 26.88 189 ARG N N 1
ATOM 8011 C CA . ARG N 4 53 ? 48.128 -61.212 43.227 1.00 29.28 189 ARG N CA 1
ATOM 8012 C C . ARG N 4 53 ? 47.994 -60.619 44.641 1.00 31.73 189 ARG N C 1
ATOM 8013 O O . ARG N 4 53 ? 48.107 -61.368 45.604 1.00 29.21 189 ARG N O 1
ATOM 8021 N N . ARG N 4 54 ? 47.644 -59.341 44.743 1.00 32.87 190 ARG N N 1
ATOM 8022 C CA . ARG N 4 54 ? 47.442 -58.721 46.070 1.00 34.95 190 ARG N CA 1
ATOM 8023 C C . ARG N 4 54 ? 46.235 -59.369 46.723 1.00 37.07 190 ARG N C 1
ATOM 8024 O O . ARG N 4 54 ? 46.334 -59.671 47.933 1.00 36.84 190 ARG N O 1
ATOM 8032 N N . TYR N 4 55 ? 45.158 -59.599 45.964 1.00 32.84 191 TYR N N 1
ATOM 8033 C CA . TYR N 4 55 ? 43.930 -60.219 46.535 1.00 35.37 191 TYR N CA 1
ATOM 8034 C C . TYR N 4 55 ? 44.268 -61.619 47.060 1.00 36.78 191 TYR N C 1
ATOM 8035 O O . TYR N 4 55 ? 43.887 -61.940 48.149 1.00 34.77 191 TYR N O 1
ATOM 8044 N N . LYS N 4 56 ? 45.009 -62.393 46.279 1.00 42.79 192 LYS N N 1
ATOM 8045 C CA . LYS N 4 56 ? 45.380 -63.778 46.620 1.00 48.81 192 LYS N CA 1
ATOM 8046 C C . LYS N 4 56 ? 46.305 -63.763 47.852 1.00 49.59 192 LYS N C 1
ATOM 8047 O O . LYS N 4 56 ? 46.179 -64.663 48.648 1.00 49.58 192 LYS N O 1
ATOM 8053 N N . SER N 4 57 ? 47.179 -62.774 48.039 1.00 48.30 193 SER N N 1
ATOM 8054 C CA . SER N 4 57 ? 48.083 -62.737 49.226 1.00 60.55 193 SER N CA 1
ATOM 8055 C C . SER N 4 57 ? 47.253 -62.456 50.491 1.00 58.58 193 SER N C 1
ATOM 8056 O O . SER N 4 57 ? 47.648 -62.886 51.590 1.00 65.10 193 SER N O 1
ATOM 8059 N N . LYS N 4 58 ? 46.158 -61.710 50.349 1.00 64.66 194 LYS N N 1
ATOM 8060 C CA . LYS N 4 58 ? 45.118 -61.558 51.412 1.00 83.01 194 LYS N CA 1
ATOM 8061 C C . LYS N 4 58 ? 44.290 -62.855 51.521 1.00 94.92 194 LYS N C 1
ATOM 8062 O O . LYS N 4 58 ? 44.184 -63.624 52.488 1.00 82.28 194 LYS N O 1
ATOM 8068 N N . VAL O 4 7 ? 3.475 -85.267 -5.951 1.00 79.31 143 VAL O N 1
ATOM 8069 C CA . VAL O 4 7 ? 4.625 -86.012 -6.543 1.00 78.64 143 VAL O CA 1
ATOM 8070 C C . VAL O 4 7 ? 5.949 -85.403 -6.003 1.00 68.78 143 VAL O C 1
ATOM 8071 O O . VAL O 4 7 ? 6.032 -84.176 -5.757 1.00 60.96 143 VAL O O 1
ATOM 8075 N N . LEU O 4 8 ? 6.942 -86.269 -5.786 1.00 69.30 144 LEU O N 1
ATOM 8076 C CA . LEU O 4 8 ? 8.270 -85.976 -5.189 1.00 66.07 144 LEU O CA 1
ATOM 8077 C C . LEU O 4 8 ? 9.206 -85.373 -6.241 1.00 61.50 144 LEU O C 1
ATOM 8078 O O . LEU O 4 8 ? 9.066 -85.689 -7.434 1.00 65.41 144 LEU O O 1
ATOM 8083 N N . PHE O 4 9 ? 10.150 -84.562 -5.796 1.00 56.73 145 PHE O N 1
ATOM 8084 C CA . PHE O 4 9 ? 11.199 -83.964 -6.655 1.00 58.22 145 PHE O CA 1
ATOM 8085 C C . PHE O 4 9 ? 12.189 -85.062 -7.066 1.00 60.20 145 PHE O C 1
ATOM 8086 O O . PHE O 4 9 ? 12.356 -86.052 -6.312 1.00 57.28 145 PHE O O 1
ATOM 8094 N N . SER O 4 10 ? 12.803 -84.891 -8.235 1.00 60.98 146 SER O N 1
ATOM 8095 C CA . SER O 4 10 ? 13.849 -85.808 -8.763 1.00 65.33 146 SER O CA 1
ATOM 8096 C C . SER O 4 10 ? 15.031 -85.823 -7.797 1.00 63.26 146 SER O C 1
ATOM 8097 O O . SER O 4 10 ? 15.214 -84.861 -7.037 1.00 58.85 146 SER O O 1
ATOM 8100 N N . GLN O 4 11 ? 15.812 -86.887 -7.841 1.00 69.61 147 GLN O N 1
ATOM 8101 C CA . GLN O 4 11 ? 17.061 -87.000 -7.047 1.00 71.79 147 GLN O CA 1
ATOM 8102 C C . GLN O 4 11 ? 17.988 -85.831 -7.418 1.00 65.59 147 GLN O C 1
ATOM 8103 O O . GLN O 4 11 ? 18.575 -85.233 -6.489 1.00 60.26 147 GLN O O 1
ATOM 8109 N N . ALA O 4 12 ? 18.066 -85.467 -8.705 1.00 63.60 148 ALA O N 1
ATOM 8110 C CA . ALA O 4 12 ? 18.886 -84.325 -9.168 1.00 63.00 148 ALA O CA 1
ATOM 8111 C C . ALA O 4 12 ? 18.378 -83.011 -8.529 1.00 58.17 148 ALA O C 1
ATOM 8112 O O . ALA O 4 12 ? 19.227 -82.232 -8.048 1.00 57.05 148 ALA O O 1
ATOM 8114 N N . GLN O 4 13 ? 17.059 -82.758 -8.478 1.00 56.30 149 GLN O N 1
ATOM 8115 C CA . GLN O 4 13 ? 16.526 -81.510 -7.853 1.00 55.79 149 GLN O CA 1
ATOM 8116 C C . GLN O 4 13 ? 16.893 -81.500 -6.358 1.00 51.80 149 GLN O C 1
ATOM 8117 O O . GLN O 4 13 ? 17.399 -80.468 -5.872 1.00 47.92 149 GLN O O 1
ATOM 8123 N N . VAL O 4 14 ? 16.661 -82.596 -5.646 1.00 54.57 150 VAL O N 1
ATOM 8124 C CA . VAL O 4 14 ? 16.924 -82.669 -4.180 1.00 52.46 150 VAL O CA 1
ATOM 8125 C C . VAL O 4 14 ? 18.429 -82.527 -3.932 1.00 56.06 150 VAL O C 1
ATOM 8126 O O . VAL O 4 14 ? 18.780 -81.777 -3.019 1.00 51.32 150 VAL O O 1
ATOM 8130 N N . TYR O 4 15 ? 19.285 -83.171 -4.737 1.00 61.02 151 TYR O N 1
ATOM 8131 C CA . TYR O 4 15 ? 20.764 -82.992 -4.672 1.00 69.56 151 TYR O CA 1
ATOM 8132 C C . TYR O 4 15 ? 21.120 -81.504 -4.688 1.00 61.41 151 TYR O C 1
ATOM 8133 O O . TYR O 4 15 ? 21.854 -81.062 -3.770 1.00 60.61 151 TYR O O 1
ATOM 8142 N N . GLU O 4 16 ? 20.610 -80.744 -5.658 1.00 61.19 152 GLU O N 1
ATOM 8143 C CA . GLU O 4 16 ? 20.960 -79.296 -5.791 1.00 60.54 152 GLU O CA 1
ATOM 8144 C C . GLU O 4 16 ? 20.363 -78.523 -4.612 1.00 50.60 152 GLU O C 1
ATOM 8145 O O . GLU O 4 16 ? 21.037 -77.640 -4.083 1.00 51.64 152 GLU O O 1
ATOM 8151 N N . LEU O 4 17 ? 19.152 -78.848 -4.183 1.00 49.55 153 LEU O N 1
ATOM 8152 C CA . LEU O 4 17 ? 18.533 -78.095 -3.053 1.00 44.70 153 LEU O CA 1
ATOM 8153 C C . LEU O 4 17 ? 19.382 -78.327 -1.800 1.00 45.10 153 LEU O C 1
ATOM 8154 O O . LEU O 4 17 ? 19.690 -77.345 -1.118 1.00 49.36 153 LEU O O 1
ATOM 8159 N N . GLU O 4 18 ? 19.781 -79.564 -1.529 1.00 45.86 154 GLU O N 1
ATOM 8160 C CA . GLU O 4 18 ? 20.558 -79.890 -0.314 1.00 53.03 154 GLU O CA 1
ATOM 8161 C C . GLU O 4 18 ? 21.929 -79.206 -0.427 1.00 56.65 154 GLU O C 1
ATOM 8162 O O . GLU O 4 18 ? 22.398 -78.678 0.591 1.00 58.49 154 GLU O O 1
ATOM 8168 N N . ARG O 4 19 ? 22.544 -79.205 -1.608 1.00 58.90 155 ARG O N 1
ATOM 8169 C CA . ARG O 4 19 ? 23.894 -78.580 -1.781 1.00 67.13 155 ARG O CA 1
ATOM 8170 C C . ARG O 4 19 ? 23.808 -77.073 -1.467 1.00 62.24 155 ARG O C 1
ATOM 8171 O O . ARG O 4 19 ? 24.661 -76.574 -0.722 1.00 68.80 155 ARG O O 1
ATOM 8179 N N . ARG O 4 20 ? 22.761 -76.396 -1.926 1.00 60.31 156 ARG O N 1
ATOM 8180 C CA . ARG O 4 20 ? 22.569 -74.937 -1.673 1.00 58.74 156 ARG O CA 1
ATOM 8181 C C . ARG O 4 20 ? 22.266 -74.707 -0.190 1.00 55.07 156 ARG O C 1
ATOM 8182 O O . ARG O 4 20 ? 22.817 -73.753 0.395 1.00 57.55 156 ARG O O 1
ATOM 8190 N N . PHE O 4 21 ? 21.479 -75.593 0.416 1.00 51.67 157 PHE O N 1
ATOM 8191 C CA . PHE O 4 21 ? 21.065 -75.490 1.835 1.00 50.15 157 PHE O CA 1
ATOM 8192 C C . PHE O 4 21 ? 22.297 -75.548 2.740 1.00 53.36 157 PHE O C 1
ATOM 8193 O O . PHE O 4 21 ? 22.357 -74.821 3.733 1.00 53.48 157 PHE O O 1
ATOM 8201 N N . LYS O 4 22 ? 23.277 -76.388 2.427 1.00 57.95 158 LYS O N 1
ATOM 8202 C CA . LYS O 4 22 ? 24.474 -76.500 3.308 1.00 63.10 158 LYS O CA 1
ATOM 8203 C C . LYS O 4 22 ? 25.322 -75.225 3.192 1.00 65.23 158 LYS O C 1
ATOM 8204 O O . LYS O 4 22 ? 26.052 -74.937 4.180 1.00 67.95 158 LYS O O 1
ATOM 8210 N N . GLN O 4 23 ? 25.214 -74.468 2.096 1.00 63.25 159 GLN O N 1
ATOM 8211 C CA . GLN O 4 23 ? 25.917 -73.164 1.922 1.00 73.40 159 GLN O CA 1
ATOM 8212 C C . GLN O 4 23 ? 25.125 -72.001 2.533 1.00 74.58 159 GLN O C 1
ATOM 8213 O O . GLN O 4 23 ? 25.778 -71.116 3.099 1.00 73.25 159 GLN O O 1
ATOM 8219 N N . GLN O 4 24 ? 23.791 -71.965 2.369 1.00 64.72 160 GLN O N 1
ATOM 8220 C CA . GLN O 4 24 ? 22.905 -70.880 2.884 1.00 60.84 160 GLN O CA 1
ATOM 8221 C C . GLN O 4 24 ? 21.561 -71.477 3.314 1.00 57.26 160 GLN O C 1
ATOM 8222 O O . GLN O 4 24 ? 20.887 -72.094 2.453 1.00 53.57 160 GLN O O 1
ATOM 8228 N N . ARG O 4 25 ? 21.186 -71.297 4.578 1.00 54.70 161 ARG O N 1
ATOM 8229 C CA . ARG O 4 25 ? 19.976 -71.914 5.169 1.00 54.96 161 ARG O CA 1
ATOM 8230 C C . ARG O 4 25 ? 18.764 -71.082 4.751 1.00 49.30 161 ARG O C 1
ATOM 8231 O O . ARG O 4 25 ? 17.637 -71.620 4.808 1.00 45.68 161 ARG O O 1
ATOM 8239 N N . TYR O 4 26 ? 19.009 -69.823 4.382 1.00 47.66 162 TYR O N 1
ATOM 8240 C CA . TYR O 4 26 ? 17.998 -68.841 3.918 1.00 45.59 162 TYR O CA 1
ATOM 8241 C C . TYR O 4 26 ? 18.438 -68.267 2.572 1.00 48.00 162 TYR O C 1
ATOM 8242 O O . TYR O 4 26 ? 19.641 -67.889 2.413 1.00 51.65 162 TYR O O 1
ATOM 8251 N N . LEU O 4 27 ? 17.488 -68.181 1.635 1.00 48.52 163 LEU O N 1
ATOM 8252 C CA . LEU O 4 27 ? 17.715 -67.606 0.289 1.00 52.24 163 LEU O CA 1
ATOM 8253 C C . LEU O 4 27 ? 16.956 -66.292 0.187 1.00 48.96 163 LEU O C 1
ATOM 8254 O O . LEU O 4 27 ? 15.805 -66.296 0.538 1.00 45.75 163 LEU O O 1
ATOM 8259 N N . SER O 4 28 ? 17.589 -65.268 -0.381 1.00 51.88 164 SER O N 1
ATOM 8260 C CA . SER O 4 28 ? 16.910 -64.038 -0.862 1.00 52.72 164 SER O CA 1
ATOM 8261 C C . SER O 4 28 ? 15.954 -64.418 -1.994 1.00 49.14 164 SER O C 1
ATOM 8262 O O . SER O 4 28 ? 16.154 -65.499 -2.635 1.00 42.88 164 SER O O 1
ATOM 8265 N N . ALA O 4 29 ? 15.016 -63.528 -2.309 1.00 50.45 165 ALA O N 1
ATOM 8266 C CA . ALA O 4 29 ? 14.094 -63.740 -3.443 1.00 49.86 165 ALA O CA 1
ATOM 8267 C C . ALA O 4 29 ? 14.896 -63.970 -4.728 1.00 47.43 165 ALA O C 1
ATOM 8268 O O . ALA O 4 29 ? 14.583 -64.908 -5.438 1.00 45.94 165 ALA O O 1
ATOM 8270 N N . PRO O 4 30 ? 15.913 -63.162 -5.103 1.00 52.26 166 PRO O N 1
ATOM 8271 C CA . PRO O 4 30 ? 16.652 -63.390 -6.357 1.00 54.90 166 PRO O CA 1
ATOM 8272 C C . PRO O 4 30 ? 17.363 -64.757 -6.391 1.00 55.14 166 PRO O C 1
ATOM 8273 O O . PRO O 4 30 ? 17.353 -65.438 -7.436 1.00 50.57 166 PRO O O 1
ATOM 8277 N N . GLU O 4 31 ? 17.895 -65.200 -5.246 1.00 50.95 167 GLU O N 1
ATOM 8278 C CA . GLU O 4 31 ? 18.556 -66.538 -5.170 1.00 52.95 167 GLU O CA 1
ATOM 8279 C C . GLU O 4 31 ? 17.498 -67.611 -5.433 1.00 49.26 167 GLU O C 1
ATOM 8280 O O . GLU O 4 31 ? 17.744 -68.502 -6.301 1.00 45.00 167 GLU O O 1
ATOM 8286 N N . ARG O 4 32 ? 16.340 -67.457 -4.765 1.00 43.64 168 ARG O N 1
ATOM 8287 C CA . ARG O 4 32 ? 15.275 -68.471 -4.790 1.00 43.87 168 ARG O CA 1
ATOM 8288 C C . ARG O 4 32 ? 14.744 -68.565 -6.220 1.00 44.81 168 ARG O C 1
ATOM 8289 O O . ARG O 4 32 ? 14.662 -69.667 -6.748 1.00 46.18 168 ARG O O 1
ATOM 8297 N N . ASP O 4 33 ? 14.412 -67.437 -6.833 1.00 47.94 169 ASP O N 1
ATOM 8298 C CA . ASP O 4 33 ? 13.795 -67.398 -8.191 1.00 51.53 169 ASP O CA 1
ATOM 8299 C C . ASP O 4 33 ? 14.790 -67.954 -9.215 1.00 53.07 169 ASP O C 1
ATOM 8300 O O . ASP O 4 33 ? 14.339 -68.717 -10.069 1.00 52.00 169 ASP O O 1
ATOM 8305 N N . GLN O 4 34 ? 16.088 -67.646 -9.104 1.00 53.78 170 GLN O N 1
ATOM 8306 C CA . GLN O 4 34 ? 17.101 -68.194 -10.057 1.00 59.71 170 GLN O CA 1
ATOM 8307 C C . GLN O 4 34 ? 17.292 -69.696 -9.818 1.00 59.62 170 GLN O C 1
ATOM 8308 O O . GLN O 4 34 ? 17.445 -70.414 -10.803 1.00 62.64 170 GLN O O 1
ATOM 8314 N N . LEU O 4 35 ? 17.302 -70.165 -8.573 1.00 54.20 171 LEU O N 1
ATOM 8315 C CA . LEU O 4 35 ? 17.423 -71.615 -8.285 1.00 52.64 171 LEU O CA 1
ATOM 8316 C C . LEU O 4 35 ? 16.185 -72.321 -8.847 1.00 53.91 171 LEU O C 1
ATOM 8317 O O . LEU O 4 35 ? 16.321 -73.374 -9.497 1.00 57.32 171 LEU O O 1
ATOM 8322 N N . ALA O 4 36 ? 15.003 -71.746 -8.661 1.00 52.87 172 ALA O N 1
ATOM 8323 C CA . ALA O 4 36 ? 13.755 -72.349 -9.180 1.00 54.12 172 ALA O CA 1
ATOM 8324 C C . ALA O 4 36 ? 13.877 -72.504 -10.696 1.00 57.60 172 ALA O C 1
ATOM 8325 O O . ALA O 4 36 ? 13.489 -73.557 -11.207 1.00 65.19 172 ALA O O 1
ATOM 8327 N N . SER O 4 37 ? 14.377 -71.483 -11.380 1.00 58.41 173 SER O N 1
ATOM 8328 C CA . SER O 4 37 ? 14.515 -71.484 -12.864 1.00 64.27 173 SER O CA 1
ATOM 8329 C C . SER O 4 37 ? 15.431 -72.637 -13.303 1.00 62.04 173 SER O C 1
ATOM 8330 O O . SER O 4 37 ? 15.034 -73.380 -14.190 1.00 62.63 173 SER O O 1
ATOM 8333 N N . VAL O 4 38 ? 16.575 -72.820 -12.641 1.00 62.81 174 VAL O N 1
ATOM 8334 C CA . VAL O 4 38 ? 17.575 -73.873 -12.983 1.00 67.37 174 VAL O CA 1
ATOM 8335 C C . VAL O 4 38 ? 16.997 -75.264 -12.693 1.00 66.92 174 VAL O C 1
ATOM 8336 O O . VAL O 4 38 ? 17.215 -76.136 -13.523 1.00 67.34 174 VAL O O 1
ATOM 8340 N N . LEU O 4 39 ? 16.267 -75.472 -11.593 1.00 60.98 175 LEU O N 1
ATOM 8341 C CA . LEU O 4 39 ? 15.749 -76.816 -11.241 1.00 60.62 175 LEU O CA 1
ATOM 8342 C C . LEU O 4 39 ? 14.422 -77.106 -11.948 1.00 62.79 175 LEU O C 1
ATOM 8343 O O . LEU O 4 39 ? 13.973 -78.242 -11.850 1.00 66.63 175 LEU O O 1
ATOM 8348 N N . LYS O 4 40 ? 13.798 -76.124 -12.599 1.00 65.64 176 LYS O N 1
ATOM 8349 C CA . LYS O 4 40 ? 12.466 -76.268 -13.250 1.00 68.04 176 LYS O CA 1
ATOM 8350 C C . LYS O 4 40 ? 11.413 -76.592 -12.183 1.00 65.19 176 LYS O C 1
ATOM 8351 O O . LYS O 4 40 ? 10.608 -77.497 -12.358 1.00 66.89 176 LYS O O 1
ATOM 8357 N N . LEU O 4 41 ? 11.420 -75.824 -11.107 1.00 61.02 177 LEU O N 1
ATOM 8358 C CA . LEU O 4 41 ? 10.391 -75.837 -10.049 1.00 59.37 177 LEU O CA 1
ATOM 8359 C C . LEU O 4 41 ? 9.815 -74.418 -9.974 1.00 57.57 177 LEU O C 1
ATOM 8360 O O . LEU O 4 41 ? 10.473 -73.480 -10.467 1.00 52.48 177 LEU O O 1
ATOM 8365 N N . THR O 4 42 ? 8.679 -74.218 -9.320 1.00 55.34 178 THR O N 1
ATOM 8366 C CA . THR O 4 42 ? 8.184 -72.847 -9.024 1.00 53.52 178 THR O CA 1
ATOM 8367 C C . THR O 4 42 ? 9.005 -72.230 -7.882 1.00 52.79 178 THR O C 1
ATOM 8368 O O . THR O 4 42 ? 9.626 -72.966 -7.044 1.00 50.82 178 THR O O 1
ATOM 8372 N N . SER O 4 43 ? 8.973 -70.909 -7.805 1.00 53.32 179 SER O N 1
ATOM 8373 C CA . SER O 4 43 ? 9.583 -70.155 -6.685 1.00 53.28 179 SER O CA 1
ATOM 8374 C C . SER O 4 43 ? 8.951 -70.587 -5.356 1.00 50.02 179 SER O C 1
ATOM 8375 O O . SER O 4 43 ? 9.702 -70.733 -4.358 1.00 45.51 179 SER O O 1
ATOM 8378 N N . THR O 4 44 ? 7.639 -70.812 -5.330 1.00 42.90 180 THR O N 1
ATOM 8379 C CA . THR O 4 44 ? 6.935 -71.331 -4.150 1.00 41.12 180 THR O CA 1
ATOM 8380 C C . THR O 4 44 ? 7.559 -72.670 -3.721 1.00 40.99 180 THR O C 1
ATOM 8381 O O . THR O 4 44 ? 7.784 -72.855 -2.502 1.00 39.09 180 THR O O 1
ATOM 8385 N N . GLN O 4 45 ? 7.773 -73.601 -4.650 1.00 38.99 181 GLN O N 1
ATOM 8386 C CA . GLN O 4 45 ? 8.275 -74.951 -4.327 1.00 38.67 181 GLN O CA 1
ATOM 8387 C C . GLN O 4 45 ? 9.650 -74.823 -3.669 1.00 38.01 181 GLN O C 1
ATOM 8388 O O . GLN O 4 45 ? 9.925 -75.550 -2.709 1.00 41.23 181 GLN O O 1
ATOM 8394 N N . VAL O 4 46 ? 10.498 -73.931 -4.143 1.00 36.07 182 VAL O N 1
ATOM 8395 C CA . VAL O 4 46 ? 11.837 -73.766 -3.529 1.00 35.32 182 VAL O CA 1
ATOM 8396 C C . VAL O 4 46 ? 11.662 -73.104 -2.163 1.00 36.69 182 VAL O C 1
ATOM 8397 O O . VAL O 4 46 ? 12.302 -73.540 -1.205 1.00 36.66 182 VAL O O 1
ATOM 8401 N N . LYS O 4 47 ? 10.796 -72.098 -2.060 1.00 36.16 183 LYS O N 1
ATOM 8402 C CA . LYS O 4 47 ? 10.584 -71.389 -0.789 1.00 36.09 183 LYS O CA 1
ATOM 8403 C C . LYS O 4 47 ? 10.133 -72.409 0.262 1.00 36.19 183 LYS O C 1
ATOM 8404 O O . LYS O 4 47 ? 10.643 -72.362 1.388 1.00 32.39 183 LYS O O 1
ATOM 8410 N N . ILE O 4 48 ? 9.172 -73.265 -0.085 1.00 37.63 184 ILE O N 1
ATOM 8411 C CA . ILE O 4 48 ? 8.564 -74.228 0.871 1.00 34.01 184 ILE O CA 1
ATOM 8412 C C . ILE O 4 48 ? 9.592 -75.336 1.133 1.00 32.10 184 ILE O C 1
ATOM 8413 O O . ILE O 4 48 ? 9.669 -75.811 2.272 1.00 30.31 184 ILE O O 1
ATOM 8418 N N . TRP O 4 49 ? 10.387 -75.733 0.148 1.00 32.28 185 TRP O N 1
ATOM 8419 C CA . TRP O 4 49 ? 11.406 -76.792 0.376 1.00 33.39 185 TRP O CA 1
ATOM 8420 C C . TRP O 4 49 ? 12.369 -76.281 1.458 1.00 33.79 185 TRP O C 1
ATOM 8421 O O . TRP O 4 49 ? 12.667 -77.056 2.377 1.00 36.38 185 TRP O O 1
ATOM 8432 N N . PHE O 4 50 ? 12.783 -75.020 1.363 1.00 32.97 186 PHE O N 1
ATOM 8433 C CA . PHE O 4 50 ? 13.703 -74.373 2.339 1.00 33.76 186 PHE O CA 1
ATOM 8434 C C . PHE O 4 50 ? 13.031 -74.309 3.704 1.00 32.52 186 PHE O C 1
ATOM 8435 O O . PHE O 4 50 ? 13.687 -74.682 4.691 1.00 36.28 186 PHE O O 1
ATOM 8443 N N . GLN O 4 51 ? 11.753 -73.942 3.769 1.00 30.75 187 GLN O N 1
ATOM 8444 C CA . GLN O 4 51 ? 11.068 -73.853 5.078 1.00 34.31 187 GLN O CA 1
ATOM 8445 C C . GLN O 4 51 ? 11.003 -75.250 5.698 1.00 36.10 187 GLN O C 1
ATOM 8446 O O . GLN O 4 51 ? 11.324 -75.361 6.852 1.00 35.44 187 GLN O O 1
ATOM 8452 N N . ASN O 4 52 ? 10.600 -76.269 4.936 1.00 36.40 188 ASN O N 1
ATOM 8453 C CA . ASN O 4 52 ? 10.462 -77.654 5.454 1.00 33.21 188 ASN O CA 1
ATOM 8454 C C . ASN O 4 52 ? 11.852 -78.173 5.831 1.00 37.32 188 ASN O C 1
ATOM 8455 O O . ASN O 4 52 ? 11.953 -78.933 6.795 1.00 36.31 188 ASN O O 1
ATOM 8460 N N . ARG O 4 53 ? 12.899 -77.821 5.087 1.00 34.83 189 ARG O N 1
ATOM 8461 C CA . ARG O 4 53 ? 14.259 -78.319 5.375 1.00 38.76 189 ARG O CA 1
ATOM 8462 C C . ARG O 4 53 ? 14.756 -77.722 6.684 1.00 38.83 189 ARG O C 1
ATOM 8463 O O . ARG O 4 53 ? 15.337 -78.456 7.493 1.00 44.72 189 ARG O O 1
ATOM 8471 N N . ARG O 4 54 ? 14.493 -76.450 6.919 1.00 38.65 190 ARG O N 1
ATOM 8472 C CA . ARG O 4 54 ? 14.890 -75.797 8.185 1.00 40.31 190 ARG O CA 1
ATOM 8473 C C . ARG O 4 54 ? 14.137 -76.450 9.343 1.00 42.20 190 ARG O C 1
ATOM 8474 O O . ARG O 4 54 ? 14.750 -76.690 10.377 1.00 42.95 190 ARG O O 1
ATOM 8482 N N . TYR O 4 55 ? 12.842 -76.713 9.163 1.00 40.99 191 TYR O N 1
ATOM 8483 C CA . TYR O 4 55 ? 12.007 -77.308 10.237 1.00 45.37 191 TYR O CA 1
ATOM 8484 C C . TYR O 4 55 ? 12.580 -78.681 10.602 1.00 49.16 191 TYR O C 1
ATOM 8485 O O . TYR O 4 55 ? 12.726 -78.977 11.775 1.00 50.31 191 TYR O O 1
ATOM 8494 N N . LYS O 4 56 ? 12.931 -79.473 9.590 1.00 51.72 192 LYS O N 1
ATOM 8495 C CA . LYS O 4 56 ? 13.475 -80.833 9.783 1.00 55.73 192 LYS O CA 1
ATOM 8496 C C . LYS O 4 56 ? 14.856 -80.756 10.423 1.00 57.55 192 LYS O C 1
ATOM 8497 O O . LYS O 4 56 ? 15.119 -81.611 11.260 1.00 64.17 192 LYS O O 1
ATOM 8503 N N . SER O 4 57 ? 15.682 -79.754 10.133 1.00 58.65 193 SER O N 1
ATOM 8504 C CA . SER O 4 57 ? 17.043 -79.649 10.737 1.00 71.6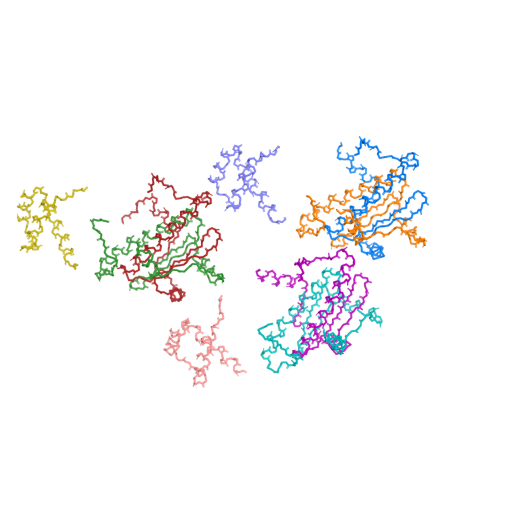1 193 SER O CA 1
ATOM 8505 C C . SER O 4 57 ? 16.949 -79.386 12.245 1.00 79.97 193 SER O C 1
ATOM 8506 O O . SER O 4 57 ? 17.903 -79.766 12.949 1.00 91.07 193 SER O O 1
ATOM 8509 N N . LYS O 4 58 ? 15.840 -78.834 12.745 1.00 83.97 194 LYS O N 1
ATOM 8510 C CA . LYS O 4 58 ? 15.649 -78.613 14.205 1.00 91.79 194 LYS O CA 1
ATOM 8511 C C . LYS O 4 58 ? 15.337 -79.942 14.920 1.00 99.42 194 LYS O C 1
ATOM 8512 O O . LYS O 4 58 ? 14.606 -79.911 15.924 1.00 93.76 194 LYS O O 1
ATOM 8518 N N . ARG O 4 59 ? 15.899 -81.067 14.447 1.00 111.55 195 ARG O N 1
ATOM 8519 C CA . ARG O 4 59 ? 15.934 -82.383 15.149 1.00 98.75 195 ARG O CA 1
ATOM 8520 C C . ARG O 4 59 ? 14.558 -83.041 14.993 1.00 90.51 195 ARG O C 1
ATOM 8521 O O . ARG O 4 59 ? 13.604 -82.350 14.603 1.00 82.34 195 ARG O O 1
#

Nearest PDB structures (foldseek):
  6byy-assembly1_B  TM=9.955E-01  e=7.035E-15  Homo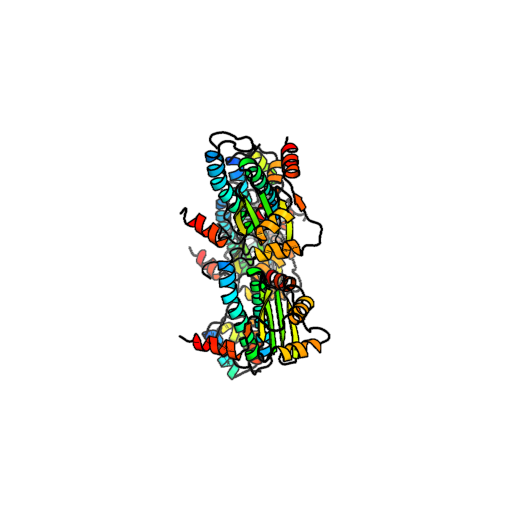 sapiens
  6wc2-assembly2_C  TM=1.004E+00  e=2.737E-14  Homo sapiens
  8c84-assembly1_B  TM=9.970E-01  e=3.355E-14  Homo sapiens
  3kov-assembly1_B  TM=1.002E+00  e=3.591E-14  Homo sapiens
  1n6j-assembly1_A  TM=9.794E-01  e=2.086E-14  Homo sapiens

GO terms:
  GO:0005515 protein binding (F, IPI)
  GO:0000978 RNA polymerase II cis-regulatory region sequence-specific DNA binding (F, IDA)
  GO:0001228 DNA-binding transcription activator activity, RNA polymerase II-specific (F, IDA)
  GO:0045944 positive regulation of transcription by RNA polymerase II (P, IDA)
  GO:0003682 chromatin binding (F, IDA)
  GO:0005654 nucleoplasm (C, TAS)
  GO:0003700 DNA-binding transcription factor activity (F, IDA)
  GO:0010613 positive regulation of cardiac muscle hypertrophy (P, IDA)
  GO:0005667 transcription regulator complex (C, IDA)
  GO:0010613 positive regulation of cardiac muscle hypertrophy (P, IGI)
  GO:0061629 RNA polymerase II-specific DNA-binding transcription factor binding (F, IPI)
  GO:0005654 nucleoplasm (C, IDA)
  GO:0005634 nucleus (C, IDA)
  GO:0000977 RNA polymerase II transcription regulatory region sequence-specific DNA binding (F, IDA)
  GO:0000981 DNA-binding transcription factor activity, RNA polymerase II-specific (F, IDA)
  GO:0043565 sequence-specific DNA binding (F, IDA)
  GO:0006351 DNA-templated transcription (P, IDA)
  GO:0007507 heart development (P, IEP)
  GO:0071277 cellular response to calcium ion (P, IDA)
  GO:0000122 negative regulation of transcription by RNA polymerase II (P, IDA)

InterPro domains:
  IPR002100 Transcription factor, MADS-box [PF00319] (10-57)
  IPR002100 Transcription factor, MADS-box [PR00404] (3-23)
  IPR002100 Transcription factor, MADS-box [PR00404] (23-38)
  IPR002100 Transcription factor, MADS-box [PR00404] (38-59)
  IPR002100 Transcription factor, MADS-box [PS00350] (3-57)
  IPR002100 Transcription factor, MADS-box [PS50066] (1-61)
  IPR002100 Transcription factor, MADS-box [SM00432] (1-60)
  IPR022102 Holliday junction regulator protein family C-terminal [PF12347] (95-153)
  IPR033896 MADS MEF2-like, N-terminal [cd00265] (2-78)
  IPR036879 Transcription factor, MADS-box superfamily [G3DSA:3.40.1810.10] (13-95)
  IPR036879 Transcription factor, MADS-box superfamily [SSF55455] (2-91)

Foldseek 3Di:
DVDDDDPDQDPPPVVNVVCCVVVVVVVLVVVQVCCVVPVDWDKDWDQPPVRDIDIDTNPDNVVVVVCVVPDDDDDDDDDPVRVVVVVVVVD/DDDPDQPPPPVVNVVVCVVVVVVVLVVVLVCCVVVVDWDKDWDQDPVGDIDIDINDDPVVVVVCVVPDDDDDDDDDPVVVVVVVVVVD/DVDDDDPDQDPDVVVNVVCCVVVVVVVLVVVLCCCVVVVDWDKDWDQDPVRDIDIDTNPDNVVVVVCVVPDDDDDDDDDPVRVVVVVVD/DVDDDDPDDDPDPVVNVVCCVVVVVVVLVVVLVCCVVVVDWDKDWDQDPVRDIDIDTNPDRVVVVVCVVPPDDDPDDDDPVRVVVCPVDPDDD/DVDDDDPDQDPPVVVNVVCCVVVVVVVLVVVLVCCVVVVDWDKDWDQPPVRDIDIDINPDRVVVVVVVVVDPDDPDDDDPVRVVVVVVVVD/DVDDDDPDQDPPPVVNVVCCVVVVVVVLVVVLVCCVVVVDWDKDWDQPPVRDIDIDTNPDRVVVVVVVVVDPDDPDDDDPVRVVVVVVVPPD/DDDQDPVLVVVLVVVCVVPLDDDLVRLCVSCVVRVHDSVVSVVVSVVVVVVVVD/DDDADPVLVVVLVVVCVVPLDDDLVRLCVSCVVSVHDSVVSRVVSVVVVVVVD/DDADPVLVVVLVVVCVVPLDDDLVRLCVNCVVSVHHSVVSNVVSVVVVVVVVD

B-factor: mean 47.85, std 18.7, range [18.63, 144.81]

Sequence (704 aa):
GRKKIQITRRIMDERNRQVTFTKRKFGLMKKKAYELSVLCDCEIALIIFNSSNKLFQYASTDMDKVLLKYTEYSEPHESRTNTDILETLKRREKIQITRIMDERNRQVTFTKRKFGLMKKAYELSVLCDCEIALIIFNSSNKLFQYASTDMDKVLLKYTEYSEPHESRTNTDILETLKRREGRKKIQITRIMDERNRQVTFTKRKFGLMKKAYELSVLCDCEIALIIFNSSNKLFQYASTDMDKVLLKYTEYSEPHESRTNTDILETLKRGRKKIQITRIMDERNRQVTFTKRKFGLMKKAYELSVLCDCEIALIIFNSSNKLFQYASTDMDKVLLKYTEYSEEPHESRTNTDILETLKRREHRGRKKIQITRIMDERNRQVTFTKRKFGLMKKAYELSVLCDCEIALIIFNSSNKLFQYASTDMDKVLLKYTEYSEPHESRTNTDILETLKRREGRKKIQITRIMDERRNRQVTFTKRKFGLMKKAYELSVLCDCEIALIIFNSSNKLFQYASTDMDKVLLKYTEYSEPHESRTNTDILETLKRREHRVLFSQQAQVYELERRFKQQRYLSAPERDQLASVLKLTSTQVKIWFQNRRYKSKRRVLFSQAQVYELERRFKQQRYLSAPERDQLASVLKLTSTQVKIWFQNRRYKSKVLFSQAQVYELERRFKQQRYLSAPERDQLASVLKLTSTQVKIWFQNRRYKSKR

Radius of gyration: 39.74 Å; Cα contacts (8 Å, |Δi|>4): 825; chains: 9; bounding box: 77×117×93 Å

Organism: Homo sapiens (NCBI:txid9606)

Secondary structure (DSSP, 8-state):
--S---SS---SHHHHHHHHHHHHHHHHHHHHHHHHHHT-EEEEEEE-TT--EEEEESS-HHHHHHHHHH--S--EEE-HHHHHHHHHH--/----S---SHHHHHHHHHHHHHHHHHHHHHHHHHHT-EEEEEEE-TT--EEEEESS-HHHHHHHHHH--S---EE-HHHHHHHHHH--/--S---SS---SHHHHHHHHHHHHHHHHHHHHHHHHHHT-EEEEEEE-TT--EEEEESS-HHHHHHHHHH--S--EEE-HHHHHHHH--/--S---SS----HHHHHHHHHHHHHHHHHHHHHHHHHHT-EEEEEEE-TT--EEEEESS-HHHHHHHHHHSS--SEEE-HHHHHHHHHS----/--S---SS----HHHHHHHHHHHHHHHHHHHHHHHHHHT-EEEEEEE-TT--EEEEESS-HHHHHHHHHT-SS-SEEE-HHHHHHHHHH--/--S---SS----HHHHHHHHHHHHHHHHHHHHHHHHHTT-EEEEEEE-TT--EEEEESS-HHHHHHHHHT-SS-SEEE-HHHHHHHHHHH--/-PPPPHHHHHHHHHHHHH-S---HHHHHHHHHHHT--HHHHHHHHHHHHHHHT-/--PPPHHHHHHHHHHHHH-S---HHHHHHHHHHHT--HHHHHHHHHHHHHHH-/-PPPHHHHHHHHHHHHH-SS--HHHHHHHHHHHT--HHHHHHHHHHHHHHHT-